Protein 1P9O (pdb70)

Sequence (549 aa):
RWAEVMARFAARLGAQGRRVVLVTSGGTKVPLEARPVRFLDNFSSGRRGATSAEAFLAAGYGVLFLYRARSAFPYAHRFPPQTWLSALRPSGPLSGLLSLEAEENALPGFAEALRSYQEAAAAGTFLVVEFTTLADYLHLLQAAAQALNPLGPSAMFYLAAAVSDFYVPPLQITMKMVPKLLSPLVKDWAPKAFIISFKLETDPAIVINRARKALEIYQHQVVVANIFVLIVTKDSETKLLLSEEEIEKGVEIEEKIVDNLQSRHTAFIVAEFPQPPGAARWAEVMARFAARLGAQGRRVVLVTSGGTKVPLEARPVRFLDNFSSGRRGATSAEAFLAAGYGVLFLYRARSAFPYAHRFPPQTWLSALRPSGLLSLEAEENALPGFAEALRSYQEAAAAGTFLVVEFTTLADYLHLLQAAAQALNPLGPSAMFYLAAAVSDFYVPVSEMLQITMKMVPKLLSPLVKDWAPKAFIISFKLETDPAIVINRARKALEIYQHQVVVANISFVLIVTKDSETKLLLSEEEIEKGVEIEEKIVDNLQSRHTAFI

Foldseek 3Di:
DVLVVLLCLQVVCLVVVAFEEEQEFFEAWAAQDDVGPDIRTDGGLRVLSQVLQLLCLVVGYQYEYEYAPPRDHHLCNVQDPVLCVVFWDFPDDDDVDTHTDGDCVSPPCNVVSVVSVVVSVVVSRYHYHYAHHLVSVVVSVLSNLLSNQVSFLSYEYHYHYHYDQWYDCVDDGDTDGDVCSVADVSCVRRVRYQYEEEDEDQDPVCQQVVVLVSCVVRVHAWYWYHVCIWIYGNPDIDRDDQDPVNVVVPDDVSSVVSVVVVVVSVVSD/DVLFDEDPCLVVLLVVLLVLQVVQLVVVAFEEEQEFFEAWAAQAPPGPDTHIQGDLRVLSLQLQLLLLVVRHQYEYEYAPPRDHRLCNLQDDVQCVPFWDWVVDTDTDGDCVSVPCNVVSVVSVVVSVVVSRYHYHYDYHLSHVLSSLLSNLLSNQVSFLSYEYEAEYHYDQWYAGPPNGVPGDTDGDDCVSLLSNCVNRVRYQYEYEDEDQDVVVQVVVFVCCCPPVVHQWYWYVNPWIWIDGPPDTDTGDQDPVNVVVPHDVSSVVSVVVVVVSVVSD

Nearest PDB structures (foldseek):
  1p9o-assembly1_A  TM=1.004E+00  e=1.017E-56  Homo sapiens
  7edz-assembly1_D  TM=9.650E-01  e=3.785E-48  Homo sapiens
  1p9o-assembly1_B  TM=9.471E-01  e=1.415E-46  Homo sapiens
  6aim-assembly1_A  TM=8.081E-01  e=5.542E-24  Saccharomyces cerevisiae S288C
  6ai8-assembly1_A  TM=8.018E-01  e=1.745E-23  Saccharomyces cerevisiae S288C

Secondary structure (DSSP, 8-state):
-HHHHHHHHHHHHHHTT--EEEEEESB-EEESSSS-SEEEEE----HHHHHHHHHHHHTT-EEEEEEETTS--TTGGGS-HHHHHHH-EE-----SEEEEEEETTTSTTHHHHHHHHHHHHHHT-EEEEEE-BHHHHHHHHHHHHHHHGGGGGGEEEEE-SB--SEE---EEEE-EE-GGGGS--GGGT-TTSEEEEEE----HHHHHHHHHHHHHHH--SEEEEE--EEEEETTEEEEE---HHHHHTT--HHHHHHHHHHHHHHHH-/-TTSPPPTTHHHHHHHHHHHHHHHHTTT--EEEEEESB-EEE-SSS-SEEEEE----HHHHHHHHHHHHTT-EEEEEEETTS--TTGGGS-HHHHHHH-B---EEEEEEETTTSTTHHHHHHHHHHHHHTT-EEEEEE-BHHHHHHHHHHHHHHHGGGGGGEEEEE--B--SEE--SS---EEEEEEP-GGGTTHHHHH-TTSEEEEEE----HHHHHHHHHHHHHTT--SEEEEE---EEEEETTEEEEE---TTTTTTT--HHHHHHHHHHHHHHHH-

CATH classification: 3.40.50.10300

Structure (mmCIF, N/CA/C/O backbone):
data_1P9O
#
_entry.id   1P9O
#
_cell.length_a   73.160
_cell.length_b   73.160
_cell.length_c   281.830
_cell.angle_alpha   90.00
_cell.angle_beta   90.00
_cell.angle_gamma   90.00
#
_symmetry.space_group_name_H-M   'P 43 21 2'
#
loop_
_entity.id
_entity.type
_entity.pdbx_description
1 polymer 'Phosphopantothenoylcysteine synthetase'
2 non-polymer 'SULFATE ION'
3 water water
#
loop_
_atom_site.group_PDB
_atom_site.id
_atom_site.type_symbol
_atom_site.label_atom_id
_atom_site.label_alt_id
_atom_site.label_comp_id
_atom_site.label_asym_id
_atom_site.label_entity_id
_atom_site.label_seq_id
_atom_site.pdbx_PDB_ins_code
_atom_site.Cartn_x
_atom_site.Cartn_y
_atom_site.Cartn_z
_atom_site.occupancy
_atom_site.B_iso_or_equiv
_atom_site.auth_seq_id
_atom_site.auth_comp_id
_atom_site.auth_asym_id
_atom_site.auth_atom_id
_atom_site.pdbx_PDB_model_num
ATOM 1 N N . ARG A 1 20 ? 21.789 26.262 -12.231 1.00 48.52 18 ARG A N 1
ATOM 2 C CA . ARG A 1 20 ? 22.595 27.467 -11.867 1.00 41.29 18 ARG A CA 1
ATOM 3 C C . ARG A 1 20 ? 21.930 28.255 -10.752 1.00 26.68 18 ARG A C 1
ATOM 4 O O . ARG A 1 20 ? 22.617 28.951 -10.011 1.00 39.69 18 ARG A O 1
ATOM 6 N N . TRP A 1 21 ? 20.610 28.141 -10.600 1.00 36.68 19 TRP A N 1
ATOM 7 C CA . TRP A 1 21 ? 19.952 28.868 -9.502 1.00 33.91 19 TRP A CA 1
ATOM 8 C C . TRP A 1 21 ? 20.509 28.348 -8.196 1.00 26.26 19 TRP A C 1
ATOM 9 O O . TRP A 1 21 ? 20.744 29.113 -7.264 1.00 32.65 19 TRP A O 1
ATOM 20 N N . ALA A 1 22 ? 20.741 27.037 -8.144 1.00 32.87 20 ALA A N 1
ATOM 21 C CA . ALA A 1 22 ? 21.299 26.414 -6.947 1.00 33.30 20 ALA A CA 1
ATOM 22 C C . ALA A 1 22 ? 22.601 27.121 -6.560 1.00 29.53 20 ALA A C 1
ATOM 23 O O . ALA A 1 22 ? 22.809 27.512 -5.411 1.00 39.55 20 ALA A O 1
ATOM 25 N N . GLU A 1 23 ? 23.483 27.289 -7.531 1.00 33.65 21 GLU A N 1
ATOM 26 C CA . GLU A 1 23 ? 24.760 27.954 -7.276 1.00 33.26 21 GLU A CA 1
ATOM 27 C C . GLU A 1 23 ? 24.557 29.439 -6.854 1.00 32.03 21 GLU A C 1
ATOM 28 O O . GLU A 1 23 ? 25.141 29.922 -5.876 1.00 32.44 21 GLU A O 1
ATOM 34 N N . VAL A 1 24 ? 23.704 30.152 -7.579 1.00 25.18 22 VAL A N 1
ATOM 35 C CA . VAL A 1 24 ? 23.433 31.557 -7.288 1.00 29.51 22 VAL A CA 1
ATOM 36 C C . VAL A 1 24 ? 22.797 31.751 -5.908 1.00 28.51 22 VAL A C 1
ATOM 37 O O . VAL A 1 24 ? 23.179 32.651 -5.167 1.00 32.80 22 VAL A O 1
ATOM 41 N N . MET A 1 25 ? 21.834 30.901 -5.551 1.00 28.33 23 MET A N 1
ATOM 42 C CA . MET A 1 25 ? 21.193 31.042 -4.246 1.00 27.46 23 MET A CA 1
ATOM 43 C C . MET A 1 25 ? 22.156 30.739 -3.101 1.00 31.93 23 MET A C 1
ATOM 44 O O . MET A 1 25 ? 22.126 31.413 -2.083 1.00 29.55 23 MET A O 1
ATOM 49 N N . ALA A 1 26 ? 22.993 29.715 -3.274 1.00 22.73 24 ALA A N 1
ATOM 50 C CA . ALA A 1 26 ? 23.965 29.328 -2.268 1.00 33.61 24 ALA A CA 1
ATOM 51 C C . ALA A 1 26 ? 24.983 30.455 -1.995 1.00 25.62 24 ALA A C 1
ATOM 52 O O . ALA A 1 26 ? 25.283 30.738 -0.835 1.00 28.94 24 ALA A O 1
ATOM 54 N N . ARG A 1 27 ? 25.510 31.074 -3.055 1.00 26.23 25 ARG A N 1
ATOM 55 C CA . ARG A 1 27 ? 26.461 32.177 -2.895 1.00 32.25 25 ARG A CA 1
ATOM 56 C C . ARG A 1 27 ? 25.725 33.355 -2.260 1.00 35.37 25 ARG A C 1
ATOM 57 O O . ARG A 1 27 ? 26.264 34.022 -1.377 1.00 26.19 25 ARG A O 1
ATOM 65 N N . PHE A 1 28 ? 24.493 33.601 -2.708 1.00 31.49 26 PHE A N 1
ATOM 66 C CA . PHE A 1 28 ? 23.704 34.674 -2.133 1.00 26.97 26 PHE A CA 1
ATOM 67 C C . PHE A 1 28 ? 23.604 34.470 -0.625 1.00 30.09 26 PHE A C 1
ATOM 68 O O . PHE A 1 28 ? 23.920 35.368 0.164 1.00 31.80 26 PHE A O 1
ATOM 76 N N . ALA A 1 29 ? 23.178 33.289 -0.203 1.00 28.43 27 ALA A N 1
ATOM 77 C CA . ALA A 1 29 ? 23.022 33.056 1.236 1.00 23.98 27 ALA A CA 1
ATOM 78 C C . ALA A 1 29 ? 24.336 32.978 2.019 1.00 30.99 27 ALA A C 1
ATOM 79 O O . ALA A 1 29 ? 24.439 33.540 3.096 1.00 24.85 27 ALA A O 1
ATOM 81 N N . ALA A 1 30 ? 25.339 32.286 1.484 1.00 25.50 28 ALA A N 1
ATOM 82 C CA . ALA A 1 30 ? 26.599 32.156 2.203 1.00 29.37 28 ALA A CA 1
ATOM 83 C C . ALA A 1 30 ? 27.200 33.538 2.479 1.00 34.99 28 ALA A C 1
ATOM 84 O O . ALA A 1 30 ? 27.708 33.808 3.573 1.00 33.45 28 ALA A O 1
ATOM 86 N N . ARG A 1 31 ? 27.101 34.427 1.498 1.00 33.98 29 ARG A N 1
ATOM 87 C CA . ARG A 1 31 ? 27.638 35.776 1.652 1.00 29.92 29 ARG A CA 1
ATOM 88 C C . ARG A 1 31 ? 27.000 36.531 2.822 1.00 39.61 29 ARG A C 1
ATOM 89 O O . ARG A 1 31 ? 27.709 37.113 3.655 1.00 42.73 29 ARG A O 1
ATOM 97 N N . LEU A 1 32 ? 25.669 36.512 2.896 1.00 33.33 30 LEU A N 1
ATOM 98 C CA . LEU A 1 32 ? 24.961 37.195 3.974 1.00 37.73 30 LEU A CA 1
ATOM 99 C C . LEU A 1 32 ? 25.161 36.438 5.277 1.00 36.64 30 LEU A C 1
ATOM 100 O O . LEU A 1 32 ? 25.131 37.010 6.372 1.00 41.11 30 LEU A O 1
ATOM 105 N N . GLY A 1 33 ? 25.338 35.134 5.162 1.00 28.22 31 GLY A N 1
ATOM 106 C CA . GLY A 1 33 ? 25.557 34.358 6.361 1.00 32.30 31 GLY A CA 1
ATOM 107 C C . GLY A 1 33 ? 26.871 34.802 6.979 1.00 39.97 31 GLY A C 1
ATOM 108 O O . GLY A 1 33 ? 26.946 34.932 8.189 1.00 35.69 31 GLY A O 1
ATOM 109 N N . ALA A 1 34 ? 27.890 35.059 6.148 1.00 32.39 32 ALA A N 1
ATOM 110 C CA . ALA A 1 34 ? 29.205 35.476 6.645 1.00 43.52 32 ALA A CA 1
ATOM 111 C C . ALA A 1 34 ? 29.214 36.872 7.259 1.00 40.88 32 ALA A C 1
ATOM 112 O O . ALA A 1 34 ? 30.116 37.212 8.012 1.00 47.37 32 ALA A O 1
ATOM 114 N N . GLN A 1 35 ? 28.236 37.696 6.916 1.00 41.79 33 GLN A N 1
ATOM 115 C CA . GLN A 1 35 ? 28.170 39.007 7.525 1.00 31.84 33 GLN A CA 1
ATOM 116 C C . GLN A 1 35 ? 27.361 38.848 8.819 1.00 37.42 33 GLN A C 1
ATOM 117 O O . GLN A 1 35 ? 27.204 39.795 9.579 1.00 41.36 33 GLN A O 1
ATOM 123 N N . GLY A 1 36 ? 26.824 37.658 9.064 1.00 38.38 34 GLY A N 1
ATOM 124 C CA . GLY A 1 36 ? 26.046 37.464 10.280 1.00 40.09 34 GLY A CA 1
ATOM 125 C C . GLY A 1 36 ? 24.646 38.048 10.148 1.00 39.52 34 GLY A C 1
ATOM 126 O O . GLY A 1 36 ? 23.980 38.370 11.127 1.00 41.39 34 GLY A O 1
ATOM 127 N N . ARG A 1 37 ? 24.190 38.182 8.916 1.00 34.74 35 ARG A N 1
ATOM 128 C CA . ARG A 1 37 ? 22.876 38.727 8.654 1.00 42.56 35 ARG A CA 1
ATOM 129 C C . ARG A 1 37 ? 21.894 37.572 8.531 1.00 39.10 35 ARG A C 1
ATOM 130 O O . ARG A 1 37 ? 22.254 36.493 8.068 1.00 38.88 35 ARG A O 1
ATOM 138 N N . ARG A 1 38 ? 20.669 37.789 8.979 1.00 30.60 36 ARG A N 1
ATOM 139 C CA . ARG A 1 38 ? 19.626 36.775 8.850 1.00 25.12 36 ARG A CA 1
ATOM 140 C C . ARG A 1 38 ? 19.166 36.746 7.399 1.00 29.05 36 ARG A C 1
ATOM 141 O O . ARG A 1 38 ? 19.308 37.723 6.663 1.00 27.79 36 ARG A O 1
ATOM 149 N N . VAL A 1 39 ? 18.627 35.620 6.979 1.00 24.99 37 VAL A N 1
ATOM 150 C CA . VAL A 1 39 ? 18.180 35.493 5.602 1.00 28.73 37 VAL A CA 1
ATOM 151 C C . VAL A 1 39 ? 16.864 34.778 5.619 1.00 30.58 37 VAL A C 1
ATOM 152 O O . VAL A 1 39 ? 16.712 33.771 6.317 1.00 29.26 37 VAL A O 1
ATOM 156 N N . VAL A 1 40 ? 15.907 35.308 4.865 1.00 20.94 38 VAL A N 1
ATOM 157 C CA . VAL A 1 40 ? 14.590 34.710 4.806 1.00 18.58 38 VAL A CA 1
ATOM 158 C C . VAL A 1 40 ? 14.163 34.359 3.395 1.00 24.72 38 VAL A C 1
ATOM 159 O O . VAL A 1 40 ? 14.440 35.109 2.446 1.00 17.89 38 VAL A O 1
ATOM 163 N N . LEU A 1 41 ? 13.519 33.203 3.243 1.00 17.47 39 LEU A N 1
ATOM 164 C CA . LEU A 1 41 ? 13.019 32.829 1.940 1.00 21.41 39 LEU A CA 1
ATOM 165 C C . LEU A 1 41 ? 11.551 33.217 1.992 1.00 23.14 39 LEU A C 1
ATOM 166 O O . LEU A 1 41 ? 10.800 32.725 2.831 1.00 25.26 39 LEU A O 1
ATOM 171 N N . VAL A 1 42 ? 11.140 34.128 1.124 1.00 28.26 40 VAL A N 1
ATOM 172 C CA . VAL A 1 42 ? 9.730 34.518 1.082 1.00 24.90 40 VAL A CA 1
ATOM 173 C C . VAL A 1 42 ? 9.168 33.889 -0.196 1.00 25.14 40 VAL A C 1
ATOM 174 O O . VAL A 1 42 ? 9.658 34.176 -1.282 1.00 24.52 40 VAL A O 1
ATOM 178 N N . THR A 1 43 ? 8.187 32.998 -0.072 1.00 16.39 41 THR A N 1
ATOM 179 C CA . THR A 1 43 ? 7.560 32.427 -1.267 1.00 19.67 41 THR A CA 1
ATOM 180 C C . THR A 1 43 ? 6.271 33.255 -1.426 1.00 30.30 41 THR A C 1
ATOM 181 O O . THR A 1 43 ? 5.670 33.654 -0.438 1.00 24.35 41 THR A O 1
ATOM 185 N N . SER A 1 44 ? 5.842 33.515 -2.656 1.00 24.62 42 SER A N 1
ATOM 186 C CA . SER A 1 44 ? 4.675 34.372 -2.857 1.00 21.95 42 SER A CA 1
ATOM 187 C C . SER A 1 44 ? 3.899 34.043 -4.148 1.00 23.07 42 SER A C 1
ATOM 188 O O . SER A 1 44 ? 4.493 33.717 -5.172 1.00 22.45 42 SER A O 1
ATOM 191 N N . GLY A 1 45 ? 2.576 34.150 -4.099 1.00 23.61 43 GLY A N 1
ATOM 192 C CA . GLY A 1 45 ? 1.791 33.852 -5.286 1.00 32.30 43 GLY A CA 1
ATOM 193 C C . GLY A 1 45 ? 1.392 32.386 -5.355 1.00 25.43 43 GLY A C 1
ATOM 194 O O . GLY A 1 45 ? 1.768 31.591 -4.512 1.00 37.26 43 GLY A O 1
ATOM 195 N N . GLY A 1 46 ? 0.639 32.009 -6.374 1.00 31.33 44 GLY A N 1
ATOM 196 C CA . GLY A 1 46 ? 0.206 30.629 -6.456 1.00 30.94 44 GLY A CA 1
ATOM 197 C C . GLY A 1 46 ? 0.896 29.859 -7.552 1.00 35.38 44 GLY A C 1
ATOM 198 O O . GLY A 1 46 ? 1.454 30.440 -8.473 1.00 27.41 44 GLY A O 1
ATOM 199 N N . THR A 1 47 ? 0.868 28.537 -7.433 1.00 25.06 45 THR A N 1
ATOM 200 C CA . THR A 1 47 ? 1.453 27.669 -8.445 1.00 33.78 45 THR A CA 1
ATOM 201 C C . THR A 1 47 ? 0.291 27.242 -9.338 1.00 24.82 45 THR A C 1
ATOM 202 O O . THR A 1 47 ? -0.856 27.326 -8.947 1.00 29.52 45 THR A O 1
ATOM 206 N N . LYS A 1 48 ? 0.586 26.793 -10.541 1.00 29.85 46 LYS A N 1
ATOM 207 C CA . LYS A 1 48 ? -0.480 26.318 -11.379 1.00 31.74 46 LYS A CA 1
ATOM 208 C C . LYS A 1 48 ? -0.025 24.952 -11.882 1.00 28.58 46 LYS A C 1
ATOM 209 O O . LYS A 1 48 ? 1.169 24.667 -11.897 1.00 23.91 46 LYS A O 1
ATOM 215 N N . VAL A 1 49 ? -0.969 24.091 -12.242 1.00 27.02 47 VAL A N 1
ATOM 216 C CA . VAL A 1 49 ? -0.598 22.780 -12.740 1.00 35.86 47 VAL A CA 1
ATOM 217 C C . VAL A 1 49 ? -1.184 22.541 -14.122 1.00 31.55 47 VAL A C 1
ATOM 218 O O . VAL A 1 49 ? -2.349 22.826 -14.381 1.00 28.72 47 VAL A O 1
ATOM 222 N N . PRO A 1 50 ? -0.369 22.029 -15.032 1.00 33.33 48 PRO A N 1
ATOM 223 C CA . PRO A 1 50 ? -0.836 21.754 -16.387 1.00 45.01 48 PRO A CA 1
ATOM 224 C C . PRO A 1 50 ? -1.861 20.610 -16.363 1.00 56.10 48 PRO A C 1
ATOM 225 O O . PRO A 1 50 ? -1.841 19.765 -15.463 1.00 50.07 48 PRO A O 1
ATOM 229 N N . LEU A 1 51 ? -2.763 20.589 -17.339 1.00 60.49 49 LEU A N 1
ATOM 230 C CA . LEU A 1 51 ? -3.753 19.522 -17.413 1.00 62.36 49 LEU A CA 1
ATOM 231 C C . LEU A 1 51 ? -3.455 18.638 -18.611 1.00 63.77 49 LEU A C 1
ATOM 232 O O . LEU A 1 51 ? -3.801 17.456 -18.626 1.00 71.98 49 LEU A O 1
ATOM 237 N N . GLU A 1 52 ? -2.799 19.218 -19.610 1.00 70.25 50 GLU A N 1
ATOM 238 C CA . GLU A 1 52 ? -2.472 18.510 -20.845 1.00 69.17 50 GLU A CA 1
ATOM 239 C C . GLU A 1 52 ? -0.979 18.544 -21.110 1.00 65.56 50 GLU A C 1
ATOM 240 O O . GLU A 1 52 ? -0.230 19.174 -20.374 1.00 57.57 50 GLU A O 1
ATOM 246 N N . ALA A 1 53 ? -0.561 17.877 -22.183 1.00 78.49 51 ALA A N 1
ATOM 247 C CA . ALA A 1 53 ? 0.846 17.842 -22.554 1.00 77.52 51 ALA A CA 1
ATOM 248 C C . ALA A 1 53 ? 1.300 19.154 -23.166 1.00 80.08 51 ALA A C 1
ATOM 249 O O . ALA A 1 53 ? 2.258 19.764 -22.687 1.00 83.97 51 ALA A O 1
ATOM 250 N N . ARG A 1 54 ? 0.625 19.590 -24.227 1.00 82.89 52 ARG A N 1
ATOM 251 C CA . ARG A 1 54 ? 0.983 20.851 -24.860 1.00 80.60 52 ARG A CA 1
ATOM 252 C C . ARG A 1 54 ? 0.874 21.927 -23.799 1.00 74.89 52 ARG A C 1
ATOM 253 O O . ARG A 1 54 ? 1.774 22.743 -23.616 1.00 80.53 52 ARG A O 1
ATOM 254 N N . PRO A 1 55 ? -0.253 21.915 -23.098 1.00 70.20 53 PRO A N 1
ATOM 255 C CA . PRO A 1 55 ? -0.517 22.836 -22.004 1.00 56.94 53 PRO A CA 1
ATOM 256 C C . PRO A 1 55 ? -0.808 24.282 -22.366 1.00 64.19 53 PRO A C 1
ATOM 257 O O . PRO A 1 55 ? 0.103 25.104 -22.485 1.00 58.64 53 PRO A O 1
ATOM 259 N N . VAL A 1 56 ? -2.093 24.581 -22.528 1.00 53.16 54 VAL A N 1
ATOM 260 C CA . VAL A 1 56 ? -2.552 25.931 -22.799 1.00 46.85 54 VAL A CA 1
ATOM 261 C C . VAL A 1 56 ? -3.530 26.200 -21.662 1.00 41.89 54 VAL A C 1
ATOM 262 O O . VAL A 1 56 ? -3.871 27.339 -21.370 1.00 48.65 54 VAL A O 1
ATOM 266 N N . ARG A 1 57 ? -3.967 25.122 -21.019 1.00 42.86 55 ARG A N 1
ATOM 267 C CA . ARG A 1 57 ? -4.888 25.193 -19.895 1.00 34.44 55 ARG A CA 1
ATOM 268 C C . ARG A 1 57 ? -4.108 24.833 -18.630 1.00 38.60 55 ARG A C 1
ATOM 269 O O . ARG A 1 57 ? -3.212 24.001 -18.670 1.00 34.60 55 ARG A O 1
ATOM 277 N N . PHE A 1 58 ? -4.479 25.431 -17.505 1.00 27.63 56 PHE A N 1
ATOM 278 C CA . PHE A 1 58 ? -3.808 25.186 -16.245 1.00 30.98 56 PHE A CA 1
ATOM 279 C C . PHE A 1 58 ? -4.796 25.331 -15.119 1.00 27.25 56 PHE A C 1
ATOM 280 O O . PHE A 1 58 ? -5.681 26.167 -15.186 1.00 32.90 56 PHE A O 1
ATOM 288 N N . LEU A 1 59 ? -4.644 24.530 -14.074 1.00 33.80 57 LEU A N 1
ATOM 289 C CA . LEU A 1 59 ? -5.510 24.666 -12.914 1.00 33.57 57 LEU A CA 1
ATOM 290 C C . LEU A 1 59 ? -4.664 25.650 -12.125 1.00 38.60 57 LEU A C 1
ATOM 291 O O . LEU A 1 59 ? -3.519 25.361 -11.774 1.00 32.66 57 LEU A O 1
ATOM 296 N N . ASP A 1 60 ? -5.228 26.822 -11.874 1.00 37.08 58 ASP A N 1
ATOM 297 C CA . ASP A 1 60 ? -4.487 27.892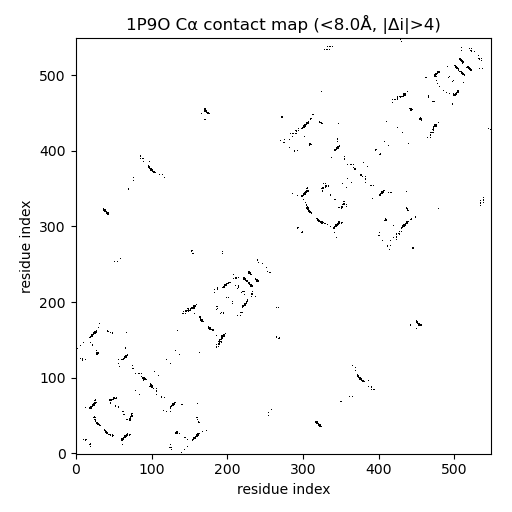 -11.248 1.00 39.00 58 ASP A CA 1
ATOM 298 C C . ASP A 1 60 ? -4.918 28.282 -9.862 1.00 40.77 58 ASP A C 1
ATOM 299 O O . ASP A 1 60 ? -6.053 28.697 -9.649 1.00 41.06 58 ASP A O 1
ATOM 304 N N . ASN A 1 61 ? -3.990 28.142 -8.921 1.00 43.48 59 ASN A N 1
ATOM 305 C CA . ASN A 1 61 ? -4.226 28.537 -7.544 1.00 46.73 59 ASN A CA 1
ATOM 306 C C . ASN A 1 61 ? -4.042 30.053 -7.513 1.00 52.12 59 ASN A C 1
ATOM 307 O O . ASN A 1 61 ? -2.917 30.557 -7.567 1.00 53.69 59 ASN A O 1
ATOM 312 N N . PHE A 1 62 ? -5.153 30.777 -7.455 1.00 47.04 60 PHE A N 1
ATOM 313 C CA . PHE A 1 62 ? -5.085 32.225 -7.423 1.00 51.49 60 PHE A CA 1
ATOM 314 C C . PHE A 1 62 ? -4.449 32.782 -6.159 1.00 48.88 60 PHE A C 1
ATOM 315 O O . PHE A 1 62 ? -4.627 32.254 -5.067 1.00 46.88 60 PHE A O 1
ATOM 323 N N . SER A 1 63 ? -3.713 33.870 -6.340 1.00 42.29 61 SER A N 1
ATOM 324 C CA . SER A 1 63 ? -3.066 34.588 -5.255 1.00 42.87 61 SER A CA 1
ATOM 325 C C . SER A 1 63 ? -2.425 35.807 -5.926 1.00 47.56 61 SER A C 1
ATOM 326 O O . SER A 1 63 ? -1.697 35.671 -6.922 1.00 39.82 61 SER A O 1
ATOM 329 N N . SER A 1 64 ? -2.708 36.992 -5.392 1.00 29.33 62 SER A N 1
ATOM 330 C CA . SER A 1 64 ? -2.179 38.228 -5.961 1.00 35.03 62 SER A CA 1
ATOM 331 C C . SER A 1 64 ? -0.704 38.369 -5.640 1.00 19.60 62 SER A C 1
ATOM 332 O O . SER A 1 64 ? 0.045 39.003 -6.377 1.00 31.43 62 SER A O 1
ATOM 335 N N . GLY A 1 65 ? -0.296 37.789 -4.520 1.00 26.60 63 GLY A N 1
ATOM 336 C CA . GLY A 1 65 ? 1.093 37.897 -4.117 1.00 18.14 63 GLY A CA 1
ATOM 337 C C . GLY A 1 65 ? 1.333 39.179 -3.319 1.00 21.86 63 GLY A C 1
ATOM 338 O O . GLY A 1 65 ? 2.446 39.415 -2.853 1.00 27.39 63 GLY A O 1
ATOM 339 N N . ARG A 1 66 ? 0.294 40.000 -3.156 1.00 23.65 64 ARG A N 1
ATOM 340 C CA . ARG A 1 66 ? 0.425 41.261 -2.417 1.00 39.45 64 ARG A CA 1
ATOM 341 C C . ARG A 1 66 ? 1.018 41.073 -1.011 1.00 26.19 64 ARG A C 1
ATOM 342 O O . ARG A 1 66 ? 1.929 41.801 -0.617 1.00 35.73 64 ARG A O 1
ATOM 350 N N . ARG A 1 67 ? 0.499 40.107 -0.264 1.00 28.26 65 ARG A N 1
ATOM 351 C CA . ARG A 1 67 ? 0.982 39.842 1.086 1.00 35.76 65 ARG A CA 1
ATOM 352 C C . ARG A 1 67 ? 2.470 39.500 1.077 1.00 26.44 65 ARG A C 1
ATOM 353 O O . ARG A 1 67 ? 3.258 40.060 1.835 1.00 31.38 65 ARG A O 1
ATOM 361 N N . GLY A 1 68 ? 2.846 38.581 0.201 1.00 27.86 66 GLY A N 1
ATOM 362 C CA . GLY A 1 68 ? 4.229 38.176 0.109 1.00 19.22 66 GLY A CA 1
ATOM 363 C C . GLY A 1 68 ? 5.122 39.328 -0.300 1.00 23.46 66 GLY A C 1
ATOM 364 O O . GLY A 1 68 ? 6.200 39.483 0.267 1.00 29.68 66 GLY A O 1
ATOM 365 N N . ALA A 1 69 ? 4.683 40.141 -1.267 1.00 21.12 67 ALA A N 1
ATOM 366 C CA . ALA A 1 69 ? 5.492 41.280 -1.723 1.00 24.04 67 ALA A CA 1
ATOM 367 C C . ALA A 1 69 ? 5.706 42.301 -0.606 1.00 19.14 67 ALA A C 1
ATOM 368 O O . ALA A 1 69 ? 6.832 42.694 -0.324 1.00 35.43 67 ALA A O 1
ATOM 370 N N . THR A 1 70 ? 4.620 42.698 0.049 1.00 28.66 68 THR A N 1
ATOM 371 C CA . THR A 1 70 ? 4.700 43.650 1.153 1.00 33.32 68 THR A CA 1
ATOM 372 C C . THR A 1 70 ? 5.550 43.057 2.278 1.00 29.69 68 THR A C 1
ATOM 373 O O . THR A 1 70 ? 6.307 43.774 2.929 1.00 32.46 68 THR A O 1
ATOM 375 N N . SER A 1 71 ? 5.438 41.749 2.510 1.00 30.73 69 SER A N 1
ATOM 376 C CA . SER A 1 71 ? 6.252 41.136 3.565 1.00 29.21 69 SER A CA 1
ATOM 377 C C . SER A 1 71 ? 7.719 41.188 3.155 1.00 24.76 69 SER A C 1
ATOM 378 O O . SER A 1 71 ? 8.587 41.452 3.983 1.00 27.27 69 SER A O 1
ATOM 381 N N . ALA A 1 72 ? 8.006 40.938 1.881 1.00 20.17 70 ALA A N 1
ATOM 382 C CA . ALA A 1 72 ? 9.395 40.985 1.450 1.00 26.75 70 ALA A CA 1
ATOM 383 C C . ALA A 1 72 ? 9.952 42.395 1.731 1.00 30.32 70 ALA A C 1
ATOM 384 O O . ALA A 1 72 ? 11.109 42.546 2.117 1.00 27.34 70 ALA A O 1
ATOM 386 N N . GLU A 1 73 ? 9.115 43.412 1.520 1.00 26.56 71 GLU A N 1
ATOM 387 C CA . GLU A 1 73 ? 9.480 44.813 1.762 1.00 32.15 71 GLU A CA 1
ATOM 388 C C . GLU A 1 73 ? 9.756 45.049 3.247 1.00 30.18 71 GLU A C 1
ATOM 389 O O . GLU A 1 73 ? 10.717 45.715 3.618 1.00 26.26 71 GLU A O 1
ATOM 395 N N . ALA A 1 74 ? 8.903 44.508 4.104 1.00 19.95 72 ALA A N 1
ATOM 396 C CA . ALA A 1 74 ? 9.097 44.729 5.526 1.00 18.98 72 ALA A CA 1
ATOM 397 C C . ALA A 1 74 ? 10.327 43.983 6.027 1.00 33.19 72 ALA A C 1
ATOM 398 O O . ALA A 1 74 ? 11.033 44.471 6.910 1.00 35.86 72 ALA A O 1
ATOM 400 N N . PHE A 1 75 ? 10.615 42.812 5.462 1.00 27.51 73 PHE A N 1
ATOM 401 C CA . PHE A 1 75 ? 11.812 42.078 5.890 1.00 27.37 73 PHE A CA 1
ATOM 402 C C . PHE A 1 75 ? 13.085 42.841 5.535 1.00 32.73 73 PHE A C 1
ATOM 403 O O . PHE A 1 75 ? 14.037 42.897 6.325 1.00 36.36 73 PHE A O 1
ATOM 411 N N . LEU A 1 76 ? 13.100 43.430 4.345 1.00 24.73 74 LEU A N 1
ATOM 412 C CA . LEU A 1 76 ? 14.260 44.176 3.892 1.00 31.86 74 LEU A CA 1
ATOM 413 C C . LEU A 1 76 ? 14.505 45.394 4.787 1.00 38.08 74 LEU A C 1
ATOM 414 O O . LEU A 1 76 ? 15.639 45.699 5.123 1.00 33.79 74 LEU A O 1
ATOM 419 N N . ALA A 1 77 ? 13.436 46.081 5.173 1.00 35.86 75 ALA A N 1
ATOM 420 C CA . ALA A 1 77 ? 13.580 47.258 6.018 1.00 44.86 75 ALA A CA 1
ATOM 421 C C . ALA A 1 77 ? 14.068 46.832 7.392 1.00 39.13 75 ALA A C 1
ATOM 422 O O . ALA A 1 77 ? 14.802 47.566 8.040 1.00 36.98 75 ALA A O 1
ATOM 424 N N . ALA A 1 78 ? 13.689 45.628 7.816 1.00 38.24 76 ALA A N 1
ATOM 425 C CA . ALA A 1 78 ? 14.108 45.104 9.119 1.00 33.37 76 ALA A CA 1
ATOM 426 C C . ALA A 1 78 ? 15.545 44.531 9.142 1.00 36.06 76 ALA A C 1
ATOM 427 O O . ALA A 1 78 ? 15.944 43.909 10.123 1.00 34.75 76 ALA A O 1
ATOM 429 N N . GLY A 1 79 ? 16.302 44.707 8.061 1.00 25.65 77 GLY A N 1
ATOM 430 C CA . GLY A 1 79 ? 17.659 44.190 8.044 1.00 34.65 77 GLY A CA 1
ATOM 431 C C . GLY A 1 79 ? 17.908 42.796 7.469 1.00 41.72 77 GLY A C 1
ATOM 432 O O . GLY A 1 79 ? 19.064 42.387 7.324 1.00 40.69 77 GLY A O 1
ATOM 433 N N . TYR A 1 80 ? 16.852 42.069 7.112 1.00 26.08 78 TYR A N 1
ATOM 434 C CA . TYR A 1 80 ? 17.019 40.729 6.574 1.00 30.17 78 TYR A CA 1
ATOM 435 C C . TYR A 1 80 ? 17.466 40.674 5.138 1.00 31.50 78 TYR A C 1
ATOM 436 O O . TYR A 1 80 ? 17.215 41.591 4.352 1.00 31.92 78 TYR A O 1
ATOM 445 N N . GLY A 1 81 ? 18.149 39.581 4.814 1.00 23.75 79 GLY A N 1
ATOM 446 C CA . GLY A 1 81 ? 18.515 39.324 3.440 1.00 25.65 79 GLY A CA 1
ATOM 447 C C . GLY A 1 81 ? 17.215 38.672 2.974 1.00 24.62 79 GLY A C 1
ATOM 448 O O . GLY A 1 81 ? 16.536 38.010 3.774 1.00 24.58 79 GLY A O 1
ATOM 449 N N . VAL A 1 82 ? 16.824 38.865 1.723 1.00 21.88 80 VAL A N 1
ATOM 450 C CA . VAL A 1 82 ? 15.579 38.270 1.251 1.00 23.29 80 VAL A CA 1
ATOM 451 C C . VAL A 1 82 ? 15.681 37.539 -0.067 1.00 22.33 80 VAL A C 1
ATOM 452 O O . VAL A 1 82 ? 16.113 38.116 -1.068 1.00 24.18 80 VAL A O 1
ATOM 456 N N . LEU A 1 83 ? 15.278 36.269 -0.064 1.00 19.19 81 LEU A N 1
ATOM 457 C CA . LEU A 1 83 ? 15.261 35.464 -1.287 1.00 25.81 81 LEU A CA 1
ATOM 458 C C . LEU A 1 83 ? 13.751 35.391 -1.584 1.00 18.84 81 LEU A C 1
ATOM 459 O O . LEU A 1 83 ? 13.000 34.762 -0.846 1.00 29.18 81 LEU A O 1
ATOM 464 N N . PHE A 1 84 ? 13.320 36.040 -2.660 1.00 25.61 82 PHE A N 1
ATOM 465 C CA . PHE A 1 84 ? 11.900 36.128 -3.022 1.00 26.69 82 PHE A CA 1
ATOM 466 C C . PHE A 1 84 ? 11.584 35.164 -4.171 1.00 29.04 82 PHE A C 1
ATOM 467 O O . PHE A 1 84 ? 11.950 35.418 -5.316 1.00 29.76 82 PHE A O 1
ATOM 475 N N . LEU A 1 85 ? 10.938 34.048 -3.839 1.00 25.78 83 LEU A N 1
ATOM 476 C CA . LEU A 1 85 ? 10.535 33.008 -4.807 1.00 23.02 83 LEU A CA 1
ATOM 477 C C . LEU A 1 85 ? 9.076 33.316 -5.120 1.00 23.47 83 LEU A C 1
ATOM 478 O O . LEU A 1 85 ? 8.193 33.126 -4.283 1.00 25.82 83 LEU A O 1
ATOM 483 N N . TYR A 1 86 ? 8.793 33.776 -6.325 1.00 21.16 84 TYR A N 1
ATOM 484 C CA . TYR A 1 86 ? 7.428 34.205 -6.551 1.00 17.86 84 TYR A CA 1
ATOM 485 C C . TYR A 1 86 ? 6.849 33.869 -7.899 1.00 22.33 84 TYR A C 1
ATOM 486 O O . TYR A 1 86 ? 7.569 33.710 -8.886 1.00 19.62 84 TYR A O 1
ATOM 495 N N . ARG A 1 87 ? 5.525 33.766 -7.922 1.00 22.09 85 ARG A N 1
ATOM 496 C CA . ARG A 1 87 ? 4.806 33.460 -9.148 1.00 31.71 85 ARG A CA 1
ATOM 497 C C . ARG A 1 87 ? 5.011 34.607 -10.145 1.00 27.28 85 ARG A C 1
ATOM 498 O O . ARG A 1 87 ? 4.771 35.783 -9.826 1.00 26.42 85 ARG A O 1
ATOM 506 N N . ALA A 1 88 ? 5.487 34.258 -11.335 1.00 35.91 86 ALA A N 1
ATOM 507 C CA . ALA A 1 88 ? 5.729 35.218 -12.414 1.00 40.79 86 ALA A CA 1
ATOM 508 C C . ALA A 1 88 ? 4.508 36.114 -12.609 1.00 29.56 86 ALA A C 1
ATOM 509 O O . ALA A 1 88 ? 3.392 35.627 -12.683 1.00 37.16 86 ALA A O 1
ATOM 511 N N . ARG A 1 89 ? 4.727 37.422 -12.674 1.00 39.25 87 ARG A N 1
ATOM 512 C CA . ARG A 1 89 ? 3.630 38.375 -12.851 1.00 45.06 87 ARG A CA 1
ATOM 513 C C . ARG A 1 89 ? 2.731 38.618 -11.632 1.00 38.88 87 ARG A C 1
ATOM 514 O O . ARG A 1 89 ? 1.820 39.437 -11.708 1.00 47.55 87 ARG A O 1
ATOM 522 N N . SER A 1 90 ? 2.935 37.900 -10.529 1.00 31.23 88 SER A N 1
ATOM 523 C CA . SER A 1 90 ? 2.137 38.176 -9.322 1.00 24.46 88 SER A CA 1
ATOM 524 C C . SER A 1 90 ? 2.823 39.406 -8.733 1.00 23.03 88 SER A C 1
ATOM 525 O O . SER A 1 90 ? 3.879 39.811 -9.231 1.00 24.92 88 SER A O 1
ATOM 528 N N . ALA A 1 91 ? 2.270 39.976 -7.669 1.00 23.29 89 ALA A N 1
ATOM 529 C CA . ALA A 1 91 ? 2.825 41.208 -7.080 1.00 28.65 89 ALA A CA 1
ATOM 530 C C . ALA A 1 91 ? 4.331 41.233 -6.832 1.00 28.49 89 ALA A C 1
ATOM 531 O O . ALA A 1 91 ? 4.874 40.357 -6.159 1.00 39.78 89 ALA A O 1
ATOM 533 N N . PHE A 1 92 ? 5.004 42.248 -7.365 1.00 35.91 90 PHE A N 1
ATOM 534 C CA . PHE A 1 92 ? 6.449 42.395 -7.188 1.00 25.28 90 PHE A CA 1
ATOM 535 C C . PHE A 1 92 ? 6.756 43.474 -6.130 1.00 27.82 90 PHE A C 1
ATOM 536 O O . PHE A 1 92 ? 6.185 44.556 -6.146 1.00 31.82 90 PHE A O 1
ATOM 544 N N . PRO A 1 93 ? 7.657 43.179 -5.182 1.00 28.67 91 PRO A N 1
ATOM 545 C CA . PRO A 1 93 ? 7.997 44.148 -4.135 1.00 25.05 91 PRO A CA 1
ATOM 546 C C . PRO A 1 93 ? 8.236 45.562 -4.663 1.00 29.93 91 PRO A C 1
ATOM 547 O O . PRO A 1 93 ? 8.954 45.755 -5.647 1.00 27.96 91 PRO A O 1
ATOM 551 N N . TYR A 1 94 ? 7.624 46.542 -4.002 1.00 26.87 92 TYR A N 1
ATOM 552 C CA . TYR A 1 94 ? 7.769 47.948 -4.363 1.00 34.30 92 TYR A CA 1
ATOM 553 C C . TYR A 1 94 ? 6.951 48.375 -5.573 1.00 34.27 92 TYR A C 1
ATOM 554 O O . TYR A 1 94 ? 6.129 49.278 -5.470 1.00 35.73 92 TYR A O 1
ATOM 563 N N . ALA A 1 95 ? 7.173 47.718 -6.708 1.00 29.27 93 ALA A N 1
ATOM 564 C CA . ALA A 1 95 ? 6.464 48.046 -7.936 1.00 26.94 93 ALA A CA 1
ATOM 565 C C . ALA A 1 95 ? 4.962 47.800 -7.897 1.00 31.19 93 ALA A C 1
ATOM 566 O O . ALA A 1 95 ? 4.212 48.503 -8.579 1.00 28.09 93 ALA A O 1
ATOM 568 N N . HIS A 1 96 ? 4.508 46.831 -7.099 1.00 30.53 94 HIS A N 1
ATOM 569 C CA . HIS A 1 96 ? 3.082 46.524 -7.064 1.00 29.24 94 HIS A CA 1
ATOM 570 C C . HIS A 1 96 ? 2.217 47.713 -6.652 1.00 35.88 94 HIS A C 1
ATOM 571 O O . HIS A 1 96 ? 0.992 47.700 -6.829 1.00 37.27 94 HIS A O 1
ATOM 578 N N . ARG A 1 97 ? 2.850 48.745 -6.110 1.00 33.76 95 ARG A N 1
ATOM 579 C CA . ARG A 1 97 ? 2.104 49.920 -5.691 1.00 33.11 95 ARG A CA 1
ATOM 580 C C . ARG A 1 97 ? 1.963 50.894 -6.860 1.00 32.27 95 ARG A C 1
ATOM 581 O O . ARG A 1 97 ? 1.205 51.845 -6.787 1.00 38.03 95 ARG A O 1
ATOM 589 N N . PHE A 1 98 ? 2.676 50.627 -7.951 1.00 28.88 96 PHE A N 1
ATOM 590 C CA . PHE A 1 98 ? 2.652 51.485 -9.137 1.00 26.76 96 PHE A CA 1
ATOM 591 C C . PHE A 1 98 ? 2.375 50.693 -10.409 1.00 27.19 96 PHE A C 1
ATOM 592 O O . PHE A 1 98 ? 3.283 50.389 -11.161 1.00 29.15 96 PHE A O 1
ATOM 600 N N . PRO A 1 99 ? 1.105 50.344 -10.658 1.00 30.74 97 PRO A N 1
ATOM 601 C CA . PRO A 1 99 ? 0.692 49.584 -11.848 1.00 35.29 97 PRO A CA 1
ATOM 602 C C . PRO A 1 99 ? 1.115 50.279 -13.155 1.00 39.44 97 PRO A C 1
ATOM 603 O O . PRO A 1 99 ? 1.289 51.494 -13.196 1.00 32.45 97 PRO A O 1
ATOM 607 N N . PRO A 1 100 ? 1.278 49.513 -14.241 1.00 32.98 98 PRO A N 1
ATOM 608 C CA . PRO A 1 100 ? 1.676 50.086 -15.532 1.00 29.86 98 PRO A CA 1
ATOM 609 C C . PRO A 1 100 ? 0.962 51.386 -15.930 1.00 31.84 98 PRO A C 1
ATOM 610 O O . PRO A 1 100 ? 1.614 52.352 -16.298 1.00 31.57 98 PRO A O 1
ATOM 614 N N . GLN A 1 101 ? -0.368 51.424 -15.852 1.00 28.11 99 GLN A N 1
ATOM 615 C CA . GLN A 1 101 ? -1.077 52.637 -16.239 1.00 28.52 99 GLN A CA 1
ATOM 616 C C . GLN A 1 101 ? -0.739 53.827 -15.348 1.00 36.71 99 GLN A C 1
ATOM 617 O O . GLN A 1 101 ? -0.725 54.963 -15.802 1.00 34.08 99 GLN A O 1
ATOM 623 N N . THR A 1 102 ? -0.464 53.566 -14.077 1.00 39.31 100 THR A N 1
ATOM 624 C CA . THR A 1 102 ? -0.115 54.639 -13.165 1.00 38.71 100 THR A CA 1
ATOM 625 C C . THR A 1 102 ? 1.191 55.331 -13.537 1.00 28.45 100 THR A C 1
ATOM 626 O O . THR A 1 102 ? 1.225 56.542 -13.627 1.00 34.04 100 THR A O 1
ATOM 630 N N . TRP A 1 103 ? 2.267 54.584 -13.776 1.00 39.86 101 TRP A N 1
ATOM 631 C CA . TRP A 1 103 ? 3.529 55.255 -14.107 1.00 31.61 101 TRP A CA 1
ATOM 632 C C . TRP A 1 103 ? 3.671 55.689 -15.547 1.00 29.07 101 TRP A C 1
ATOM 633 O O . TRP A 1 103 ? 4.435 56.610 -15.843 1.00 29.77 101 TRP A O 1
ATOM 644 N N . LEU A 1 104 ? 2.933 55.048 -16.449 1.00 26.22 102 LEU A N 1
ATOM 645 C CA . LEU A 1 104 ? 2.992 55.428 -17.856 1.00 25.61 102 LEU A CA 1
ATOM 646 C C . LEU A 1 104 ? 2.376 56.810 -17.999 1.00 32.16 102 LEU A C 1
ATOM 647 O O . LEU A 1 104 ? 2.830 57.609 -18.803 1.00 33.45 102 LEU A O 1
ATOM 652 N N . SER A 1 105 ? 1.321 57.089 -17.244 1.00 24.00 103 SER A N 1
ATOM 653 C CA . SER A 1 105 ? 0.701 58.400 -17.363 1.00 44.20 103 SER A CA 1
ATOM 654 C C . SER A 1 105 ? 1.346 59.483 -16.490 1.00 45.30 103 SER A C 1
ATOM 655 O O . SER A 1 105 ? 1.225 60.663 -16.794 1.00 52.72 103 SER A O 1
ATOM 658 N N . ALA A 1 106 ? 2.059 59.074 -15.440 1.00 39.53 104 ALA A N 1
ATOM 659 C CA . ALA A 1 106 ? 2.689 60.021 -14.509 1.00 38.66 104 ALA A CA 1
ATOM 660 C C . ALA A 1 106 ? 4.099 60.478 -14.863 1.00 42.81 104 ALA A C 1
ATOM 661 O O . ALA A 1 106 ? 4.447 61.632 -14.642 1.00 52.62 104 ALA A O 1
ATOM 663 N N . LEU A 1 107 ? 4.909 59.588 -15.421 1.00 41.13 105 LEU A N 1
ATOM 664 C CA . LEU A 1 107 ? 6.273 59.947 -15.770 1.00 37.84 105 LEU A CA 1
ATOM 665 C C . LEU A 1 107 ? 6.366 60.662 -17.118 1.00 40.27 105 LEU A C 1
ATOM 666 O O . LEU A 1 107 ? 6.190 60.062 -18.180 1.00 44.55 105 LEU A O 1
ATOM 671 N N . ARG A 1 108 ? 6.659 61.952 -17.081 1.00 52.83 106 ARG A N 1
ATOM 672 C CA . ARG A 1 108 ? 6.783 62.711 -18.315 1.00 59.90 106 ARG A CA 1
ATOM 673 C C . ARG A 1 108 ? 8.239 63.068 -18.592 1.00 48.54 106 ARG A C 1
ATOM 674 O O . ARG A 1 108 ? 8.932 63.580 -17.716 1.00 52.82 106 ARG A O 1
ATOM 682 N N . PRO A 1 109 ? 8.734 62.766 -19.806 1.00 54.35 107 PRO A N 1
ATOM 683 C CA . PRO A 1 109 ? 10.124 63.090 -20.145 1.00 68.19 107 PRO A CA 1
ATOM 684 C C . PRO A 1 109 ? 10.358 64.572 -19.870 1.00 74.01 107 PRO A C 1
ATOM 685 O O . PRO A 1 109 ? 9.725 65.425 -20.486 1.00 74.82 107 PRO A O 1
ATOM 689 N N . SER A 1 110 ? 11.250 64.867 -18.931 1.00 80.77 108 SER A N 1
ATOM 690 C CA . SER A 1 110 ? 11.541 66.245 -18.561 1.00 79.25 108 SER A CA 1
ATOM 691 C C . SER A 1 110 ? 11.982 67.071 -19.764 1.00 81.26 108 SER A C 1
ATOM 692 O O . SER A 1 110 ? 11.377 68.098 -20.067 1.00 85.59 108 SER A O 1
ATOM 694 N N . GLY A 1 111 ? 13.030 66.621 -20.449 1.00 80.84 109 GLY A N 1
ATOM 695 C CA . GLY A 1 111 ? 13.520 67.349 -21.605 1.00 83.42 109 GLY A CA 1
ATOM 696 C C . GLY A 1 111 ? 14.316 66.485 -22.561 1.00 85.81 109 GLY A C 1
ATOM 697 O O . GLY A 1 111 ? 14.209 65.261 -22.529 1.00 87.61 109 GLY A O 1
ATOM 698 N N . PRO A 1 112 ? 15.116 67.121 -23.413 1.00 88.85 110 PRO A N 1
ATOM 699 C CA . PRO A 1 112 ? 15.922 66.381 -24.369 1.00 88.51 110 PRO A CA 1
ATOM 700 C C . PRO A 1 112 ? 16.863 65.392 -23.708 1.00 84.16 110 PRO A C 1
ATOM 701 O O . PRO A 1 112 ? 17.229 64.379 -24.304 1.00 85.03 110 PRO A O 1
ATOM 702 N N . LEU A 1 114 ? 19.807 64.528 -23.679 1.00 76.75 112 LEU A N 1
ATOM 703 C CA . LEU A 1 114 ? 20.561 64.427 -22.442 1.00 71.12 112 LEU A CA 1
ATOM 704 C C . LEU A 1 114 ? 21.931 63.813 -22.656 1.00 71.34 112 LEU A C 1
ATOM 705 O O . LEU A 1 114 ? 22.275 63.426 -23.777 1.00 76.60 112 LEU A O 1
ATOM 706 N N . SER A 1 115 ? 22.713 63.717 -21.582 1.00 59.24 113 SER A N 1
ATOM 707 C CA . SER A 1 115 ? 24.059 63.154 -21.649 1.00 64.37 113 SER A CA 1
ATOM 708 C C . SER A 1 115 ? 24.055 61.666 -21.282 1.00 71.67 113 SER A C 1
ATOM 709 O O . SER A 1 115 ? 24.515 61.278 -20.202 1.00 69.91 113 SER A O 1
ATOM 711 N N . GLY A 1 116 ? 23.539 60.838 -22.189 1.00 71.99 114 GLY A N 1
ATOM 712 C CA . GLY A 1 116 ? 23.468 59.408 -21.935 1.00 68.84 114 GLY A CA 1
ATOM 713 C C . GLY A 1 116 ? 22.396 59.129 -20.896 1.00 69.23 114 GLY A C 1
ATOM 714 O O . GLY A 1 116 ? 21.970 57.986 -20.694 1.00 50.22 114 GLY A O 1
ATOM 715 N N . LEU A 1 117 ? 21.972 60.204 -20.238 1.00 62.17 115 LEU A N 1
ATOM 716 C CA . LEU A 1 117 ? 20.954 60.156 -19.207 1.00 62.26 115 LEU A CA 1
ATOM 717 C C . LEU A 1 117 ? 19.643 60.710 -19.717 1.00 61.64 115 LEU A C 1
ATOM 718 O O . LEU A 1 117 ? 19.604 61.723 -20.413 1.00 57.45 115 LEU A O 1
ATOM 723 N N . LEU A 1 118 ? 18.570 60.035 -19.339 1.00 52.10 116 LEU A N 1
ATOM 724 C CA . LEU A 1 118 ? 17.232 60.441 -19.698 1.00 37.68 116 LEU A CA 1
ATOM 725 C C . LEU A 1 118 ? 16.748 61.172 -18.454 1.00 37.90 116 LEU A C 1
ATOM 726 O O . LEU A 1 118 ? 17.137 60.805 -17.352 1.00 40.48 116 LEU A O 1
ATOM 731 N N . SER A 1 119 ? 15.918 62.201 -18.624 1.00 37.48 117 SER A N 1
ATOM 732 C CA . SER A 1 119 ? 15.388 62.972 -17.502 1.00 36.21 117 SER A CA 1
ATOM 733 C C . SER A 1 119 ? 13.868 62.951 -17.533 1.00 42.18 117 SER A C 1
ATOM 734 O O . SER A 1 119 ? 13.253 63.175 -18.580 1.00 38.85 117 SER A O 1
ATOM 737 N N . LEU A 1 120 ? 13.276 62.717 -16.368 1.00 33.26 118 LEU A N 1
ATOM 738 C CA . LEU A 1 120 ? 11.832 62.620 -16.229 1.00 43.83 118 LEU A CA 1
ATOM 739 C C . LEU A 1 120 ? 11.387 63.447 -15.052 1.00 36.62 118 LEU A C 1
ATOM 740 O O . LEU A 1 120 ? 12.182 63.766 -14.172 1.00 52.31 118 LEU A O 1
ATOM 745 N N . GLU A 1 121 ? 10.097 63.740 -15.025 1.00 38.05 119 GLU A N 1
ATOM 746 C CA . GLU A 1 121 ? 9.512 64.509 -13.948 1.00 44.69 119 GLU A CA 1
ATOM 747 C C . GLU A 1 121 ? 8.093 64.009 -13.740 1.00 38.44 119 GLU A C 1
ATOM 748 O O . GLU A 1 121 ? 7.443 63.586 -14.691 1.00 38.14 119 GLU A O 1
ATOM 754 N N . ALA A 1 122 ? 7.610 64.060 -12.502 1.00 39.27 120 ALA A N 1
ATOM 755 C CA . ALA A 1 122 ? 6.248 63.636 -12.205 1.00 47.29 120 ALA A CA 1
ATOM 756 C C . ALA A 1 122 ? 5.693 64.309 -10.949 1.00 51.16 120 ALA A C 1
ATOM 757 O O . ALA A 1 122 ? 6.442 64.731 -10.064 1.00 55.63 120 ALA A O 1
ATOM 759 N N . GLU A 1 123 ? 4.371 64.390 -10.880 1.00 50.40 121 GLU A N 1
ATOM 760 C CA . GLU A 1 123 ? 3.693 64.975 -9.741 1.00 50.36 121 GLU A CA 1
ATOM 761 C C . GLU A 1 123 ? 3.815 63.976 -8.609 1.00 58.39 121 GLU A C 1
ATOM 762 O O . GLU A 1 123 ? 3.411 62.823 -8.757 1.00 70.18 121 GLU A O 1
ATOM 768 N N . GLU A 1 124 ? 4.362 64.402 -7.476 1.00 53.46 122 GLU A N 1
ATOM 769 C CA . GLU A 1 124 ? 4.518 63.487 -6.353 1.00 52.92 122 GLU A CA 1
ATOM 770 C C . GLU A 1 124 ? 3.206 62.846 -5.938 1.00 53.46 122 GLU A C 1
ATOM 771 O O . GLU A 1 124 ? 3.190 61.707 -5.477 1.00 58.62 122 GLU A O 1
ATOM 777 N N . ASN A 1 125 ? 2.106 63.580 -6.075 1.00 51.89 123 ASN A N 1
ATOM 778 C CA . ASN A 1 125 ? 0.815 63.042 -5.672 1.00 51.12 123 ASN A CA 1
ATOM 779 C C . ASN A 1 125 ? 0.284 61.984 -6.636 1.00 54.67 123 ASN A C 1
ATOM 780 O O . ASN A 1 125 ? -0.635 61.236 -6.294 1.00 58.15 123 ASN A O 1
ATOM 785 N N . ALA A 1 126 ? 0.866 61.926 -7.833 1.00 39.33 124 ALA A N 1
ATOM 786 C CA . ALA A 1 126 ? 0.490 60.934 -8.836 1.00 50.37 124 ALA A CA 1
ATOM 787 C C . ALA A 1 126 ? 1.211 59.606 -8.527 1.00 54.61 124 ALA A C 1
ATOM 788 O O . ALA A 1 126 ? 0.660 58.527 -8.759 1.00 59.87 124 ALA A O 1
ATOM 790 N N . LEU A 1 127 ? 2.435 59.703 -7.998 1.00 48.70 125 LEU A N 1
ATOM 791 C CA . LEU A 1 127 ? 3.263 58.537 -7.634 1.00 46.29 125 LEU A CA 1
ATOM 792 C C . LEU A 1 127 ? 3.698 58.641 -6.171 1.00 48.23 125 LEU A C 1
ATOM 793 O O . LEU A 1 127 ? 4.852 58.967 -5.869 1.00 42.88 125 LEU A O 1
ATOM 798 N N . PRO A 1 128 ? 2.773 58.365 -5.241 1.00 48.38 126 PRO A N 1
ATOM 799 C CA . PRO A 1 128 ? 3.008 58.423 -3.796 1.00 49.05 126 PRO A CA 1
ATOM 800 C C . PRO A 1 128 ? 4.026 57.407 -3.276 1.00 56.09 126 PRO A C 1
ATOM 801 O O . PRO A 1 128 ? 3.812 56.196 -3.382 1.00 50.03 126 PRO A O 1
ATOM 805 N N . GLY A 1 129 ? 5.119 57.919 -2.705 1.00 51.03 127 GLY A N 1
ATOM 806 C CA . GLY A 1 129 ? 6.165 57.077 -2.149 1.00 44.66 127 GLY A CA 1
ATOM 807 C C . GLY A 1 129 ? 7.033 56.422 -3.202 1.00 44.30 127 GLY A C 1
ATOM 808 O O . GLY A 1 129 ? 7.720 55.438 -2.940 1.00 47.74 127 GLY A O 1
ATOM 809 N N . PHE A 1 130 ? 7.022 57.002 -4.391 1.00 34.35 128 PHE A N 1
ATOM 810 C CA . PHE A 1 130 ? 7.771 56.470 -5.514 1.00 38.54 128 PHE A CA 1
ATOM 811 C C . PHE A 1 130 ? 9.279 56.543 -5.329 1.00 45.17 128 PHE A C 1
ATOM 812 O O . PHE A 1 130 ? 10.027 55.603 -5.656 1.00 39.03 128 PHE A O 1
ATOM 820 N N . ALA A 1 131 ? 9.727 57.681 -4.822 1.00 37.37 129 ALA A N 1
ATOM 821 C CA . ALA A 1 131 ? 11.145 57.905 -4.622 1.00 39.23 129 ALA A CA 1
ATOM 822 C C . ALA A 1 131 ? 11.683 57.007 -3.526 1.00 28.66 129 ALA A C 1
ATOM 823 O O . ALA A 1 131 ? 12.824 56.567 -3.605 1.00 34.81 129 ALA A O 1
ATOM 825 N N . GLU A 1 132 ? 10.867 56.767 -2.504 1.00 32.97 130 GLU A N 1
ATOM 826 C CA . GLU A 1 132 ? 11.259 55.916 -1.392 1.00 36.45 130 GLU A CA 1
ATOM 827 C C . GLU A 1 132 ? 11.281 54.463 -1.846 1.00 40.68 130 GLU A C 1
ATOM 828 O O . GLU A 1 132 ? 12.128 53.684 -1.406 1.00 43.96 130 GLU A O 1
ATOM 830 N N . ALA A 1 133 ? 10.353 54.089 -2.726 1.00 43.84 131 ALA A N 1
ATOM 831 C CA . ALA A 1 133 ? 10.326 52.713 -3.204 1.00 34.19 131 ALA A CA 1
ATOM 832 C C . ALA A 1 133 ? 11.571 52.494 -4.060 1.00 30.57 131 ALA A C 1
ATOM 833 O O . ALA A 1 133 ? 12.230 51.460 -3.956 1.00 38.54 131 ALA A O 1
ATOM 835 N N . LEU A 1 134 ? 11.927 53.486 -4.873 1.00 32.06 132 LEU A N 1
ATOM 836 C CA . LEU A 1 134 ? 13.110 53.349 -5.700 1.00 33.28 132 LEU A CA 1
ATOM 837 C C . LEU A 1 134 ? 14.366 53.197 -4.866 1.00 38.51 132 LEU A C 1
ATOM 838 O O . LEU A 1 134 ? 15.190 52.322 -5.142 1.00 33.67 132 LEU A O 1
ATOM 843 N N . ARG A 1 135 ? 14.508 54.041 -3.842 1.00 32.82 133 ARG A N 1
ATOM 844 C CA . ARG A 1 135 ? 15.678 53.994 -2.958 1.00 35.45 133 ARG A CA 1
ATOM 845 C C . ARG A 1 135 ? 15.826 52.652 -2.230 1.00 29.27 133 ARG A C 1
ATOM 846 O O . ARG A 1 135 ? 16.900 52.036 -2.247 1.00 33.99 133 ARG A O 1
ATOM 848 N N . SER A 1 136 ? 14.752 52.223 -1.572 1.00 27.15 134 SER A N 1
ATOM 849 C CA . SER A 1 136 ? 14.757 50.976 -0.816 1.00 29.57 134 SER A CA 1
ATOM 850 C C . SER A 1 136 ? 15.193 49.806 -1.678 1.00 33.80 134 SER A C 1
ATOM 851 O O . SER A 1 136 ? 16.007 48.978 -1.262 1.00 35.55 134 SER A O 1
ATOM 854 N N . TYR A 1 137 ? 14.666 49.754 -2.895 1.00 32.52 135 TYR A N 1
ATOM 855 C CA . TYR A 1 137 ? 15.013 48.686 -3.792 1.00 31.89 135 TYR A CA 1
ATOM 856 C C . TYR A 1 137 ? 16.464 48.771 -4.225 1.00 41.94 135 TYR A C 1
ATOM 857 O O . TYR A 1 137 ? 17.200 47.782 -4.163 1.00 41.15 135 TYR A O 1
ATOM 866 N N . GLN A 1 138 ? 16.882 49.947 -4.672 1.00 35.48 136 GLN A N 1
ATOM 867 C CA . GLN A 1 138 ? 18.249 50.103 -5.141 1.00 35.76 136 GLN A CA 1
ATOM 868 C C . GLN A 1 138 ? 19.265 49.890 -4.012 1.00 24.03 136 GLN A C 1
ATOM 869 O O . GLN A 1 138 ? 20.378 49.431 -4.251 1.00 31.41 136 GLN A O 1
ATOM 875 N N . GLU A 1 139 ? 18.887 50.223 -2.786 1.00 23.02 137 GLU A N 1
ATOM 876 C CA . GLU A 1 139 ? 19.795 49.993 -1.659 1.00 38.04 137 GLU A CA 1
ATOM 877 C C . GLU A 1 139 ? 19.964 48.474 -1.486 1.00 43.84 137 GLU A C 1
ATOM 878 O O . GLU A 1 139 ? 21.084 47.964 -1.318 1.00 43.33 137 GLU A O 1
ATOM 880 N N . ALA A 1 140 ? 18.849 47.747 -1.562 1.00 33.42 138 ALA A N 1
ATOM 881 C CA . ALA A 1 140 ? 18.905 46.299 -1.417 1.00 25.78 138 ALA A CA 1
ATOM 882 C C . ALA A 1 140 ? 19.751 45.710 -2.536 1.00 28.06 138 ALA A C 1
ATOM 883 O O . ALA A 1 140 ? 20.580 44.834 -2.301 1.00 37.04 138 ALA A O 1
ATOM 885 N N . ALA A 1 141 ? 19.563 46.192 -3.760 1.00 29.89 139 ALA A N 1
ATOM 886 C CA . ALA A 1 141 ? 20.344 45.651 -4.854 1.00 33.51 139 ALA A CA 1
ATOM 887 C C . ALA A 1 141 ? 21.839 45.908 -4.636 1.00 45.69 139 ALA A C 1
ATOM 888 O O . ALA A 1 141 ? 22.659 45.001 -4.804 1.00 41.05 139 ALA A O 1
ATOM 890 N N . ALA A 1 142 ? 22.193 47.132 -4.247 1.00 33.60 140 ALA A N 1
ATOM 891 C CA . ALA A 1 142 ? 23.605 47.468 -4.029 1.00 34.23 140 ALA A CA 1
ATOM 892 C C . ALA A 1 142 ? 24.199 46.647 -2.873 1.00 33.12 140 ALA A C 1
ATOM 893 O O . ALA A 1 142 ? 25.375 46.306 -2.884 1.00 34.71 140 ALA A O 1
ATOM 895 N N . ALA A 1 143 ? 23.385 46.343 -1.871 1.00 37.91 141 ALA A N 1
ATOM 896 C CA . ALA A 1 143 ? 23.854 45.555 -0.741 1.00 29.60 141 ALA A CA 1
ATOM 897 C C . ALA A 1 143 ? 23.804 44.054 -1.048 1.00 41.28 141 ALA A C 1
ATOM 898 O O . ALA A 1 143 ? 24.303 43.239 -0.281 1.00 36.81 141 ALA A O 1
ATOM 900 N N . GLY A 1 144 ? 23.206 43.689 -2.175 1.00 38.20 142 GLY A N 1
ATOM 901 C CA . GLY A 1 144 ? 23.104 42.277 -2.504 1.00 36.37 142 GLY A CA 1
ATOM 902 C C . GLY A 1 144 ? 22.296 41.538 -1.453 1.00 33.00 142 GLY A C 1
ATOM 903 O O . GLY A 1 144 ? 22.636 40.421 -1.071 1.00 34.78 142 GLY A O 1
ATOM 904 N N . THR A 1 145 ? 21.212 42.153 -0.983 1.00 24.79 143 THR A N 1
ATOM 905 C CA . THR A 1 145 ? 20.388 41.527 0.038 1.00 26.22 143 THR A CA 1
ATOM 906 C C . THR A 1 145 ? 19.024 41.068 -0.485 1.00 25.98 143 THR A C 1
ATOM 907 O O . THR A 1 145 ? 18.161 40.672 0.295 1.00 25.64 143 THR A O 1
ATOM 911 N N . PHE A 1 146 ? 18.835 41.096 -1.797 1.00 27.83 144 PHE A N 1
ATOM 912 C CA . PHE A 1 146 ? 17.534 40.742 -2.374 1.00 29.65 144 PHE A CA 1
ATOM 913 C C . PHE A 1 146 ? 17.783 39.979 -3.659 1.00 30.12 144 PHE A C 1
ATOM 914 O O . PHE A 1 146 ? 18.389 40.510 -4.577 1.00 22.50 144 PHE A O 1
ATOM 922 N N . LEU A 1 147 ? 17.364 38.718 -3.702 1.00 24.06 145 LEU A N 1
ATOM 923 C CA . LEU A 1 147 ? 17.535 37.879 -4.892 1.00 23.64 145 LEU A CA 1
ATOM 924 C C . LEU A 1 147 ? 16.123 37.446 -5.224 1.00 28.67 145 LEU A C 1
ATOM 925 O O . LEU A 1 147 ? 15.395 36.934 -4.364 1.00 28.31 145 LEU A O 1
ATOM 930 N N . VAL A 1 148 ? 15.744 37.650 -6.471 1.00 28.94 146 VAL A N 1
ATOM 931 C CA . VAL A 1 148 ? 14.401 37.359 -6.935 1.00 30.95 146 VAL A CA 1
ATOM 932 C C . VAL A 1 148 ? 14.427 36.139 -7.839 1.00 30.88 146 VAL A C 1
ATOM 933 O O . VAL A 1 148 ? 15.278 36.054 -8.710 1.00 22.92 146 VAL A O 1
ATOM 937 N N . VAL A 1 149 ? 13.494 35.206 -7.625 1.00 25.53 147 VAL A N 1
ATOM 938 C CA . VAL A 1 149 ? 13.429 33.964 -8.404 1.00 29.16 147 VAL A CA 1
ATOM 939 C C . VAL A 1 149 ? 11.992 33.667 -8.746 1.00 31.41 147 VAL A C 1
ATOM 940 O O . VAL A 1 149 ? 11.127 33.535 -7.875 1.00 29.31 147 VAL A O 1
ATOM 944 N N . GLU A 1 150 ? 11.749 33.550 -10.037 1.00 24.54 148 GLU A N 1
ATOM 945 C CA . GLU A 1 150 ? 10.422 33.330 -10.570 1.00 32.07 148 GLU A CA 1
ATOM 946 C C . GLU A 1 150 ? 10.097 31.839 -10.739 1.00 24.70 148 GLU A C 1
ATOM 947 O O . GLU A 1 150 ? 10.970 31.035 -11.011 1.00 27.59 148 GLU A O 1
ATOM 953 N N . PHE A 1 151 ? 8.838 31.480 -10.559 1.00 19.96 149 PHE A N 1
ATOM 954 C CA . PHE A 1 151 ? 8.392 30.116 -10.807 1.00 27.43 149 PHE A CA 1
ATOM 955 C C . PHE A 1 151 ? 7.018 30.275 -11.420 1.00 26.08 149 PHE A C 1
ATOM 956 O O . PHE A 1 151 ? 6.380 31.316 -11.235 1.00 28.53 149 PHE A O 1
ATOM 964 N N . THR A 1 152 ? 6.540 29.268 -12.133 1.00 28.89 150 THR A N 1
ATOM 965 C CA . THR A 1 152 ? 5.190 29.362 -12.687 1.00 27.15 150 THR A CA 1
ATOM 966 C C . THR A 1 152 ? 4.366 28.139 -12.262 1.00 30.44 150 THR A C 1
ATOM 967 O O . THR A 1 152 ? 3.371 28.269 -11.565 1.00 25.53 150 THR A O 1
ATOM 971 N N . THR A 1 153 ? 4.809 26.945 -12.647 1.00 25.77 151 THR A N 1
ATOM 972 C CA . THR A 1 153 ? 4.094 25.712 -12.308 1.00 25.29 151 THR A CA 1
ATOM 973 C C . THR A 1 153 ? 4.496 25.134 -10.939 1.00 30.10 151 THR A C 1
ATOM 974 O O . THR A 1 153 ? 5.449 25.582 -10.317 1.00 26.55 151 THR A O 1
ATOM 978 N N . LEU A 1 154 ? 3.763 24.131 -10.473 1.00 30.76 152 LEU A N 1
ATOM 979 C CA . LEU A 1 154 ? 4.096 23.471 -9.206 1.00 26.49 152 LEU A CA 1
ATOM 980 C C . LEU A 1 154 ? 5.504 22.890 -9.312 1.00 25.22 152 LEU A C 1
ATOM 981 O O . LEU A 1 154 ? 6.309 22.993 -8.386 1.00 31.28 152 LEU A O 1
ATOM 986 N N . ALA A 1 155 ? 5.804 22.309 -10.465 1.00 19.68 153 ALA A N 1
ATOM 987 C CA . ALA A 1 155 ? 7.096 21.702 -10.718 1.00 24.88 153 ALA A CA 1
ATOM 988 C C . ALA A 1 155 ? 8.221 22.721 -10.593 1.00 32.32 153 ALA A C 1
ATOM 989 O O . ALA A 1 155 ? 9.274 22.402 -10.012 1.00 29.06 153 ALA A O 1
ATOM 991 N N . ASP A 1 156 ? 8.019 23.926 -11.153 1.00 27.70 154 ASP A N 1
ATOM 992 C CA . ASP A 1 156 ? 9.021 24.996 -11.059 1.00 25.27 154 ASP A CA 1
ATOM 993 C C . ASP A 1 156 ? 9.243 25.246 -9.581 1.00 23.35 154 ASP A C 1
ATOM 994 O O . ASP A 1 156 ? 10.374 25.257 -9.083 1.00 26.67 154 ASP A O 1
ATOM 999 N N . TYR A 1 157 ? 8.124 25.472 -8.897 1.00 18.24 155 TYR A N 1
ATOM 1000 C CA . TYR A 1 157 ? 8.117 25.786 -7.472 1.00 27.99 155 TYR A CA 1
ATOM 1001 C C . TYR A 1 157 ? 8.879 24.759 -6.634 1.00 29.20 155 TYR A C 1
ATOM 1002 O O . TYR A 1 157 ? 9.775 25.117 -5.869 1.00 22.90 155 TYR A O 1
ATOM 1011 N N . LEU A 1 158 ? 8.519 23.488 -6.793 1.00 31.86 156 LEU A N 1
ATOM 1012 C CA . LEU A 1 158 ? 9.148 22.411 -6.043 1.00 28.39 156 LEU A CA 1
ATOM 1013 C C . LEU A 1 158 ? 10.653 22.385 -6.276 1.00 25.67 156 LEU A C 1
ATOM 1014 O O . LEU A 1 158 ? 11.438 22.276 -5.343 1.00 27.59 156 LEU A O 1
ATOM 1019 N N . HIS A 1 159 ? 11.055 22.470 -7.530 1.00 25.07 157 HIS A N 1
ATOM 1020 C CA . HIS A 1 159 ? 12.476 22.471 -7.867 1.00 33.52 157 HIS A CA 1
ATOM 1021 C C . HIS A 1 159 ? 13.211 23.695 -7.250 1.00 31.11 157 HIS A C 1
ATOM 1022 O O . HIS A 1 159 ? 14.253 23.556 -6.598 1.00 28.20 157 HIS A O 1
ATOM 1029 N N . LEU A 1 160 ? 12.661 24.889 -7.450 1.00 28.64 158 LEU A N 1
ATOM 1030 C CA . LEU A 1 160 ? 13.288 26.098 -6.915 1.00 27.17 158 LEU A CA 1
ATOM 1031 C C . LEU A 1 160 ? 13.233 26.183 -5.374 1.00 28.85 158 LEU A C 1
ATOM 1032 O O . LEU A 1 160 ? 14.152 26.703 -4.730 1.00 24.96 158 LEU A O 1
ATOM 1037 N N . LEU A 1 161 ? 12.164 25.653 -4.789 1.00 21.36 159 LEU A N 1
ATOM 1038 C CA . LEU A 1 161 ? 12.033 25.644 -3.343 1.00 25.82 159 LEU A CA 1
ATOM 1039 C C . LEU A 1 161 ? 13.185 24.798 -2.736 1.00 26.09 159 LEU A C 1
ATOM 1040 O O . LEU A 1 161 ? 13.838 25.201 -1.777 1.00 26.72 159 LEU A O 1
ATOM 1045 N N . GLN A 1 162 ? 13.423 23.617 -3.286 1.00 26.16 160 GLN A N 1
ATOM 1046 C CA . GLN A 1 162 ? 14.493 22.762 -2.767 1.00 20.77 160 GLN A CA 1
ATOM 1047 C C . GLN A 1 162 ? 15.847 23.436 -2.897 1.00 19.37 160 GLN A C 1
ATOM 1048 O O . GLN A 1 162 ? 16.682 23.403 -1.982 1.00 29.73 160 GLN A O 1
ATOM 1054 N N . ALA A 1 163 ? 16.074 24.045 -4.048 1.00 20.04 161 ALA A N 1
ATOM 1055 C CA . ALA A 1 163 ? 17.340 24.725 -4.279 1.00 21.07 161 ALA A CA 1
ATOM 1056 C C . ALA A 1 163 ? 17.535 25.861 -3.281 1.00 26.74 161 ALA A C 1
ATOM 1057 O O . ALA A 1 163 ? 18.636 26.066 -2.778 1.00 29.56 161 ALA A O 1
ATOM 1059 N N . ALA A 1 164 ? 16.459 26.586 -2.980 1.00 25.09 162 ALA A N 1
ATOM 1060 C CA . ALA A 1 164 ? 16.529 27.707 -2.056 1.00 21.44 162 ALA A CA 1
ATOM 1061 C C . ALA A 1 164 ? 16.722 27.191 -0.638 1.00 23.65 162 ALA A C 1
ATOM 1062 O O . ALA A 1 164 ? 17.513 27.744 0.132 1.00 26.72 162 ALA A O 1
ATOM 1064 N N . ALA A 1 165 ? 16.003 26.129 -0.288 1.00 23.56 163 ALA A N 1
ATOM 1065 C CA . ALA A 1 165 ? 16.117 25.556 1.067 1.00 26.91 163 ALA A CA 1
ATOM 1066 C C . ALA A 1 165 ? 17.517 24.960 1.303 1.00 27.34 163 ALA A C 1
ATOM 1067 O O . ALA A 1 165 ? 18.072 25.067 2.401 1.00 21.98 163 ALA A O 1
ATOM 1069 N N . GLN A 1 166 ? 18.058 24.281 0.298 1.00 24.50 164 GLN A N 1
ATOM 1070 C CA . GLN A 1 166 ? 19.401 23.732 0.439 1.00 24.74 164 GLN A CA 1
ATOM 1071 C C . GLN A 1 166 ? 20.391 24.896 0.542 1.00 29.79 164 GLN A C 1
ATOM 1072 O O . GLN A 1 166 ? 21.380 24.815 1.262 1.00 28.05 164 GLN A O 1
ATOM 1078 N N . ALA A 1 167 ? 20.105 26.008 -0.137 1.00 28.77 165 ALA A N 1
ATOM 1079 C CA . ALA A 1 167 ? 21.004 27.164 -0.064 1.00 27.14 165 ALA A CA 1
ATOM 1080 C C . ALA A 1 167 ? 20.978 27.782 1.331 1.00 36.57 165 ALA A C 1
ATOM 1081 O O . ALA A 1 167 ? 21.990 28.324 1.796 1.00 23.29 165 ALA A O 1
ATOM 1083 N N . LEU A 1 168 ? 19.829 27.696 2.002 1.00 26.35 166 LEU A N 1
ATOM 1084 C CA . LEU A 1 168 ? 19.711 28.281 3.334 1.00 26.49 166 LEU A CA 1
ATOM 1085 C C . LEU A 1 168 ? 20.078 27.358 4.491 1.00 26.65 166 LEU A C 1
ATOM 1086 O O . LEU A 1 168 ? 20.217 27.816 5.611 1.00 21.51 166 LEU A O 1
ATOM 1091 N N . ASN A 1 169 ? 20.253 26.069 4.224 1.00 23.48 167 ASN A N 1
ATOM 1092 C CA . ASN A 1 169 ? 20.589 25.114 5.283 1.00 17.91 167 ASN A CA 1
ATOM 1093 C C . ASN A 1 169 ? 21.871 25.463 6.078 1.00 24.08 167 ASN A C 1
ATOM 1094 O O . ASN A 1 169 ? 21.906 25.295 7.297 1.00 27.45 167 ASN A O 1
ATOM 1099 N N . PRO A 1 170 ? 22.932 25.938 5.399 1.00 25.33 168 PRO A N 1
ATOM 1100 C CA . PRO A 1 170 ? 24.176 26.287 6.105 1.00 31.40 168 PRO A CA 1
ATOM 1101 C C . PRO A 1 170 ? 24.028 27.399 7.144 1.00 29.04 168 PRO A C 1
ATOM 1102 O O . PRO A 1 170 ? 24.897 27.553 7.994 1.00 36.50 168 PRO A O 1
ATOM 1106 N N . LEU A 1 171 ? 22.962 28.192 7.073 1.00 35.90 169 LEU A N 1
ATOM 1107 C CA . LEU A 1 171 ? 22.777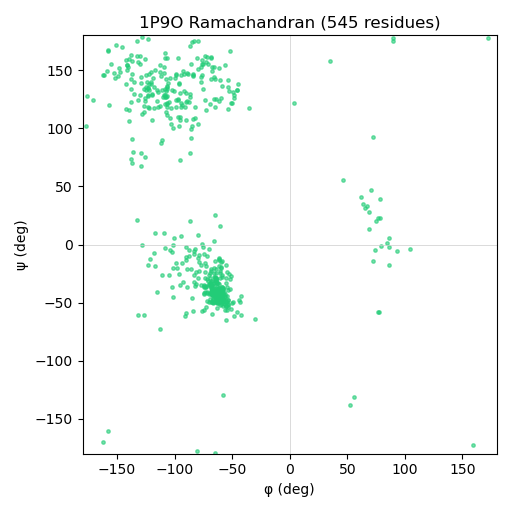 29.263 8.072 1.00 27.64 169 LEU A CA 1
ATOM 1108 C C . LEU A 1 171 ? 22.124 28.715 9.343 1.00 24.76 169 LEU A C 1
ATOM 1109 O O . LEU A 1 171 ? 21.971 29.430 10.327 1.00 24.52 169 LEU A O 1
ATOM 1114 N N . GLY A 1 172 ? 21.727 27.446 9.329 1.00 26.40 170 GLY A N 1
ATOM 1115 C CA . GLY A 1 172 ? 21.100 26.883 10.521 1.00 23.91 170 GLY A CA 1
ATOM 1116 C C . GLY A 1 172 ? 19.938 27.758 10.990 1.00 30.25 170 GLY A C 1
ATOM 1117 O O . GLY A 1 172 ? 19.181 28.261 10.159 1.00 26.17 170 GLY A O 1
ATOM 1118 N N . PRO A 1 173 ? 19.793 27.979 12.304 1.00 27.65 171 PRO A N 1
ATOM 1119 C CA . PRO A 1 173 ? 18.729 28.789 12.913 1.00 29.12 171 PRO A CA 1
ATOM 1120 C C . PRO A 1 173 ? 18.560 30.205 12.343 1.00 31.25 171 PRO A C 1
ATOM 1121 O O . PRO A 1 173 ? 17.483 30.760 12.421 1.00 26.49 171 PRO A O 1
ATOM 1125 N N . SER A 1 174 ? 19.610 30.783 11.767 1.00 31.39 172 SER A N 1
ATOM 1126 C CA . SER A 1 174 ? 19.510 32.146 11.243 1.00 29.96 172 SER A CA 1
ATOM 1127 C C . SER A 1 174 ? 18.696 32.297 9.985 1.00 31.70 172 SER A C 1
ATOM 1128 O O . SER A 1 174 ? 18.428 33.414 9.566 1.00 27.61 172 SER A O 1
ATOM 1131 N N . ALA A 1 175 ? 18.331 31.176 9.367 1.00 27.56 173 ALA A N 1
ATOM 1132 C CA . ALA A 1 175 ? 17.521 31.209 8.157 1.00 24.81 173 ALA A CA 1
ATOM 1133 C C . ALA A 1 175 ? 16.066 31.178 8.574 1.00 27.44 173 ALA A C 1
ATOM 1134 O O . ALA A 1 175 ? 15.704 30.579 9.603 1.00 26.93 173 ALA A O 1
ATOM 1136 N N . MET A 1 176 ? 15.226 31.829 7.782 1.00 32.67 174 MET A N 1
ATOM 1137 C CA . MET A 1 176 ? 13.792 31.847 8.054 1.00 29.02 174 MET A CA 1
ATOM 1138 C C . MET A 1 176 ? 13.084 31.453 6.772 1.00 23.55 174 MET A C 1
ATOM 1139 O O . MET A 1 176 ? 13.547 31.792 5.694 1.00 23.63 174 MET A O 1
ATOM 1144 N N . PHE A 1 177 ? 11.984 30.725 6.882 1.00 23.64 175 PHE A N 1
ATOM 1145 C CA . PHE A 1 177 ? 11.195 30.371 5.701 1.00 22.83 175 PHE A CA 1
ATOM 1146 C C . PHE A 1 177 ? 9.799 30.927 5.981 1.00 28.92 175 PHE A C 1
ATOM 1147 O O . PHE A 1 177 ? 9.143 30.520 6.946 1.00 25.59 175 PHE A O 1
ATOM 1155 N N . TYR A 1 178 ? 9.368 31.863 5.144 1.00 21.62 176 TYR A N 1
ATOM 1156 C CA . TYR A 1 178 ? 8.059 32.534 5.252 1.00 26.85 176 TYR A CA 1
ATOM 1157 C C . TYR A 1 178 ? 7.279 32.035 4.033 1.00 23.00 176 TYR A C 1
ATOM 1158 O O . TYR A 1 178 ? 7.303 32.663 2.971 1.00 28.49 176 TYR A O 1
ATOM 1167 N N . LEU A 1 179 ? 6.602 30.902 4.191 1.00 22.45 177 LEU A N 1
ATOM 1168 C CA . LEU A 1 179 ? 5.908 30.235 3.080 1.00 27.29 177 LEU A CA 1
ATOM 1169 C C . LEU A 1 179 ? 4.472 30.720 2.821 1.00 20.90 177 LEU A C 1
ATOM 1170 O O . LEU A 1 179 ? 3.502 30.063 3.178 1.00 22.79 177 LEU A O 1
ATOM 1175 N N . ALA A 1 180 ? 4.373 31.867 2.161 1.00 25.25 178 ALA A N 1
ATOM 1176 C CA . ALA A 1 180 ? 3.101 32.502 1.849 1.00 38.09 178 ALA A CA 1
ATOM 1177 C C . ALA A 1 180 ? 2.495 32.079 0.511 1.00 26.95 178 ALA A C 1
ATOM 1178 O O . ALA A 1 180 ? 1.334 32.348 0.257 1.00 29.47 178 ALA A O 1
ATOM 1180 N N . ALA A 1 181 ? 3.264 31.420 -0.342 1.00 25.59 179 ALA A N 1
ATOM 1181 C CA . ALA A 1 181 ? 2.715 31.002 -1.634 1.00 29.03 179 ALA A CA 1
ATOM 1182 C C . ALA A 1 181 ? 1.592 29.966 -1.473 1.00 30.67 179 ALA A C 1
ATOM 1183 O O . ALA A 1 181 ? 1.649 29.109 -0.589 1.00 28.64 179 ALA A O 1
ATOM 1185 N N . ALA A 1 182 ? 0.573 30.068 -2.322 1.00 30.38 180 ALA A N 1
ATOM 1186 C CA . ALA A 1 182 ? -0.557 29.125 -2.306 1.00 43.19 180 ALA A CA 1
ATOM 1187 C C . ALA A 1 182 ? -0.112 27.957 -3.173 1.00 35.08 180 ALA A C 1
ATOM 1188 O O . ALA A 1 182 ? -0.172 28.052 -4.388 1.00 32.08 180 ALA A O 1
ATOM 1190 N N . VAL A 1 183 ? 0.346 26.882 -2.537 1.00 25.35 181 VAL A N 1
ATOM 1191 C CA . VAL A 1 183 ? 0.843 25.694 -3.222 1.00 27.65 181 VAL A CA 1
ATOM 1192 C C . VAL A 1 183 ? -0.259 24.685 -3.562 1.00 36.53 181 VAL A C 1
ATOM 1193 O O . VAL A 1 183 ? -1.050 24.299 -2.704 1.00 37.73 181 VAL A O 1
ATOM 1197 N N . SER A 1 184 ? -0.295 24.263 -4.822 1.00 35.31 182 SER A N 1
ATOM 1198 C CA . SER A 1 184 ? -1.281 23.294 -5.309 1.00 43.28 182 SER A CA 1
ATOM 1199 C C . SER A 1 184 ? -1.190 21.979 -4.527 1.00 37.70 182 SER A C 1
ATOM 1200 O O . SER A 1 184 ? -0.102 21.473 -4.284 1.00 37.55 182 SER A O 1
ATOM 1203 N N . ASP A 1 185 ? -2.340 21.425 -4.166 1.00 44.03 183 ASP A N 1
ATOM 1204 C CA . ASP A 1 185 ? -2.416 20.170 -3.423 1.00 47.54 183 ASP A CA 1
ATOM 1205 C C . ASP A 1 185 ? -2.680 18.978 -4.366 1.00 53.44 183 ASP A C 1
ATOM 1206 O O . ASP A 1 185 ? -2.404 17.832 -4.016 1.00 51.83 183 ASP A O 1
ATOM 1208 N N . PHE A 1 186 ? -3.197 19.266 -5.563 1.00 54.18 184 PHE A N 1
ATOM 1209 C CA . PHE A 1 186 ? -3.525 18.243 -6.562 1.00 56.87 184 PHE A CA 1
ATOM 1210 C C . PHE A 1 186 ? -2.763 18.424 -7.862 1.00 57.49 184 PHE A C 1
ATOM 1211 O O . PHE A 1 186 ? -2.457 19.545 -8.248 1.00 64.17 184 PHE A O 1
ATOM 1213 N N . TYR A 1 187 ? -2.467 17.325 -8.551 1.00 61.86 185 TYR A N 1
ATOM 1214 C CA . TYR A 1 187 ? -1.770 17.426 -9.827 1.00 52.13 185 TYR A CA 1
ATOM 1215 C C . TYR A 1 187 ? -2.222 16.347 -10.800 1.00 50.78 185 TYR A C 1
ATOM 1216 O O . TYR A 1 187 ? -2.938 15.440 -10.417 1.00 44.21 185 TYR A O 1
ATOM 1225 N N . VAL A 1 188 ? -1.802 16.463 -12.058 1.00 43.37 186 VAL A N 1
ATOM 1226 C CA . VAL A 1 188 ? -2.170 15.513 -13.103 1.00 54.37 186 VAL A CA 1
ATOM 1227 C C . VAL A 1 188 ? -0.881 14.892 -13.646 1.00 64.26 186 VAL A C 1
ATOM 1228 O O . VAL A 1 188 ? -0.118 15.548 -14.355 1.00 65.66 186 VAL A O 1
ATOM 1232 N N . PRO A 1 189 ? -0.617 13.618 -13.306 1.00 70.88 187 PRO A N 1
ATOM 1233 C CA . PRO A 1 189 ? 0.586 12.895 -13.744 1.00 69.79 187 PRO A CA 1
ATOM 1234 C C . PRO A 1 189 ? 0.725 12.738 -15.256 1.00 66.98 187 PRO A C 1
ATOM 1235 O O . PRO A 1 189 ? 1.834 12.614 -15.776 1.00 67.57 187 PRO A O 1
ATOM 1239 N N . PRO A 1 204 ? -17.132 18.074 -23.647 1.00 76.34 202 PRO A N 1
ATOM 1240 C CA . PRO A 1 204 ? -17.058 17.917 -22.187 1.00 77.22 202 PRO A CA 1
ATOM 1241 C C . PRO A 1 204 ? -15.626 17.607 -21.737 1.00 73.03 202 PRO A C 1
ATOM 1242 O O . PRO A 1 204 ? -15.038 16.618 -22.175 1.00 66.33 202 PRO A O 1
ATOM 1246 N N . LEU A 1 205 ? -15.062 18.445 -20.872 1.00 68.19 203 LEU A N 1
ATOM 1247 C CA . LEU A 1 205 ? -13.691 18.224 -20.403 1.00 59.32 203 LEU A CA 1
ATOM 1248 C C . LEU A 1 205 ? -13.641 17.316 -19.173 1.00 52.02 203 LEU A C 1
ATOM 1249 O O . LEU A 1 205 ? -14.251 17.604 -18.139 1.00 40.38 203 LEU A O 1
ATOM 1254 N N . GLN A 1 206 ? -12.906 16.216 -19.282 1.00 49.15 204 GLN A N 1
ATOM 1255 C CA . GLN A 1 206 ? -12.821 15.288 -18.160 1.00 63.07 204 GLN A CA 1
ATOM 1256 C C . GLN A 1 206 ? -11.497 15.443 -17.442 1.00 64.18 204 GLN A C 1
ATOM 1257 O O . GLN A 1 206 ? -10.434 15.217 -18.026 1.00 54.45 204 GLN A O 1
ATOM 1259 N N . ILE A 1 207 ? -11.568 15.830 -16.173 1.00 61.99 205 ILE A N 1
ATOM 1260 C CA . ILE A 1 207 ? -10.366 16.019 -15.376 1.00 65.44 205 ILE A CA 1
ATOM 1261 C C . ILE A 1 207 ? -10.414 15.216 -14.080 1.00 66.22 205 ILE A C 1
ATOM 1262 O O . ILE A 1 207 ? -11.361 15.314 -13.301 1.00 56.40 205 ILE A O 1
ATOM 1267 N N . THR A 1 208 ? -9.384 14.413 -13.862 1.00 70.83 206 THR A N 1
ATOM 1268 C CA . THR A 1 208 ? -9.269 13.614 -12.649 1.00 77.36 206 THR A CA 1
ATOM 1269 C C . THR A 1 208 ? -7.824 13.806 -12.227 1.00 73.94 206 THR A C 1
ATOM 1270 O O . THR A 1 208 ? -6.907 13.649 -13.036 1.00 74.07 206 THR A O 1
ATOM 1274 N N . MET A 1 209 ? -7.616 14.162 -10.967 1.00 71.49 207 MET A N 1
ATOM 1275 C CA . MET A 1 209 ? -6.267 14.418 -10.489 1.00 71.85 207 MET A CA 1
ATOM 1276 C C . MET A 1 209 ? -5.880 13.610 -9.258 1.00 72.47 207 MET A C 1
ATOM 1277 O O . MET A 1 209 ? -6.738 13.124 -8.522 1.00 76.83 207 MET A O 1
ATOM 1282 N N . LYS A 1 210 ? -4.576 13.477 -9.041 1.00 62.73 208 LYS A N 1
ATOM 1283 C CA . LYS A 1 210 ? -4.067 12.754 -7.894 1.00 59.09 208 LYS A CA 1
ATOM 1284 C C . LYS A 1 210 ? -3.666 13.778 -6.837 1.00 62.34 208 LYS A C 1
ATOM 1285 O O . LYS A 1 210 ? -2.993 14.764 -7.145 1.00 61.12 208 LYS A O 1
ATOM 1287 N N . MET A 1 211 ? -4.098 13.546 -5.599 1.00 57.41 209 MET A N 1
ATOM 1288 C CA . MET A 1 211 ? -3.784 14.435 -4.490 1.00 64.44 209 MET A CA 1
ATOM 1289 C C . MET A 1 211 ? -2.430 14.034 -3.920 1.00 70.06 209 MET A C 1
ATOM 1290 O O . MET A 1 211 ? -2.008 12.889 -4.073 1.00 75.77 209 MET A O 1
ATOM 1292 N N . VAL A 1 212 ? -1.744 14.979 -3.282 1.00 69.35 210 VAL A N 1
ATOM 1293 C CA . VAL A 1 212 ? -0.442 14.705 -2.675 1.00 61.67 210 VAL A CA 1
ATOM 1294 C C . VAL A 1 212 ? -0.386 15.366 -1.311 1.00 60.21 210 VAL A C 1
ATOM 1295 O O . VAL A 1 212 ? 0.010 16.518 -1.196 1.00 67.33 210 VAL A O 1
ATOM 1299 N N . PRO A 1 213 ? -0.781 14.633 -0.259 1.00 61.71 211 PRO A N 1
ATOM 1300 C CA . PRO A 1 213 ? -0.814 15.073 1.141 1.00 59.42 211 PRO A CA 1
ATOM 1301 C C . PRO A 1 213 ? 0.401 15.878 1.608 1.00 50.43 211 PRO A C 1
ATOM 1302 O O . PRO A 1 213 ? 0.264 16.902 2.282 1.00 50.66 211 PRO A O 1
ATOM 1306 N N . LYS A 1 214 ? 1.589 15.412 1.248 1.00 51.19 212 LYS A N 1
ATOM 1307 C CA . LYS A 1 214 ? 2.803 16.107 1.632 1.00 43.53 212 LYS A CA 1
ATOM 1308 C C . LYS A 1 214 ? 2.828 17.522 1.063 1.00 53.18 212 LYS A C 1
ATOM 1309 O O . LYS A 1 214 ? 3.509 18.395 1.600 1.00 49.16 212 LYS A O 1
ATOM 1315 N N . LEU A 1 215 ? 2.077 17.764 -0.011 1.00 46.48 213 LEU A N 1
ATOM 1316 C CA . LEU A 1 215 ? 2.071 19.092 -0.609 1.00 53.76 213 LEU A CA 1
ATOM 1317 C C . LEU A 1 215 ? 1.366 20.110 0.279 1.00 58.68 213 LEU A C 1
ATOM 1318 O O . LEU A 1 215 ? 1.338 21.307 -0.029 1.00 56.84 213 LEU A O 1
ATOM 1323 N N . LEU A 1 216 ? 0.815 19.624 1.390 1.00 61.72 214 LEU A N 1
ATOM 1324 C CA . LEU A 1 216 ? 0.140 20.478 2.359 1.00 64.13 214 LEU A CA 1
ATOM 1325 C C . LEU A 1 216 ? 1.123 20.838 3.470 1.00 60.77 214 LEU A C 1
ATOM 1326 O O . LEU A 1 216 ? 0.981 21.873 4.119 1.00 61.30 214 LEU A O 1
ATOM 1331 N N . SER A 1 217 ? 2.123 19.980 3.671 1.00 61.21 215 SER A N 1
ATOM 1332 C CA . SER A 1 217 ? 3.157 20.188 4.689 1.00 48.73 215 SER A CA 1
ATOM 1333 C C . SER A 1 217 ? 4.215 21.161 4.169 1.00 44.83 215 SER A C 1
ATOM 1334 O O . SER A 1 217 ? 4.315 21.378 2.962 1.00 43.66 215 SER A O 1
ATOM 1337 N N . PRO A 1 218 ? 5.001 21.783 5.076 1.00 40.23 216 PRO A N 1
ATOM 1338 C CA . PRO A 1 218 ? 6.015 22.692 4.548 1.00 47.31 216 PRO A CA 1
ATOM 1339 C C . PRO A 1 218 ? 6.936 21.609 4.032 1.00 50.38 216 PRO A C 1
ATOM 1340 O O . PRO A 1 218 ? 6.814 20.459 4.447 1.00 70.47 216 PRO A O 1
ATOM 1344 N N . LEU A 1 219 ? 7.849 21.903 3.145 1.00 42.58 217 LEU A N 1
ATOM 1345 C CA . LEU A 1 219 ? 8.677 20.778 2.703 1.00 42.31 217 LEU A CA 1
ATOM 1346 C C . LEU A 1 219 ? 10.105 21.030 3.088 1.00 34.01 217 LEU A C 1
ATOM 1347 O O . LEU A 1 219 ? 10.912 20.109 3.169 1.00 27.36 217 LEU A O 1
ATOM 1352 N N . VAL A 1 220 ? 10.372 22.306 3.358 1.00 22.83 218 VAL A N 1
ATOM 1353 C CA . VAL A 1 220 ? 11.704 22.798 3.613 1.00 28.77 218 VAL A CA 1
ATOM 1354 C C . VAL A 1 220 ? 12.479 22.231 4.765 1.00 23.40 218 VAL A C 1
ATOM 1355 O O . VAL A 1 220 ? 13.697 22.333 4.778 1.00 30.01 218 VAL A O 1
ATOM 1359 N N . LYS A 1 221 ? 11.807 21.605 5.718 1.00 30.64 219 LYS A N 1
ATOM 1360 C CA . LYS A 1 221 ? 12.529 21.068 6.861 1.00 33.06 219 LYS A CA 1
ATOM 1361 C C . LYS A 1 221 ? 13.387 19.875 6.464 1.00 32.01 219 LYS A C 1
ATOM 1362 O O . LYS A 1 221 ? 14.401 19.594 7.091 1.00 41.36 219 LYS A O 1
ATOM 1368 N N . ASP A 1 222 ? 13.004 19.171 5.415 1.00 30.44 220 ASP A N 1
ATOM 1369 C CA . ASP A 1 222 ? 13.833 18.047 5.025 1.00 37.11 220 ASP A CA 1
ATOM 1370 C C . ASP A 1 222 ? 15.184 18.529 4.486 1.00 48.31 220 ASP A C 1
ATOM 1371 O O . ASP A 1 222 ? 16.169 17.778 4.498 1.00 39.63 220 ASP A O 1
ATOM 1376 N N . TRP A 1 223 ? 15.242 19.778 4.025 1.00 24.41 221 TRP A N 1
ATOM 1377 C CA . TRP A 1 223 ? 16.492 20.282 3.482 1.00 27.03 221 TRP A CA 1
ATOM 1378 C C . TRP A 1 223 ? 17.208 21.243 4.409 1.00 27.76 221 TRP A C 1
ATOM 1379 O O . TRP A 1 223 ? 18.411 21.375 4.341 1.00 32.78 221 TRP A O 1
ATOM 1390 N N . ALA A 1 224 ? 16.464 21.924 5.270 1.00 21.56 222 ALA A N 1
ATOM 1391 C CA . ALA A 1 224 ? 17.074 22.877 6.181 1.00 23.02 222 ALA A CA 1
ATOM 1392 C C . ALA A 1 224 ? 16.375 22.662 7.518 1.00 29.50 222 ALA A C 1
ATOM 1393 O O . ALA A 1 224 ? 15.551 23.458 7.949 1.00 28.23 222 ALA A O 1
ATOM 1395 N N . PRO A 1 225 ? 16.703 21.553 8.184 1.00 25.69 223 PRO A N 1
ATOM 1396 C CA . PRO A 1 225 ? 16.115 21.181 9.472 1.00 25.85 223 PRO A CA 1
ATOM 1397 C C . PRO A 1 225 ? 16.317 22.109 10.660 1.00 23.38 223 PRO A C 1
ATOM 1398 O O . PRO A 1 225 ? 15.627 21.993 11.673 1.00 30.16 223 PRO A O 1
ATOM 1402 N N . LYS A 1 226 ? 17.235 23.057 10.549 1.00 22.16 224 LYS A N 1
ATOM 1403 C CA . LYS A 1 226 ? 17.493 23.925 11.688 1.00 21.72 224 LYS A CA 1
ATOM 1404 C C . LYS A 1 226 ? 16.916 25.318 11.571 1.00 29.83 224 LYS A C 1
ATOM 1405 O O . LYS A 1 226 ? 16.968 26.095 12.520 1.00 30.20 224 LYS A O 1
ATOM 1411 N N . ALA A 1 227 ? 16.328 25.605 10.417 1.00 28.23 225 ALA A N 1
ATOM 1412 C CA . ALA A 1 227 ? 15.752 26.903 10.116 1.00 23.74 225 ALA A CA 1
ATOM 1413 C C . ALA A 1 227 ? 14.459 27.219 10.872 1.00 25.55 225 ALA A C 1
ATOM 1414 O O . ALA A 1 227 ? 13.787 26.323 11.377 1.00 23.39 225 ALA A O 1
ATOM 1416 N N . PHE A 1 228 ? 14.116 28.506 10.936 1.00 23.12 226 PHE A N 1
ATOM 1417 C CA . PHE A 1 228 ? 12.896 28.966 11.600 1.00 18.58 226 PHE A CA 1
ATOM 1418 C C . PHE A 1 228 ? 11.819 28.956 10.497 1.00 27.70 226 PHE A C 1
ATOM 1419 O O . PHE A 1 228 ? 11.806 29.797 9.599 1.00 23.61 226 PHE A O 1
ATOM 1427 N N . ILE A 1 229 ? 10.911 27.997 10.584 1.00 23.32 227 ILE A N 1
ATOM 1428 C CA . ILE A 1 229 ? 9.912 27.795 9.550 1.00 29.59 227 ILE A CA 1
ATOM 1429 C C . ILE A 1 229 ? 8.495 28.223 9.870 1.00 31.92 227 ILE A C 1
ATOM 1430 O O . ILE A 1 229 ? 7.926 27.819 10.886 1.00 29.07 227 ILE A O 1
ATOM 1435 N N . ILE A 1 230 ? 7.937 29.034 8.971 1.00 27.98 228 ILE A N 1
ATOM 1436 C CA . ILE A 1 230 ? 6.574 29.559 9.100 1.00 28.66 228 ILE A CA 1
ATOM 1437 C C . ILE A 1 230 ? 5.681 29.210 7.907 1.00 27.20 228 ILE A C 1
ATOM 1438 O O . ILE A 1 230 ? 6.071 29.460 6.777 1.00 27.90 228 ILE A O 1
ATOM 1443 N N . SER A 1 231 ? 4.503 28.630 8.154 1.00 30.40 229 SER A N 1
ATOM 1444 C CA . SER A 1 231 ? 3.576 28.297 7.062 1.00 36.00 229 SER A CA 1
ATOM 1445 C C . SER A 1 231 ? 2.260 29.063 7.178 1.00 39.70 229 SER A C 1
ATOM 1446 O O . SER A 1 231 ? 1.817 29.415 8.279 1.00 42.75 229 SER A O 1
ATOM 1449 N N . PHE A 1 232 ? 1.650 29.337 6.032 1.00 43.23 230 PHE A N 1
ATOM 1450 C CA . PHE A 1 232 ? 0.386 30.054 5.996 1.00 40.14 230 PHE A CA 1
ATOM 1451 C C . PHE A 1 232 ? -0.739 29.141 5.647 1.00 42.28 230 PHE A C 1
ATOM 1452 O O . PHE A 1 232 ? -0.643 28.372 4.703 1.00 42.07 230 PHE A O 1
ATOM 1460 N N . LYS A 1 233 ? -1.809 29.227 6.424 1.00 44.35 231 LYS A N 1
ATOM 1461 C CA . LYS A 1 233 ? -2.977 28.412 6.199 1.00 36.85 231 LYS A CA 1
ATOM 1462 C C . LYS A 1 233 ? -4.080 29.365 5.775 1.00 52.92 231 LYS A C 1
ATOM 1463 O O . LYS A 1 233 ? -4.027 30.550 6.103 1.00 40.57 231 LYS A O 1
ATOM 1469 N N . LEU A 1 234 ? -5.057 28.842 5.031 1.00 57.16 232 LEU A N 1
ATOM 1470 C CA . LEU A 1 234 ? -6.180 29.605 4.484 1.00 56.48 232 LEU A CA 1
ATOM 1471 C C . LEU A 1 234 ? -7.432 29.627 5.348 1.00 63.19 232 LEU A C 1
ATOM 1472 O O . LEU A 1 234 ? -8.180 30.608 5.355 1.00 73.40 232 LEU A O 1
ATOM 1477 N N . GLU A 1 235 ? -7.648 28.528 6.063 1.00 57.44 233 GLU A N 1
ATOM 1478 C CA . GLU A 1 235 ? -8.786 28.354 6.951 1.00 55.98 233 GLU A CA 1
ATOM 1479 C C . GLU A 1 235 ? -8.962 29.624 7.782 1.00 51.53 233 GLU A C 1
ATOM 1480 O O . GLU A 1 235 ? -7.973 30.211 8.229 1.00 54.43 233 GLU A O 1
ATOM 1486 N N . THR A 1 236 ? -10.209 30.058 7.967 1.00 50.66 234 THR A N 1
ATOM 1487 C CA . THR A 1 236 ? -10.493 31.285 8.718 1.00 50.58 234 THR A CA 1
ATOM 1488 C C . THR A 1 236 ? -11.128 31.093 10.089 1.00 51.81 234 THR A C 1
ATOM 1489 O O . THR A 1 236 ? -11.368 32.074 10.800 1.00 54.79 234 THR A O 1
ATOM 1493 N N . ASP A 1 237 ? -11.429 29.855 10.469 1.00 54.04 235 ASP A N 1
ATOM 1494 C CA . ASP A 1 237 ? -11.996 29.629 11.795 1.00 61.20 235 ASP A CA 1
ATOM 1495 C C . ASP A 1 237 ? -10.861 29.409 12.801 1.00 55.59 235 ASP A C 1
ATOM 1496 O O . ASP A 1 237 ? -10.025 28.516 12.633 1.00 53.37 235 ASP A O 1
ATOM 1501 N N . PRO A 1 238 ? -10.827 30.229 13.863 1.00 58.59 236 PRO A N 1
ATOM 1502 C CA . PRO A 1 238 ? -9.825 30.180 14.931 1.00 57.94 236 PRO A CA 1
ATOM 1503 C C . PRO A 1 238 ? -9.583 28.753 15.420 1.00 61.57 236 PRO A C 1
ATOM 1504 O O . PRO A 1 238 ? -8.454 28.240 15.384 1.00 56.67 236 PRO A O 1
ATOM 1508 N N . ALA A 1 239 ? -10.667 28.126 15.871 1.00 61.11 237 ALA A N 1
ATOM 1509 C CA . ALA A 1 239 ? -10.634 26.763 16.391 1.00 55.42 237 ALA A CA 1
ATOM 1510 C C . ALA A 1 239 ? -9.989 25.777 15.416 1.00 52.72 237 ALA A C 1
ATOM 1511 O O . ALA A 1 239 ? -9.083 25.033 15.797 1.00 56.36 237 ALA A O 1
ATOM 1513 N N . ILE A 1 240 ? -10.444 25.774 14.165 1.00 51.34 238 ILE A N 1
ATOM 1514 C CA . ILE A 1 240 ? -9.884 24.874 13.150 1.00 50.87 238 ILE A CA 1
ATOM 1515 C C . ILE A 1 240 ? -8.393 25.128 12.952 1.00 48.56 238 ILE A C 1
ATOM 1516 O O . ILE A 1 240 ? -7.569 24.197 12.984 1.00 46.57 238 ILE A O 1
ATOM 1521 N N . VAL A 1 241 ? -8.049 26.393 12.733 1.00 43.71 239 VAL A N 1
ATOM 1522 C CA . VAL A 1 241 ? -6.659 26.765 12.515 1.00 42.88 239 VAL A CA 1
ATOM 1523 C C . VAL A 1 241 ? -5.765 26.343 13.690 1.00 40.70 239 VAL A C 1
ATOM 1524 O O . VAL A 1 241 ? -4.743 25.686 13.490 1.00 51.11 239 VAL A O 1
ATOM 1528 N N . ILE A 1 242 ? -6.145 26.698 14.913 1.00 35.36 240 ILE A N 1
ATOM 1529 C CA . ILE A 1 242 ? -5.313 26.334 16.062 1.00 42.25 240 ILE A CA 1
ATOM 1530 C C . ILE A 1 242 ? -5.170 24.826 16.170 1.00 39.71 240 ILE A C 1
ATOM 1531 O O . ILE A 1 242 ? -4.062 24.310 16.378 1.00 31.81 240 ILE A O 1
ATOM 1536 N N . ASN A 1 243 ? -6.288 24.116 16.020 1.00 41.86 241 ASN A N 1
ATOM 1537 C CA . ASN A 1 243 ? -6.269 22.668 16.114 1.00 48.08 241 ASN A CA 1
ATOM 1538 C C . ASN A 1 243 ? -5.506 22.022 14.966 1.00 41.64 241 ASN A C 1
ATOM 1539 O O . ASN A 1 243 ? -4.795 21.041 15.171 1.00 43.16 241 ASN A O 1
ATOM 1544 N N . ARG A 1 244 ? -5.640 22.573 13.764 1.00 48.12 242 ARG A N 1
ATOM 1545 C CA . ARG A 1 244 ? -4.931 22.042 12.595 1.00 56.85 242 ARG A CA 1
ATOM 1546 C C . ARG A 1 244 ? -3.428 22.331 12.717 1.00 53.37 242 ARG A C 1
ATOM 1547 O O . ARG A 1 244 ? -2.582 21.434 12.553 1.00 44.80 242 ARG A O 1
ATOM 1555 N N . ALA A 1 245 ? -3.105 23.585 13.020 1.00 40.24 243 ALA A N 1
ATOM 1556 C CA . ALA A 1 245 ? -1.713 23.999 13.173 1.00 44.33 243 ALA A CA 1
ATOM 1557 C C . ALA A 1 245 ? -0.994 23.195 14.246 1.00 49.83 243 ALA A C 1
ATOM 1558 O O . ALA A 1 245 ? 0.126 22.714 14.039 1.00 43.12 243 ALA A O 1
ATOM 1560 N N . ARG A 1 246 ? -1.638 23.044 15.398 1.00 44.66 244 ARG A N 1
ATOM 1561 C CA . ARG A 1 246 ? -1.010 22.317 16.492 1.00 49.72 244 ARG A CA 1
ATOM 1562 C C . ARG A 1 246 ? -0.653 20.895 16.076 1.00 43.02 244 ARG A C 1
ATOM 1563 O O . ARG A 1 246 ? 0.386 20.364 16.482 1.00 41.41 244 ARG A O 1
ATOM 1571 N N . LYS A 1 247 ? -1.508 20.273 15.270 1.00 50.07 245 LYS A N 1
ATOM 1572 C CA . LYS A 1 247 ? -1.216 18.919 14.831 1.00 41.45 245 LYS A CA 1
ATOM 1573 C C . LYS A 1 247 ? -0.074 18.952 13.828 1.00 47.11 245 LYS A C 1
ATOM 1574 O O . LYS A 1 247 ? 0.918 18.208 13.940 1.00 47.21 245 LYS A O 1
ATOM 1575 N N . ALA A 1 248 ? -0.203 19.847 12.855 1.00 32.26 246 ALA A N 1
ATOM 1576 C CA . ALA A 1 248 ? 0.804 19.989 11.800 1.00 44.22 246 ALA A CA 1
ATOM 1577 C C . ALA A 1 248 ? 2.154 20.298 12.395 1.00 49.27 246 ALA A C 1
ATOM 1578 O O . ALA A 1 248 ? 3.182 19.795 11.926 1.00 53.83 246 ALA A O 1
ATOM 1580 N N . LEU A 1 249 ? 2.156 21.116 13.443 1.00 42.78 247 LEU A N 1
ATOM 1581 C CA . LEU A 1 249 ? 3.407 21.496 14.059 1.00 41.84 247 LEU A CA 1
ATOM 1582 C C . LEU A 1 249 ? 4.080 20.310 14.750 1.00 51.39 247 LEU A C 1
ATOM 1583 O O . LEU A 1 249 ? 5.312 20.188 14.710 1.00 48.95 247 LEU A O 1
ATOM 1588 N N . GLU A 1 250 ? 3.294 19.419 15.358 1.00 49.81 248 GLU A N 1
ATOM 1589 C CA . GLU A 1 250 ? 3.888 18.271 16.048 1.00 58.94 248 GLU A CA 1
ATOM 1590 C C . GLU A 1 250 ? 4.397 17.235 15.048 1.00 53.41 248 GLU A C 1
ATOM 1591 O O . GLU A 1 250 ? 5.414 16.582 15.285 1.00 52.44 248 GLU A O 1
ATOM 1597 N N . ILE A 1 251 ? 3.707 17.083 13.924 1.00 52.55 249 ILE A N 1
ATOM 1598 C CA . ILE A 1 251 ? 4.158 16.113 12.925 1.00 62.72 249 ILE A CA 1
ATOM 1599 C C . ILE A 1 251 ? 5.362 16.596 12.098 1.00 58.09 249 ILE A C 1
ATOM 1600 O O . ILE A 1 251 ? 6.419 15.946 12.070 1.00 47.71 249 ILE A O 1
ATOM 1605 N N . TYR A 1 252 ? 5.201 17.737 11.432 1.00 50.62 250 TYR A N 1
ATOM 1606 C CA . TYR A 1 252 ? 6.262 18.276 10.579 1.00 40.87 250 TYR A CA 1
ATOM 1607 C C . TYR A 1 252 ? 7.388 19.003 11.295 1.00 42.43 250 TYR A C 1
ATOM 1608 O O . TYR A 1 252 ? 8.509 19.118 10.785 1.00 40.01 250 TYR A O 1
ATOM 1617 N N . GLN A 1 253 ? 7.088 19.477 12.493 1.00 45.09 251 GLN A N 1
ATOM 1618 C CA . GLN A 1 253 ? 8.069 20.170 13.298 1.00 41.61 251 GLN A CA 1
ATOM 1619 C C . GLN A 1 253 ? 8.531 21.546 12.804 1.00 40.47 251 GLN A C 1
ATOM 1620 O O . GLN A 1 253 ? 9.672 21.938 13.063 1.00 40.79 251 GLN A O 1
ATOM 1626 N N . HIS A 1 254 ? 7.692 22.270 12.061 1.00 33.61 252 HIS A N 1
ATOM 1627 C CA . HIS A 1 254 ? 8.095 23.631 11.709 1.00 30.49 252 HIS A CA 1
ATOM 1628 C C . HIS A 1 254 ? 7.749 24.430 12.968 1.00 33.36 252 HIS A C 1
ATOM 1629 O O . HIS A 1 254 ? 7.281 23.844 13.925 1.00 33.19 252 HIS A O 1
ATOM 1636 N N . GLN A 1 255 ? 7.946 25.743 12.983 1.00 33.26 253 GLN A N 1
ATOM 1637 C CA . GLN A 1 255 ? 7.703 26.492 14.206 1.00 25.92 253 GLN A CA 1
ATOM 1638 C C . GLN A 1 255 ? 6.422 27.311 14.335 1.00 32.05 253 GLN A C 1
ATOM 1639 O O . GLN A 1 255 ? 5.836 27.372 15.412 1.00 23.04 253 GLN A O 1
ATOM 1645 N N . VAL A 1 256 ? 5.979 27.913 13.237 1.00 24.94 254 VAL A N 1
ATOM 1646 C CA . VAL A 1 256 ? 4.832 28.795 13.271 1.00 27.28 254 VAL A CA 1
ATOM 1647 C C . VAL A 1 256 ? 3.853 28.607 12.131 1.00 29.60 254 VAL A C 1
ATOM 1648 O O . VAL A 1 256 ? 4.254 28.300 11.013 1.00 34.67 254 VAL A O 1
ATOM 1652 N N . VAL A 1 257 ? 2.572 28.822 12.422 1.00 22.81 255 VAL A N 1
ATOM 1653 C CA . VAL A 1 257 ? 1.522 28.748 11.428 1.00 28.88 255 VAL A CA 1
ATOM 1654 C C . VAL A 1 257 ? 0.805 30.100 11.518 1.00 34.36 255 VAL A C 1
ATOM 1655 O O . VAL A 1 257 ? 0.493 30.595 12.607 1.00 39.92 255 VAL A O 1
ATOM 1659 N N . VAL A 1 258 ? 0.579 30.706 10.365 1.00 37.70 256 VAL A N 1
ATOM 1660 C CA . VAL A 1 258 ? -0.080 32.002 10.296 1.00 31.14 256 VAL A CA 1
ATOM 1661 C C . VAL A 1 258 ? -1.340 31.866 9.461 1.00 33.77 256 VAL A C 1
ATOM 1662 O O . VAL A 1 258 ? -1.365 31.149 8.441 1.00 31.60 256 VAL A O 1
ATOM 1666 N N . ALA A 1 259 ? -2.394 32.531 9.916 1.00 32.14 257 ALA A N 1
ATOM 1667 C CA . ALA A 1 259 ? -3.673 32.510 9.221 1.00 40.05 257 ALA A CA 1
ATOM 1668 C C . ALA A 1 259 ? -4.402 33.827 9.430 1.00 47.41 257 ALA A C 1
ATOM 1669 O O . ALA A 1 259 ? -4.184 34.523 10.445 1.00 39.52 257 ALA A O 1
ATOM 1671 N N . ASN A 1 260 ? -5.230 34.192 8.453 1.00 41.18 258 ASN A N 1
ATOM 1672 C CA . ASN A 1 260 ? -6.041 35.396 8.583 1.00 53.09 258 ASN A CA 1
ATOM 1673 C C . ASN A 1 260 ? -7.405 34.905 9.030 1.00 53.16 258 ASN A C 1
ATOM 1674 O O . ASN A 1 260 ? -7.996 34.037 8.399 1.00 53.35 258 ASN A O 1
ATOM 1679 N N . ILE A 1 261 ? -7.876 35.443 10.147 1.00 53.72 259 ILE A N 1
ATOM 1680 C CA . ILE A 1 261 ? -9.162 35.071 10.700 1.00 61.05 259 ILE A CA 1
ATOM 1681 C C . ILE A 1 261 ? -10.098 36.273 10.657 1.00 55.06 259 ILE A C 1
ATOM 1682 O O . ILE A 1 261 ? -11.313 36.115 10.748 1.00 67.43 259 ILE A O 1
ATOM 1687 N N . PHE A 1 268 ? -8.553 39.582 11.555 1.00 57.11 266 PHE A N 1
ATOM 1688 C CA . PHE A 1 268 ? -7.289 39.684 12.290 1.00 49.11 266 PHE A CA 1
ATOM 1689 C C . PHE A 1 268 ? -6.313 38.563 11.914 1.00 46.77 266 PHE A C 1
ATOM 1690 O O . PHE A 1 268 ? -6.708 37.500 11.431 1.00 36.90 266 PHE A O 1
ATOM 1692 N N . VAL A 1 269 ? -5.028 38.797 12.145 1.00 44.68 267 VAL A N 1
ATOM 1693 C CA . VAL A 1 269 ? -4.042 37.777 11.845 1.00 34.61 267 VAL A CA 1
ATOM 1694 C C . VAL A 1 269 ? -3.729 36.957 13.092 1.00 31.59 267 VAL A C 1
ATOM 1695 O O . VAL A 1 269 ? -3.465 37.488 14.173 1.00 39.48 267 VAL A O 1
ATOM 1699 N N . LEU A 1 270 ? -3.779 35.650 12.922 1.00 29.86 268 LEU A N 1
ATOM 1700 C CA . LEU A 1 270 ? -3.521 34.733 14.001 1.00 31.29 268 LEU A CA 1
ATOM 1701 C C . LEU A 1 270 ? -2.181 34.040 13.800 1.00 32.67 268 LEU A C 1
ATOM 1702 O O . LEU A 1 270 ? -1.951 33.372 12.780 1.00 32.20 268 LEU A O 1
ATOM 1707 N N . ILE A 1 271 ? -1.287 34.215 14.766 1.00 28.09 269 ILE A N 1
ATOM 1708 C CA . ILE A 1 271 ? 0.031 33.572 14.710 1.00 25.76 269 ILE A CA 1
ATOM 1709 C C . ILE A 1 271 ? 0.007 32.444 15.739 1.00 30.81 269 ILE A C 1
ATOM 1710 O O . ILE A 1 271 ? -0.242 32.679 16.934 1.00 34.60 269 ILE A O 1
ATOM 1715 N N . VAL A 1 272 ? 0.251 31.223 15.276 1.00 26.82 270 VAL A N 1
ATOM 1716 C CA . VAL A 1 272 ? 0.199 30.053 16.146 1.00 22.02 270 VAL A CA 1
ATOM 1717 C C . VAL A 1 272 ? 1.466 29.199 16.237 1.00 30.62 270 VAL A C 1
ATOM 1718 O O . VAL A 1 272 ? 2.076 28.877 15.216 1.00 32.12 270 VAL A O 1
ATOM 1722 N N . THR A 1 273 ? 1.856 28.848 17.468 1.00 25.97 271 THR A N 1
ATOM 1723 C CA . THR A 1 273 ? 3.015 27.988 17.714 1.00 26.00 271 THR A CA 1
ATOM 1724 C C . THR A 1 273 ? 2.538 26.857 18.638 1.00 31.10 271 THR A C 1
ATOM 1725 O O . THR A 1 273 ? 1.376 26.818 19.032 1.00 33.15 271 THR A O 1
ATOM 1729 N N . LYS A 1 274 ? 3.415 25.920 18.975 1.00 39.61 272 LYS A N 1
ATOM 1730 C CA . LYS A 1 274 ? 2.999 24.817 19.839 1.00 39.61 272 LYS A CA 1
ATOM 1731 C C . LYS A 1 274 ? 2.502 25.251 21.222 1.00 31.78 272 LYS A C 1
ATOM 1732 O O . LYS A 1 274 ? 1.726 24.537 21.837 1.00 38.88 272 LYS A O 1
ATOM 1738 N N . ASP A 1 275 ? 2.922 26.419 21.702 1.00 33.80 273 ASP A N 1
ATOM 1739 C CA . ASP A 1 275 ? 2.530 26.857 23.039 1.00 41.50 273 ASP A CA 1
ATOM 1740 C C . ASP A 1 275 ? 2.036 28.292 23.127 1.00 45.13 273 ASP A C 1
ATOM 1741 O O . ASP A 1 275 ? 2.062 28.893 24.199 1.00 40.54 273 ASP A O 1
ATOM 1746 N N . SER A 1 276 ? 1.608 28.848 22.002 1.00 38.07 274 SER A N 1
ATOM 1747 C CA . SER A 1 276 ? 1.083 30.200 22.006 1.00 33.81 274 SER A CA 1
ATOM 1748 C C . SER A 1 276 ? 0.188 30.465 20.815 1.00 39.02 274 SER A C 1
ATOM 1749 O O . SER A 1 276 ? 0.122 29.679 19.860 1.00 40.08 274 SER A O 1
ATOM 1752 N N . GLU A 1 277 ? -0.539 31.565 20.909 1.00 35.89 275 GLU A N 1
ATOM 1753 C CA . GLU A 1 277 ? -1.409 32.003 19.842 1.00 41.90 275 GLU A CA 1
ATOM 1754 C C . GLU A 1 277 ? -1.612 33.485 20.033 1.00 39.63 275 GLU A C 1
ATOM 1755 O O . GLU A 1 277 ? -2.091 33.944 21.067 1.00 47.43 275 GLU A O 1
ATOM 1761 N N . THR A 1 278 ? -1.208 34.225 19.018 1.00 41.47 276 THR A N 1
ATOM 1762 C CA . THR A 1 278 ? -1.283 35.666 19.026 1.00 36.63 276 THR A CA 1
ATOM 1763 C C . THR A 1 278 ? -2.249 36.210 17.968 1.00 40.38 276 THR A C 1
ATOM 1764 O O . THR A 1 278 ? -2.233 35.790 16.802 1.00 39.52 276 THR A O 1
ATOM 1768 N N . LYS A 1 279 ? -3.104 37.130 18.377 1.00 29.57 277 LYS A N 1
ATOM 1769 C CA . LYS A 1 279 ? -4.013 37.745 17.428 1.00 39.96 277 LYS A CA 1
ATOM 1770 C C . LYS A 1 279 ? -3.521 39.165 17.197 1.00 35.15 277 LYS A C 1
ATOM 1771 O O . LYS A 1 279 ? -3.498 39.998 18.118 1.00 32.97 277 LYS A O 1
ATOM 1777 N N . LEU A 1 280 ? -3.083 39.448 15.979 1.00 28.81 278 LEU A N 1
ATOM 1778 C CA . LEU A 1 280 ? -2.616 40.797 15.690 1.00 38.41 278 LEU A CA 1
ATOM 1779 C C . LEU A 1 280 ? -3.783 41.654 15.235 1.00 38.33 278 LEU A C 1
ATOM 1780 O O . LEU A 1 280 ? -4.703 41.161 14.587 1.00 48.97 278 LEU A O 1
ATOM 1785 N N . LEU A 1 281 ? -3.739 42.936 15.567 1.00 37.18 279 LEU A N 1
ATOM 1786 C CA . LEU A 1 281 ? -4.786 43.853 15.178 1.00 48.85 279 LEU A CA 1
ATOM 1787 C C . LEU A 1 281 ? -4.189 45.144 14.645 1.00 44.25 279 LEU A C 1
ATOM 1788 O O . LEU A 1 281 ? -3.191 45.656 15.147 1.00 42.93 279 LEU A O 1
ATOM 1790 N N . LEU A 1 282 ? -4.807 45.655 13.595 1.00 56.07 280 LEU A N 1
ATOM 1791 C CA . LEU A 1 282 ? -4.345 46.881 12.984 1.00 63.04 280 LEU A CA 1
ATOM 1792 C C . LEU A 1 282 ? -5.142 48.022 13.623 1.00 63.34 280 LEU A C 1
ATOM 1793 O O . LEU A 1 282 ? -6.374 48.040 13.559 1.00 51.73 280 LEU A O 1
ATOM 1798 N N . SER A 1 283 ? -4.431 48.947 14.264 1.00 60.88 281 SER A N 1
ATOM 1799 C CA . SER A 1 283 ? -5.087 50.063 14.915 1.00 84.55 281 SER A CA 1
ATOM 1800 C C . SER A 1 283 ? -5.564 51.087 13.910 1.00 94.46 281 SER A C 1
ATOM 1801 O O . SER A 1 283 ? -4.820 51.453 13.001 1.00 96.66 281 SER A O 1
ATOM 1802 N N . GLU A 1 284 ? -6.807 51.540 14.066 1.00 100.70 282 GLU A N 1
ATOM 1803 C CA . GLU A 1 284 ? -7.364 52.530 13.157 1.00 102.27 282 GLU A CA 1
ATOM 1804 C C . GLU A 1 284 ? -6.446 53.730 13.024 1.00 101.40 282 GLU A C 1
ATOM 1805 O O . GLU A 1 284 ? -6.416 54.393 11.985 1.00 99.32 282 GLU A O 1
ATOM 1806 N N . GLU A 1 285 ? -5.697 54.005 14.090 1.00 99.54 283 GLU A N 1
ATOM 1807 C CA . GLU A 1 285 ? -4.749 55.113 14.115 1.00 100.13 283 GLU A CA 1
ATOM 1808 C C . GLU A 1 285 ? -3.612 54.807 13.143 1.00 101.22 283 GLU A C 1
ATOM 1809 O O . GLU A 1 285 ? -3.153 55.678 12.398 1.00 103.44 283 GLU A O 1
ATOM 1811 N N . GLU A 1 286 ? -3.166 53.554 13.162 1.00 99.44 284 GLU A N 1
ATOM 1812 C CA . GLU A 1 286 ? -2.093 53.098 12.292 1.00 88.07 284 GLU A CA 1
ATOM 1813 C C . GLU A 1 286 ? -2.608 52.968 10.858 1.00 84.68 284 GLU A C 1
ATOM 1814 O O . GLU A 1 286 ? -1.888 53.269 9.904 1.00 79.42 284 GLU A O 1
ATOM 1816 N N . ILE A 1 287 ? -3.856 52.527 10.712 1.00 74.74 285 ILE A N 1
ATOM 1817 C CA . ILE A 1 287 ? -4.470 52.362 9.398 1.00 75.21 285 ILE A CA 1
ATOM 1818 C C . ILE A 1 287 ? -4.426 53.680 8.628 1.00 82.00 285 ILE A C 1
ATOM 1819 O O . ILE A 1 287 ? -3.979 53.730 7.480 1.00 85.82 285 ILE A O 1
ATOM 1821 N N . GLU A 1 288 ? -4.887 54.748 9.271 1.00 86.89 286 GLU A N 1
ATOM 1822 C CA . GLU A 1 288 ? -4.885 56.052 8.635 1.00 86.74 286 GLU A CA 1
ATOM 1823 C C . GLU A 1 288 ? -3.483 56.526 8.300 1.00 88.77 286 GLU A C 1
ATOM 1824 O O . GLU A 1 288 ? -3.283 57.223 7.305 1.00 91.05 286 GLU A O 1
ATOM 1825 N N . LYS A 1 289 ? -2.510 56.153 9.129 1.00 84.28 287 LYS A N 1
ATOM 1826 C CA . LYS A 1 289 ? -1.120 56.543 8.909 1.00 82.27 287 LYS A CA 1
ATOM 1827 C C . LYS A 1 289 ? -0.489 55.709 7.790 1.00 79.88 287 LYS A C 1
ATOM 1828 O O . LYS A 1 289 ? 0.687 55.884 7.456 1.00 78.64 287 LYS A O 1
ATOM 1830 N N . GLY A 1 290 ? -1.279 54.807 7.213 1.00 77.81 288 GLY A N 1
ATOM 1831 C CA . GLY A 1 290 ? -0.786 53.956 6.144 1.00 75.51 288 GLY A CA 1
ATOM 1832 C C . GLY A 1 290 ? 0.071 52.778 6.599 1.00 78.57 288 GLY A C 1
ATOM 1833 O O . GLY A 1 290 ? 1.067 52.450 5.956 1.00 79.75 288 GLY A O 1
ATOM 1834 N N . VAL A 1 291 ? -0.303 52.139 7.705 1.00 67.94 289 VAL A N 1
ATOM 1835 C CA . VAL A 1 291 ? 0.448 50.991 8.205 1.00 64.38 289 VAL A CA 1
ATOM 1836 C C . VAL A 1 291 ? -0.231 49.697 7.736 1.00 60.02 289 VAL A C 1
ATOM 1837 O O . VAL A 1 291 ? -1.430 49.492 7.952 1.00 54.65 289 VAL A O 1
ATOM 1839 N N . GLU A 1 292 ? 0.535 48.837 7.074 1.00 53.29 290 GLU A N 1
ATOM 1840 C CA . GLU A 1 292 ? 0.007 47.565 6.578 1.00 45.51 290 GLU A CA 1
ATOM 1841 C C . GLU A 1 292 ? 0.249 46.483 7.625 1.00 36.52 290 GLU A C 1
ATOM 1842 O O . GLU A 1 292 ? 1.249 46.513 8.341 1.00 36.91 290 GLU A O 1
ATOM 1844 N N . ILE A 1 293 ? -0.644 45.504 7.679 1.00 35.68 291 ILE A N 1
ATOM 1845 C CA . ILE A 1 293 ? -0.538 44.437 8.651 1.00 30.06 291 ILE A CA 1
ATOM 1846 C C . ILE A 1 293 ? 0.696 43.559 8.480 1.00 39.63 291 ILE A C 1
ATOM 1847 O O . ILE A 1 293 ? 1.143 42.938 9.444 1.00 34.81 291 ILE A O 1
ATOM 1852 N N . GLU A 1 294 ? 1.252 43.501 7.269 1.00 36.72 292 GLU A N 1
ATOM 1853 C CA . GLU A 1 294 ? 2.431 42.659 7.041 1.00 33.65 292 GLU A CA 1
ATOM 1854 C C . GLU A 1 294 ? 3.617 43.178 7.839 1.00 40.16 292 GLU A C 1
ATOM 1855 O O . GLU A 1 294 ? 4.483 42.412 8.242 1.00 42.84 292 GLU A O 1
ATOM 1861 N N . GLU A 1 295 ? 3.657 44.488 8.054 1.00 40.38 293 GLU A N 1
ATOM 1862 C CA . GLU A 1 295 ? 4.737 45.094 8.815 1.00 42.10 293 GLU A CA 1
ATOM 1863 C C . GLU A 1 295 ? 4.728 44.567 10.242 1.00 36.01 293 GLU A C 1
ATOM 1864 O O . GLU A 1 295 ? 5.784 44.349 10.825 1.00 32.96 293 GLU A O 1
ATOM 1870 N N . LYS A 1 296 ? 3.531 44.344 10.782 1.00 27.66 294 LYS A N 1
ATOM 1871 C CA . LYS A 1 296 ? 3.390 43.885 12.150 1.00 42.93 294 LYS A CA 1
ATOM 1872 C C . LYS A 1 296 ? 3.634 42.392 12.218 1.00 37.90 294 LYS A C 1
ATOM 1873 O O . LYS A 1 296 ? 4.119 41.884 13.237 1.00 34.73 294 LYS A O 1
ATOM 1879 N N . ILE A 1 297 ? 3.336 41.696 11.123 1.00 28.58 295 ILE A N 1
ATOM 1880 C CA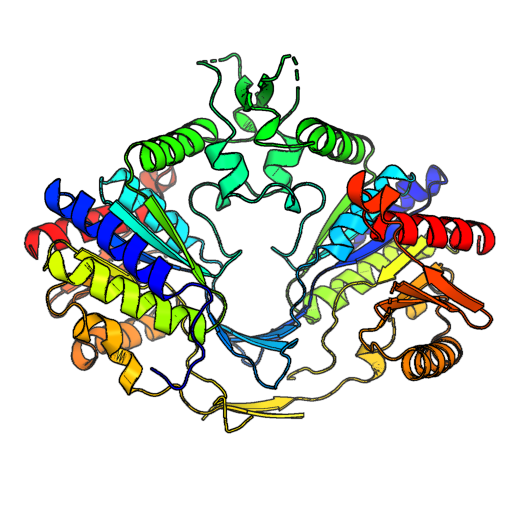 . ILE A 1 297 ? 3.570 40.253 11.086 1.00 34.78 295 ILE A CA 1
ATOM 1881 C C . ILE A 1 297 ? 5.080 40.056 11.137 1.00 25.31 295 ILE A C 1
ATOM 1882 O O . ILE A 1 297 ? 5.591 39.339 11.988 1.00 27.23 295 ILE A O 1
ATOM 1887 N N . VAL A 1 298 ? 5.781 40.769 10.267 1.00 29.00 296 VAL A N 1
ATOM 1888 C CA . VAL A 1 298 ? 7.219 40.658 10.182 1.00 30.38 296 VAL A CA 1
ATOM 1889 C C . VAL A 1 298 ? 7.873 41.071 11.486 1.00 39.62 296 VAL A C 1
ATOM 1890 O O . VAL A 1 298 ? 8.851 40.462 11.907 1.00 31.07 296 VAL A O 1
ATOM 1894 N N . ASP A 1 299 ? 7.316 42.095 12.131 1.00 37.98 297 ASP A N 1
ATOM 1895 C CA . ASP A 1 299 ? 7.846 42.569 13.402 1.00 42.21 297 ASP A CA 1
ATOM 1896 C C . ASP A 1 299 ? 7.724 41.492 14.487 1.00 38.53 297 ASP A C 1
ATOM 1897 O O . ASP A 1 299 ? 8.675 41.216 15.205 1.00 32.88 297 ASP A O 1
ATOM 1902 N N . ASN A 1 300 ? 6.553 40.881 14.596 1.00 32.47 298 ASN A N 1
ATOM 1903 C CA . ASN A 1 300 ? 6.330 39.836 15.589 1.00 24.15 298 ASN A CA 1
ATOM 1904 C C . ASN A 1 300 ? 7.151 38.567 15.275 1.00 34.28 298 ASN A C 1
ATOM 1905 O O . ASN A 1 300 ? 7.627 37.900 16.181 1.00 35.24 298 ASN A O 1
ATOM 1910 N N . LEU A 1 301 ? 7.338 38.239 13.999 1.00 34.90 299 LEU A N 1
ATOM 1911 C CA . LEU A 1 301 ? 8.113 37.046 13.621 1.00 28.72 299 LEU A CA 1
ATOM 1912 C C . LEU A 1 301 ? 9.600 37.248 13.822 1.00 32.84 299 LEU A C 1
ATOM 1913 O O . LEU A 1 301 ? 10.338 36.335 14.213 1.00 25.11 299 LEU A O 1
ATOM 1918 N N . GLN A 1 302 ? 10.050 38.457 13.544 1.00 25.94 300 GLN A N 1
ATOM 1919 C CA . GLN A 1 302 ? 11.442 38.753 13.694 1.00 27.49 300 GLN A CA 1
ATOM 1920 C C . GLN A 1 302 ? 11.841 38.585 15.170 1.00 36.31 300 GLN A C 1
ATOM 1921 O O . GLN A 1 302 ? 12.881 38.002 15.467 1.00 34.65 300 GLN A O 1
ATOM 1927 N N . SER A 1 303 ? 11.011 39.058 16.099 1.00 35.47 301 SER A N 1
ATOM 1928 C CA . SER A 1 303 ? 11.349 38.915 17.514 1.00 35.16 301 SER A CA 1
ATOM 1929 C C . SER A 1 303 ? 11.258 37.441 17.914 1.00 31.03 301 SER A C 1
ATOM 1930 O O . SER A 1 303 ? 12.022 36.981 18.751 1.00 34.12 301 SER A O 1
ATOM 1933 N N . ARG A 1 304 ? 10.336 36.690 17.317 1.00 29.12 302 ARG A N 1
ATOM 1934 C CA . ARG A 1 304 ? 10.256 35.267 17.627 1.00 32.80 302 ARG A CA 1
ATOM 1935 C C . ARG A 1 304 ? 11.528 34.551 17.109 1.00 32.57 302 ARG A C 1
ATOM 1936 O O . ARG A 1 304 ? 12.051 33.626 17.738 1.00 34.39 302 ARG A O 1
ATOM 1944 N N . HIS A 1 305 ? 12.022 35.012 15.968 1.00 21.09 303 HIS A N 1
ATOM 1945 C CA . HIS A 1 305 ? 13.192 34.447 15.318 1.00 32.00 303 HIS A CA 1
ATOM 1946 C C . HIS A 1 305 ? 14.423 34.638 16.198 1.00 32.07 303 HIS A C 1
ATOM 1947 O O . HIS A 1 305 ? 15.257 33.725 16.350 1.00 29.73 303 HIS A O 1
ATOM 1954 N N . THR A 1 306 ? 14.537 35.838 16.751 1.00 31.42 304 THR A N 1
ATOM 1955 C CA . THR A 1 306 ? 15.633 36.181 17.656 1.00 36.75 304 THR A CA 1
ATOM 1956 C C . THR A 1 306 ? 15.659 35.185 18.816 1.00 25.21 304 THR A C 1
ATOM 1957 O O . THR A 1 306 ? 16.714 34.665 19.184 1.00 36.57 304 THR A O 1
ATOM 1961 N N . ALA A 1 307 ? 14.495 34.884 19.373 1.00 30.53 305 ALA A N 1
ATOM 1962 C CA . ALA A 1 307 ? 14.472 33.941 20.485 1.00 38.69 305 ALA A CA 1
ATOM 1963 C C . ALA A 1 307 ? 14.864 32.543 20.014 1.00 33.27 305 ALA A C 1
ATOM 1964 O O . ALA A 1 307 ? 15.579 31.827 20.714 1.00 35.87 305 ALA A O 1
ATOM 1966 N N . PHE A 1 308 ? 14.398 32.166 18.826 1.00 36.41 306 PHE A N 1
ATOM 1967 C CA . PHE A 1 308 ? 14.691 30.847 18.255 1.00 25.94 306 PHE A CA 1
ATOM 1968 C C . PHE A 1 308 ? 16.202 30.695 18.045 1.00 30.60 306 PHE A C 1
ATOM 1969 O O . PHE A 1 308 ? 16.780 29.632 18.242 1.00 35.10 306 PHE A O 1
ATOM 1977 N N . ILE A 1 309 ? 16.841 31.768 17.612 1.00 28.16 307 ILE A N 1
ATOM 1978 C CA . ILE A 1 309 ? 18.276 31.738 17.377 1.00 31.45 307 ILE A CA 1
ATOM 1979 C C . ILE A 1 309 ? 19.076 31.606 18.695 1.00 43.84 307 ILE A C 1
ATOM 1980 O O . ILE A 1 309 ? 18.637 32.091 19.755 1.00 46.85 307 ILE A O 1
ATOM 1985 N N . VAL B 1 9 ? -23.877 36.002 -22.708 1.00 58.21 7 VAL B N 1
ATOM 1986 C CA . VAL B 1 9 ? -25.169 35.441 -22.328 1.00 53.86 7 VAL B CA 1
ATOM 1987 C C . VAL B 1 9 ? -25.477 35.734 -20.854 1.00 63.02 7 VAL B C 1
ATOM 1988 O O . VAL B 1 9 ? -24.573 35.978 -20.049 1.00 58.94 7 VAL B O 1
ATOM 1990 N N . ALA B 1 10 ? -26.763 35.707 -20.511 1.00 69.22 8 ALA B N 1
ATOM 1991 C CA . ALA B 1 10 ? -27.223 35.997 -19.154 1.00 70.80 8 ALA B CA 1
ATOM 1992 C C . ALA B 1 10 ? -26.780 34.986 -18.102 1.00 68.07 8 ALA B C 1
ATOM 1993 O O . ALA B 1 10 ? -26.700 35.315 -16.920 1.00 77.60 8 ALA B O 1
ATOM 1995 N N . GLU B 1 11 ? -26.496 33.762 -18.528 1.00 63.71 9 GLU B N 1
ATOM 1996 C CA . GLU B 1 11 ? -26.076 32.710 -17.608 1.00 61.24 9 GLU B CA 1
ATOM 1997 C C . GLU B 1 11 ? -24.796 33.071 -16.854 1.00 60.37 9 GLU B C 1
ATOM 1998 O O . GLU B 1 11 ? -24.443 32.432 -15.860 1.00 62.18 9 GLU B O 1
ATOM 2000 N N . PHE B 1 12 ? -24.098 34.094 -17.331 1.00 52.52 10 PHE B N 1
ATOM 2001 C CA . PHE B 1 12 ? -22.850 34.512 -16.700 1.00 49.19 10 PHE B CA 1
ATOM 2002 C C . PHE B 1 12 ? -23.049 35.810 -15.951 1.00 48.29 10 PHE B C 1
ATOM 2003 O O . PHE B 1 12 ? -23.687 36.735 -16.465 1.00 38.40 10 PHE B O 1
ATOM 2011 N N . PRO B 1 13 ? -22.498 35.894 -14.726 1.00 40.90 11 PRO B N 1
ATOM 2012 C CA . PRO B 1 13 ? -22.603 37.086 -13.886 1.00 40.18 11 PRO B CA 1
ATOM 2013 C C . PRO B 1 13 ? -21.962 38.257 -14.619 1.00 43.34 11 PRO B C 1
ATOM 2014 O O . PRO B 1 13 ? -20.939 38.091 -15.281 1.00 44.01 11 PRO B O 1
ATOM 2018 N N . GLN B 1 14 ? -22.578 39.424 -14.492 1.00 42.52 12 GLN B N 1
ATOM 2019 C CA . GLN B 1 14 ? -22.104 40.645 -15.108 1.00 44.28 12 GLN B CA 1
ATOM 2020 C C . GLN B 1 14 ? -20.922 41.243 -14.366 1.00 45.23 12 GLN B C 1
ATOM 2021 O O . GLN B 1 14 ? -20.878 41.249 -13.149 1.00 46.07 12 GLN B O 1
ATOM 2027 N N . PRO B 1 15 ? -19.944 41.760 -15.107 1.00 56.20 13 PRO B N 1
ATOM 2028 C CA . PRO B 1 15 ? -18.745 42.380 -14.543 1.00 49.19 13 PRO B CA 1
ATOM 2029 C C . PRO B 1 15 ? -19.181 43.644 -13.814 1.00 53.47 13 PRO B C 1
ATOM 2030 O O . PRO B 1 15 ? -20.184 44.254 -14.179 1.00 46.86 13 PRO B O 1
ATOM 2034 N N . PRO B 1 16 ? -18.428 44.067 -12.792 1.00 55.39 14 PRO B N 1
ATOM 2035 C CA . PRO B 1 16 ? -18.779 45.282 -12.046 1.00 58.76 14 PRO B CA 1
ATOM 2036 C C . PRO B 1 16 ? -18.827 46.529 -12.944 1.00 56.79 14 PRO B C 1
ATOM 2037 O O . PRO B 1 16 ? -17.865 46.835 -13.649 1.00 53.74 14 PRO B O 1
ATOM 2041 N N . GLY B 1 17 ? -19.948 47.246 -12.918 1.00 56.38 15 GLY B N 1
ATOM 2042 C CA . GLY B 1 17 ? -20.066 48.450 -13.731 1.00 48.23 15 GLY B CA 1
ATOM 2043 C C . GLY B 1 17 ? -20.079 48.207 -15.235 1.00 43.00 15 GLY B C 1
ATOM 2044 O O . GLY B 1 17 ? -19.599 49.031 -16.018 1.00 40.18 15 GLY B O 1
ATOM 2045 N N . ALA B 1 18 ? -20.647 47.074 -15.630 1.00 39.56 16 ALA B N 1
ATOM 2046 C CA . ALA B 1 18 ? -20.735 46.678 -17.029 1.00 46.48 16 ALA B CA 1
ATOM 2047 C C . ALA B 1 18 ? -21.411 47.744 -17.885 1.00 50.65 16 ALA B C 1
ATOM 2048 O O . ALA B 1 18 ? -20.895 48.137 -18.938 1.00 49.41 16 ALA B O 1
ATOM 2050 N N . ALA B 1 19 ? -22.562 48.220 -17.421 1.00 53.09 17 ALA B N 1
ATOM 2051 C CA . ALA B 1 19 ? -23.317 49.233 -18.149 1.00 47.53 17 ALA B CA 1
ATOM 2052 C C . ALA B 1 19 ? -22.492 50.490 -18.379 1.00 43.39 17 ALA B C 1
ATOM 2053 O O . ALA B 1 19 ? -22.519 51.072 -19.468 1.00 53.27 17 ALA B O 1
ATOM 2055 N N . ARG B 1 20 ? -21.758 50.907 -17.353 1.00 43.29 18 ARG B N 1
ATOM 2056 C CA . ARG B 1 20 ? -20.911 52.090 -17.455 1.00 37.26 18 ARG B CA 1
ATOM 2057 C C . ARG B 1 20 ? -19.836 51.815 -18.505 1.00 48.21 18 ARG B C 1
ATOM 2058 O O . ARG B 1 20 ? -19.506 52.694 -19.309 1.00 42.92 18 ARG B O 1
ATOM 2060 N N . TRP B 1 21 ? -19.295 50.590 -18.485 1.00 41.17 19 TRP B N 1
ATOM 2061 C CA . TRP B 1 21 ? -18.274 50.161 -19.448 1.00 44.32 19 TRP B CA 1
ATOM 2062 C C . TRP B 1 21 ? -18.866 50.250 -20.862 1.00 35.36 19 TRP B C 1
ATOM 2063 O O . TRP B 1 21 ? -18.222 50.719 -21.800 1.00 36.84 19 TRP B O 1
ATOM 2074 N N . ALA B 1 22 ? -20.104 49.794 -21.006 1.00 32.99 20 ALA B N 1
ATOM 2075 C CA . ALA B 1 22 ? -20.773 49.857 -22.303 1.00 40.73 20 ALA B CA 1
ATOM 2076 C C . ALA B 1 22 ? -20.838 51.305 -22.778 1.00 43.60 20 ALA B C 1
ATOM 2077 O O . ALA B 1 22 ? -20.516 51.604 -23.930 1.00 47.58 20 ALA B O 1
ATOM 2079 N N . GLU B 1 23 ? -21.234 52.209 -21.877 1.00 42.95 21 GLU B N 1
ATOM 2080 C CA . GLU B 1 23 ? -21.374 53.613 -22.234 1.00 38.43 21 GLU B CA 1
ATOM 2081 C C . GLU B 1 23 ? -20.051 54.271 -22.541 1.00 36.44 21 GLU B C 1
ATOM 2082 O O . GLU B 1 23 ? -19.949 55.016 -23.512 1.00 41.87 21 GLU B O 1
ATOM 2084 N N . VAL B 1 24 ? -19.032 54.007 -21.729 1.00 43.55 22 VAL B N 1
ATOM 2085 C CA . VAL B 1 24 ? -17.732 54.596 -21.990 1.00 35.76 22 VAL B CA 1
ATOM 2086 C C . VAL B 1 24 ? -17.257 54.121 -23.375 1.00 41.93 22 VAL B C 1
ATOM 2087 O O . VAL B 1 24 ? -16.725 54.902 -24.165 1.00 37.41 22 VAL B O 1
ATOM 2091 N N . MET B 1 25 ? -17.470 52.841 -23.669 1.00 38.82 23 MET B N 1
ATOM 2092 C CA . MET B 1 25 ? -17.063 52.290 -24.955 1.00 44.77 23 MET B CA 1
ATOM 2093 C C . MET B 1 25 ? -17.815 52.949 -26.118 1.00 36.99 23 MET B C 1
ATOM 2094 O O . MET B 1 25 ? -17.191 53.388 -27.085 1.00 40.36 23 MET B O 1
ATOM 2099 N N . ALA B 1 26 ? -19.144 53.024 -26.020 1.00 31.96 24 ALA B N 1
ATOM 2100 C CA . ALA B 1 26 ? -19.968 53.652 -27.068 1.00 31.17 24 ALA B CA 1
ATOM 2101 C C . ALA B 1 26 ? -19.525 55.077 -27.415 1.00 33.77 24 ALA B C 1
ATOM 2102 O O . ALA B 1 26 ? -19.496 55.454 -28.598 1.00 41.57 24 ALA B O 1
ATOM 2104 N N . ARG B 1 27 ? -19.135 55.845 -26.396 1.00 37.00 25 ARG B N 1
ATOM 2105 C CA . ARG B 1 27 ? -18.698 57.236 -26.565 1.00 37.20 25 ARG B CA 1
ATOM 2106 C C . ARG B 1 27 ? -17.281 57.404 -27.119 1.00 43.66 25 ARG B C 1
ATOM 2107 O O . ARG B 1 27 ? -16.980 58.358 -27.859 1.00 35.52 25 ARG B O 1
ATOM 2109 N N . PHE B 1 28 ? -16.398 56.492 -26.738 1.00 38.97 26 PHE B N 1
ATOM 2110 C CA . PHE B 1 28 ? -15.022 56.538 -27.204 1.00 39.16 26 PHE B CA 1
ATOM 2111 C C . PHE B 1 28 ? -15.055 56.225 -28.703 1.00 33.99 26 PHE B C 1
ATOM 2112 O O . PHE B 1 28 ? -14.377 56.872 -29.505 1.00 42.19 26 PHE B O 1
ATOM 2120 N N . ALA B 1 29 ? -15.874 55.249 -29.076 1.00 23.78 27 ALA B N 1
ATOM 2121 C CA . ALA B 1 29 ? -16.012 54.844 -30.479 1.00 37.30 27 ALA B CA 1
ATOM 2122 C C . ALA B 1 29 ? -16.689 55.922 -31.343 1.00 39.41 27 ALA B C 1
ATOM 2123 O O . ALA B 1 29 ? -16.196 56.273 -32.426 1.00 41.08 27 ALA B O 1
ATOM 2125 N N . ALA B 1 30 ? -17.821 56.438 -30.867 1.00 42.21 28 ALA B N 1
ATOM 2126 C CA . ALA B 1 30 ? -18.558 57.468 -31.609 1.00 39.81 28 ALA B CA 1
ATOM 2127 C C . ALA B 1 30 ? -17.688 58.719 -31.802 1.00 39.44 28 ALA B C 1
ATOM 2128 O O . ALA B 1 30 ? -17.640 59.298 -32.886 1.00 43.90 28 ALA B O 1
ATOM 2130 N N . ARG B 1 31 ? -16.982 59.126 -30.757 1.00 35.58 29 ARG B N 1
ATOM 2131 C CA . ARG B 1 31 ? -16.116 60.290 -30.860 1.00 41.48 29 ARG B CA 1
ATOM 2132 C C . ARG B 1 31 ? -15.057 60.097 -31.942 1.00 49.54 29 ARG B C 1
ATOM 2133 O O . ARG B 1 31 ? -14.692 61.046 -32.637 1.00 54.06 29 ARG B O 1
ATOM 2141 N N . LEU B 1 32 ? -14.546 58.874 -32.081 1.00 45.85 30 LEU B N 1
ATOM 2142 C CA . LEU B 1 32 ? -13.508 58.641 -33.075 1.00 45.81 30 LEU B CA 1
ATOM 2143 C C . LEU B 1 32 ? -14.114 58.420 -34.463 1.00 33.59 30 LEU B C 1
ATOM 2144 O O . LEU B 1 32 ? -13.512 58.766 -35.476 1.00 34.19 30 LEU B O 1
ATOM 2149 N N . GLY B 1 33 ? -15.296 57.831 -34.513 1.00 37.64 31 GLY B N 1
ATOM 2150 C CA . GLY B 1 33 ? -15.928 57.625 -35.806 1.00 43.59 31 GLY B CA 1
ATOM 2151 C C . GLY B 1 33 ? -16.174 58.985 -36.455 1.00 48.80 31 GLY B C 1
ATOM 2152 O O . GLY B 1 33 ? -15.913 59.182 -37.646 1.00 50.34 31 GLY B O 1
ATOM 2153 N N . ALA B 1 34 ? -16.641 59.936 -35.653 1.00 42.37 32 ALA B N 1
ATOM 2154 C CA . ALA B 1 34 ? -16.923 61.284 -36.137 1.00 49.67 32 ALA B CA 1
ATOM 2155 C C . ALA B 1 34 ? -15.661 61.989 -36.621 1.00 51.43 32 ALA B C 1
ATOM 2156 O O . ALA B 1 34 ? -15.732 62.952 -37.388 1.00 44.21 32 ALA B O 1
ATOM 2158 N N . GLN B 1 35 ? -14.499 61.529 -36.173 1.00 38.75 33 GLN B N 1
ATOM 2159 C CA . GLN B 1 35 ? -13.261 62.156 -36.613 1.00 30.77 33 GLN B CA 1
ATOM 2160 C C . GLN B 1 35 ? -12.771 61.456 -37.871 1.00 36.07 33 GLN B C 1
ATOM 2161 O O . GLN B 1 35 ? -11.754 61.835 -38.442 1.00 37.77 33 GLN B O 1
ATOM 2167 N N . GLY B 1 36 ? -13.496 60.424 -38.292 1.00 38.64 34 GLY B N 1
ATOM 2168 C CA . GLY B 1 36 ? -13.090 59.679 -39.472 1.00 53.60 34 GLY B CA 1
ATOM 2169 C C . GLY B 1 36 ? -11.935 58.741 -39.151 1.00 52.91 34 GLY B C 1
ATOM 2170 O O . GLY B 1 36 ? -11.170 58.333 -40.025 1.00 49.70 34 GLY B O 1
ATOM 2171 N N . ARG B 1 37 ? -11.811 58.395 -37.878 1.00 46.95 35 ARG B N 1
ATOM 2172 C CA . ARG B 1 37 ? -10.743 57.511 -37.446 1.00 52.75 35 ARG B CA 1
ATOM 2173 C C . ARG B 1 37 ? -11.199 56.057 -37.360 1.00 45.72 35 ARG B C 1
ATOM 2174 O O . ARG B 1 37 ? -12.309 55.762 -36.916 1.00 36.17 35 ARG B O 1
ATOM 2182 N N . ARG B 1 38 ? -10.353 55.144 -37.827 1.00 38.87 36 ARG B N 1
ATOM 2183 C CA . ARG B 1 38 ? -10.680 53.728 -37.738 1.00 37.44 36 ARG B CA 1
ATOM 2184 C C . ARG B 1 38 ? -10.457 53.320 -36.278 1.00 36.86 36 ARG B C 1
ATOM 2185 O O . ARG B 1 38 ? -9.573 53.850 -35.607 1.00 35.09 36 ARG B O 1
ATOM 2193 N N . VAL B 1 39 ? -11.280 52.405 -35.785 1.00 38.31 37 VAL B N 1
ATOM 2194 C CA . VAL B 1 39 ? -11.155 51.919 -34.421 1.00 34.11 37 VAL B CA 1
ATOM 2195 C C . VAL B 1 39 ? -11.067 50.402 -34.434 1.00 39.45 37 VAL B C 1
ATOM 2196 O O . VAL B 1 39 ? -11.848 49.721 -35.118 1.00 28.47 37 VAL B O 1
ATOM 2200 N N . VAL B 1 40 ? -10.116 49.867 -33.678 1.00 28.34 38 VAL B N 1
ATOM 2201 C CA . VAL B 1 40 ? -9.995 48.430 -33.586 1.00 25.91 38 VAL B CA 1
ATOM 2202 C C . VAL B 1 40 ? -10.110 47.975 -32.128 1.00 23.12 38 VAL B C 1
ATOM 2203 O O . VAL B 1 40 ? -9.597 48.619 -31.208 1.00 21.42 38 VAL B O 1
ATOM 2207 N N . LEU B 1 41 ? -10.837 46.895 -31.926 1.00 22.37 39 LEU B N 1
ATOM 2208 C CA . LEU B 1 41 ? -10.944 46.309 -30.604 1.00 23.90 39 LEU B CA 1
ATOM 2209 C C . LEU B 1 41 ? -9.853 45.231 -30.612 1.00 26.34 39 LEU B C 1
ATOM 2210 O O . LEU B 1 41 ? -9.849 44.339 -31.468 1.00 23.20 39 LEU B O 1
ATOM 2215 N N . VAL B 1 42 ? -8.880 45.352 -29.727 1.00 25.16 40 VAL B N 1
ATOM 2216 C CA . VAL B 1 42 ? -7.848 44.324 -29.640 1.00 25.02 40 VAL B CA 1
ATOM 2217 C C . VAL B 1 42 ? -8.175 43.545 -28.382 1.00 21.55 40 VAL B C 1
ATOM 2218 O O . VAL B 1 42 ? -8.338 44.148 -27.332 1.00 20.74 40 VAL B O 1
ATOM 2222 N N . THR B 1 43 ? -8.381 42.232 -28.487 1.00 18.24 41 THR B N 1
ATOM 2223 C CA . THR B 1 43 ? -8.609 41.443 -27.272 1.00 19.74 41 THR B CA 1
ATOM 2224 C C . THR B 1 43 ? -7.236 40.798 -26.974 1.00 29.74 41 THR B C 1
ATOM 2225 O O . THR B 1 43 ? -6.523 40.393 -27.887 1.00 26.07 41 THR B O 1
ATOM 2229 N N . SER B 1 44 ? -6.870 40.672 -25.705 1.00 24.32 42 SER B N 1
ATOM 2230 C CA . SER B 1 44 ? -5.541 40.165 -25.372 1.00 23.03 42 SER B CA 1
ATOM 2231 C C . SER B 1 44 ? -5.519 39.467 -23.999 1.00 25.53 42 SER B C 1
ATOM 2232 O O . SER B 1 44 ? -6.273 39.823 -23.085 1.00 24.07 42 SER B O 1
ATOM 2235 N N . GLY B 1 45 ? -4.671 38.457 -23.863 1.00 25.54 43 GLY B N 1
ATOM 2236 C CA . GLY B 1 45 ? -4.590 37.739 -22.600 1.00 23.98 43 GLY B CA 1
ATOM 2237 C C . GLY B 1 45 ? -5.571 36.579 -22.588 1.00 22.48 43 GLY B C 1
ATOM 2238 O O . GLY B 1 45 ? -6.320 36.406 -23.532 1.00 25.75 43 GLY B O 1
ATOM 2239 N N . GLY B 1 46 ? -5.545 35.770 -21.535 1.00 29.12 44 GLY B N 1
ATOM 2240 C CA . GLY B 1 46 ? -6.451 34.642 -21.436 1.00 25.92 44 GLY B CA 1
ATOM 2241 C C . GLY B 1 46 ? -7.545 34.848 -20.393 1.00 29.07 44 GLY B C 1
ATOM 2242 O O . GLY B 1 46 ? -7.471 35.754 -19.560 1.00 31.22 44 GLY B O 1
ATOM 2243 N N . THR B 1 47 ? -8.583 34.021 -20.457 1.00 21.40 45 THR B N 1
ATOM 2244 C CA . THR B 1 47 ? -9.683 34.087 -19.506 1.00 18.64 45 THR B CA 1
ATOM 2245 C C . THR B 1 47 ? -9.535 32.891 -18.582 1.00 21.10 45 THR B C 1
ATOM 2246 O O . THR B 1 47 ? -8.874 31.917 -18.908 1.00 27.94 45 THR B O 1
ATOM 2250 N N . LYS B 1 48 ? -10.166 32.958 -17.428 1.00 25.64 46 LYS B N 1
ATOM 2251 C CA . LYS B 1 48 ? -10.135 31.825 -16.531 1.00 34.03 46 LYS B CA 1
ATOM 2252 C C . LYS B 1 48 ? -11.570 31.537 -16.073 1.00 26.87 46 LYS B C 1
ATOM 2253 O O . LYS B 1 48 ? -12.437 32.415 -16.103 1.00 33.13 46 LYS B O 1
ATOM 2259 N N . VAL B 1 49 ? -11.823 30.310 -15.641 1.00 36.91 47 VAL B N 1
ATOM 2260 C CA . VAL B 1 49 ? -13.155 29.961 -15.186 1.00 36.54 47 VAL B CA 1
ATOM 2261 C C . VAL B 1 49 ? -13.127 29.303 -13.823 1.00 38.96 47 VAL B C 1
ATOM 2262 O O . VAL B 1 49 ? -12.262 28.475 -13.533 1.00 35.30 47 VAL B O 1
ATOM 2266 N N . PRO B 1 50 ? -14.088 29.664 -12.967 1.00 36.07 48 PRO B N 1
ATOM 2267 C CA . PRO B 1 50 ? -14.219 29.122 -11.612 1.00 42.18 48 PRO B CA 1
ATOM 2268 C C . PRO B 1 50 ? -14.736 27.688 -11.686 1.00 48.28 48 PRO B C 1
ATOM 2269 O O . PRO B 1 50 ? -15.339 27.301 -12.682 1.00 55.27 48 PRO B O 1
ATOM 2273 N N . LEU B 1 51 ? -14.487 26.894 -10.651 1.00 55.64 49 LEU B N 1
ATOM 2274 C CA . LEU B 1 51 ? -14.957 25.513 -10.635 1.00 58.92 49 LEU B CA 1
ATOM 2275 C C . LEU B 1 51 ? -15.867 25.229 -9.446 1.00 60.67 49 LEU B C 1
ATOM 2276 O O . LEU B 1 51 ? -16.545 24.202 -9.406 1.00 60.51 49 LEU B O 1
ATOM 2281 N N . GLU B 1 52 ? -15.887 26.150 -8.488 1.00 61.31 50 GLU B N 1
ATOM 2282 C CA . GLU B 1 52 ? -16.718 26.016 -7.295 1.00 65.52 50 GLU B CA 1
ATOM 2283 C C . GLU B 1 52 ? -17.106 27.401 -6.775 1.00 69.10 50 GLU B C 1
ATOM 2284 O O . GLU B 1 52 ? -16.607 28.412 -7.266 1.00 68.92 50 GLU B O 1
ATOM 2286 N N . ALA B 1 53 ? -17.999 27.446 -5.792 1.00 65.47 51 ALA B N 1
ATOM 2287 C CA . ALA B 1 53 ? -18.399 28.722 -5.228 1.00 69.84 51 ALA B CA 1
ATOM 2288 C C . ALA B 1 53 ? -17.219 29.302 -4.468 1.00 71.28 51 ALA B C 1
ATOM 2289 O O . ALA B 1 53 ? -16.306 28.565 -4.104 1.00 69.90 51 ALA B O 1
ATOM 2290 N N . ARG B 1 54 ? -17.229 30.608 -4.216 1.00 76.55 52 ARG B N 1
ATOM 2291 C CA . ARG B 1 54 ? -16.118 31.225 -3.506 1.00 75.99 52 ARG B CA 1
ATOM 2292 C C . ARG B 1 54 ? -14.775 30.771 -4.062 1.00 78.88 52 ARG B C 1
ATOM 2293 O O . ARG B 1 54 ? -13.927 30.269 -3.313 1.00 79.29 52 ARG B O 1
ATOM 2294 N N . PRO B 1 55 ? -14.550 30.942 -5.379 1.00 72.34 53 PRO B N 1
ATOM 2295 C CA . PRO B 1 55 ? -13.339 30.574 -6.125 1.00 68.97 53 PRO B CA 1
ATOM 2296 C C . PRO B 1 55 ? -11.957 31.009 -5.649 1.00 65.12 53 PRO B C 1
ATOM 2297 O O . PRO B 1 55 ? -11.680 32.205 -5.529 1.00 65.27 53 PRO B O 1
ATOM 2301 N N . VAL B 1 56 ? -11.086 30.025 -5.402 1.00 70.55 54 VAL B N 1
ATOM 2302 C CA . VAL B 1 56 ? -9.690 30.259 -5.017 1.00 67.10 54 VAL B CA 1
ATOM 2303 C C . VAL B 1 56 ? -8.850 29.414 -5.982 1.00 62.97 54 VAL B C 1
ATOM 2304 O O . VAL B 1 56 ? -7.618 29.399 -5.910 1.00 61.28 54 VAL B O 1
ATOM 2308 N N . ARG B 1 57 ? -9.530 28.704 -6.885 1.00 51.45 55 ARG B N 1
ATOM 2309 C CA . ARG B 1 57 ? -8.869 27.872 -7.891 1.00 57.91 55 ARG B CA 1
ATOM 2310 C C . ARG B 1 57 ? -9.695 28.005 -9.178 1.00 50.41 55 ARG B C 1
ATOM 2311 O O . ARG B 1 57 ? -10.923 28.030 -9.132 1.00 55.29 55 ARG B O 1
ATOM 2319 N N . PHE B 1 58 ? -9.014 28.136 -10.315 1.00 37.47 56 PHE B N 1
ATOM 2320 C CA . PHE B 1 58 ? -9.680 28.322 -11.609 1.00 37.05 56 PHE B CA 1
ATOM 2321 C C . PHE B 1 58 ? -9.004 27.531 -12.710 1.00 40.29 56 PHE B C 1
ATOM 2322 O O . PHE B 1 58 ? -7.821 27.165 -12.589 1.00 36.59 56 PHE B O 1
ATOM 2330 N N . LEU B 1 59 ? -9.739 27.290 -13.799 1.00 23.33 57 LEU B N 1
ATOM 2331 C CA . LEU B 1 59 ? -9.113 26.660 -14.965 1.00 27.25 57 LEU B CA 1
ATOM 2332 C C . LEU B 1 59 ? -8.752 27.908 -15.769 1.00 33.83 57 LEU B C 1
ATOM 2333 O O . LEU B 1 59 ? -9.621 28.729 -16.096 1.00 30.58 57 LEU B O 1
ATOM 2338 N N . ASP B 1 60 ? -7.471 28.064 -16.065 1.00 36.94 58 ASP B N 1
ATOM 2339 C CA . ASP B 1 60 ? -7.001 29.261 -16.745 1.00 28.44 58 ASP B CA 1
ATOM 2340 C C . ASP B 1 60 ? -6.451 29.030 -18.127 1.00 31.27 58 ASP B C 1
ATOM 2341 O O . ASP B 1 60 ? -5.470 28.309 -18.288 1.00 36.63 58 ASP B O 1
ATOM 2346 N N . ASN B 1 61 ? -7.081 29.625 -19.137 1.00 24.15 59 ASN B N 1
ATOM 2347 C CA . ASN B 1 61 ? -6.554 29.482 -20.491 1.00 36.63 59 ASN B CA 1
ATOM 2348 C C . ASN B 1 61 ? -5.482 30.538 -20.607 1.00 43.74 59 ASN B C 1
ATOM 2349 O O . ASN B 1 61 ? -5.766 31.733 -20.689 1.00 46.69 59 ASN B O 1
ATOM 2354 N N . PHE B 1 62 ? -4.245 30.079 -20.615 1.00 33.97 60 PHE B N 1
ATOM 2355 C CA . PHE B 1 62 ? -3.107 30.966 -20.668 1.00 42.34 60 PHE B CA 1
ATOM 2356 C C . PHE B 1 62 ? -2.682 31.640 -21.966 1.00 38.18 60 PHE B C 1
ATOM 2357 O O . PHE B 1 62 ? -2.717 31.057 -23.050 1.00 38.59 60 PHE B O 1
ATOM 2365 N N . SER B 1 63 ? -2.223 32.873 -21.782 1.00 33.27 61 SER B N 1
ATOM 2366 C CA . SER B 1 63 ? -1.672 33.746 -22.805 1.00 28.62 61 SER B CA 1
ATOM 2367 C C . SER B 1 63 ? -1.085 34.955 -22.067 1.00 33.02 61 SER B C 1
ATOM 2368 O O . SER B 1 63 ? -1.773 35.628 -21.293 1.00 30.85 61 SER B O 1
ATOM 2371 N N . SER B 1 64 ? 0.191 35.217 -22.305 1.00 27.83 62 SER B N 1
ATOM 2372 C CA . SER B 1 64 ? 0.879 36.323 -21.666 1.00 32.96 62 SER B CA 1
ATOM 2373 C C . SER B 1 64 ? 0.281 37.655 -22.123 1.00 25.68 62 SER B C 1
ATOM 2374 O O . SER B 1 64 ? 0.326 38.640 -21.394 1.00 29.96 62 SER B O 1
ATOM 2377 N N . GLY B 1 65 ? -0.269 37.672 -23.333 1.00 23.59 63 GLY B N 1
ATOM 2378 C CA . GLY B 1 65 ? -0.834 38.897 -23.871 1.00 20.87 63 GLY B CA 1
ATOM 2379 C C . GLY B 1 65 ? 0.235 39.765 -24.530 1.00 29.24 63 GLY B C 1
ATOM 2380 O O . GLY B 1 65 ? -0.064 40.852 -25.017 1.00 27.47 63 GLY B O 1
ATOM 2381 N N . ARG B 1 66 ? 1.484 39.300 -24.549 1.00 23.05 64 ARG B N 1
ATOM 2382 C CA . ARG B 1 66 ? 2.569 40.062 -25.164 1.00 27.70 64 ARG B CA 1
ATOM 2383 C C . ARG B 1 66 ? 2.262 40.476 -26.609 1.00 26.56 64 ARG B C 1
ATOM 2384 O O . ARG B 1 66 ? 2.401 41.635 -26.960 1.00 31.56 64 ARG B O 1
ATOM 2386 N N . ARG B 1 67 ? 1.877 39.533 -27.458 1.00 25.61 65 ARG B N 1
ATOM 2387 C CA . ARG B 1 67 ? 1.569 39.888 -28.837 1.00 24.51 65 ARG B CA 1
ATOM 2388 C C . ARG B 1 67 ? 0.373 40.829 -28.978 1.00 22.59 65 ARG B C 1
ATOM 2389 O O . ARG B 1 67 ? 0.396 41.732 -29.818 1.00 27.21 65 ARG B O 1
ATOM 2397 N N . GLY B 1 68 ? -0.655 40.641 -28.150 1.00 24.74 66 GLY B N 1
ATOM 2398 C CA . GLY B 1 68 ? -1.811 41.525 -28.215 1.00 23.83 66 GLY B CA 1
ATOM 2399 C C . GLY B 1 68 ? -1.396 42.953 -27.818 1.00 30.42 66 GLY B C 1
ATOM 2400 O O . GLY B 1 68 ? -1.760 43.940 -28.477 1.00 24.27 66 GLY B O 1
ATOM 2401 N N . ALA B 1 69 ? -0.621 43.071 -26.740 1.00 20.40 67 ALA B N 1
ATOM 2402 C CA . ALA B 1 69 ? -0.166 44.387 -26.291 1.00 27.40 67 ALA B CA 1
ATOM 2403 C C . ALA B 1 69 ? 0.688 45.026 -27.370 1.00 25.58 67 ALA B C 1
ATOM 2404 O O . ALA B 1 69 ? 0.479 46.165 -27.705 1.00 28.41 67 ALA B O 1
ATOM 2406 N N . THR B 1 70 ? 1.614 44.273 -27.951 1.00 29.06 68 THR B N 1
ATOM 2407 C CA . THR B 1 70 ? 2.473 44.816 -29.002 1.00 23.66 68 THR B CA 1
ATOM 2408 C C . THR B 1 70 ? 1.641 45.258 -30.224 1.00 32.28 68 THR B C 1
ATOM 2409 O O . THR B 1 70 ? 1.928 46.282 -30.848 1.00 29.68 68 THR B O 1
ATOM 2411 N N . SER B 1 71 ? 0.628 44.469 -30.576 1.00 19.66 69 SER B N 1
ATOM 2412 C CA . SER B 1 71 ? -0.239 44.797 -31.696 1.00 25.51 69 SER B CA 1
ATOM 2413 C C . SER B 1 71 ? -0.986 46.116 -31.411 1.00 28.68 69 SER B C 1
ATOM 2414 O O . SER B 1 71 ? -1.135 46.942 -32.300 1.00 28.17 69 SER B O 1
ATOM 2417 N N . ALA B 1 72 ? -1.443 46.313 -30.176 1.00 23.94 70 ALA B N 1
ATOM 2418 C CA . ALA B 1 72 ? -2.128 47.555 -29.823 1.00 24.92 70 ALA B CA 1
ATOM 2419 C C . ALA B 1 72 ? -1.198 48.744 -30.066 1.00 32.26 70 ALA B C 1
ATOM 2420 O O . ALA B 1 72 ? -1.620 49.769 -30.599 1.00 30.72 70 ALA B O 1
ATOM 2422 N N . GLU B 1 73 ? 0.064 48.613 -29.670 1.00 30.61 71 GLU B N 1
ATOM 2423 C CA . GLU B 1 73 ? 1.031 49.698 -29.864 1.00 26.94 71 GLU B CA 1
ATOM 2424 C C . GLU B 1 73 ? 1.190 49.993 -31.350 1.00 31.26 71 GLU B C 1
ATOM 2425 O O . GLU B 1 73 ? 1.253 51.148 -31.744 1.00 31.96 71 GLU B O 1
ATOM 2431 N N . ALA B 1 74 ? 1.264 48.954 -32.184 1.00 27.01 72 ALA B N 1
ATOM 2432 C CA . ALA B 1 74 ? 1.449 49.187 -33.610 1.00 29.65 72 ALA B CA 1
ATOM 2433 C C . ALA B 1 74 ? 0.202 49.794 -34.256 1.00 38.71 72 ALA B C 1
ATOM 2434 O O . ALA B 1 74 ? 0.299 50.597 -35.192 1.00 31.57 72 ALA B O 1
ATOM 2436 N N . PHE B 1 75 ? -0.968 49.396 -33.772 1.00 30.79 73 PHE B N 1
ATOM 2437 C CA . PHE B 1 75 ? -2.202 49.924 -34.330 1.00 33.35 73 PHE B CA 1
ATOM 2438 C C . PHE B 1 75 ? -2.249 51.415 -34.033 1.00 33.38 73 PHE B C 1
ATOM 2439 O O . PHE B 1 75 ? -2.661 52.200 -34.871 1.00 32.24 73 PHE B O 1
ATOM 2447 N N . LEU B 1 76 ? -1.801 51.793 -32.840 1.00 27.37 74 LEU B N 1
ATOM 2448 C CA . LEU B 1 76 ? -1.784 53.192 -32.440 1.00 37.04 74 LEU B CA 1
ATOM 2449 C C . LEU B 1 76 ? -0.800 53.963 -33.316 1.00 31.69 74 LEU B C 1
ATOM 2450 O O . LEU B 1 76 ? -1.071 55.080 -33.730 1.00 41.53 74 LEU B O 1
ATOM 2455 N N . ALA B 1 77 ? 0.338 53.347 -33.606 1.00 34.12 75 ALA B N 1
ATOM 2456 C CA . ALA B 1 77 ? 1.351 53.983 -34.424 1.00 39.03 75 ALA B CA 1
ATOM 2457 C C . ALA B 1 77 ? 0.808 54.161 -35.840 1.00 29.58 75 ALA B C 1
ATOM 2458 O O . ALA B 1 77 ? 1.301 54.988 -36.598 1.00 39.39 75 ALA B O 1
ATOM 2460 N N . ALA B 1 78 ? -0.212 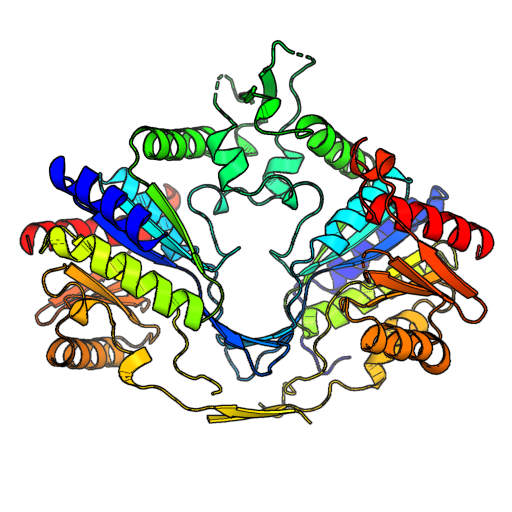53.391 -36.197 1.00 32.47 76 ALA B N 1
ATOM 2461 C CA . ALA B 1 78 ? -0.785 53.511 -37.539 1.00 37.43 76 ALA B CA 1
ATOM 2462 C C . ALA B 1 78 ? -1.984 54.454 -37.543 1.00 33.16 76 ALA B C 1
ATOM 2463 O O . ALA B 1 78 ? -2.677 54.569 -38.543 1.00 37.37 76 ALA B O 1
ATOM 2465 N N . GLY B 1 79 ? -2.229 55.113 -36.415 1.00 34.14 77 GLY B N 1
ATOM 2466 C CA . GLY B 1 79 ? -3.323 56.072 -36.338 1.00 35.56 77 GLY B CA 1
ATOM 2467 C C . GLY B 1 79 ? -4.697 55.542 -35.990 1.00 38.65 77 GLY B C 1
ATOM 2468 O O . GLY B 1 79 ? -5.676 56.282 -36.023 1.00 39.35 77 GLY B O 1
ATOM 2469 N N . TYR B 1 80 ? -4.784 54.259 -35.673 1.00 35.49 78 TYR B N 1
ATOM 2470 C CA . TYR B 1 80 ? -6.059 53.668 -35.302 1.00 30.00 78 TYR B CA 1
ATOM 2471 C C . TYR B 1 80 ? -6.433 54.077 -33.873 1.00 36.09 78 TYR B C 1
ATOM 2472 O O . TYR B 1 80 ? -5.577 54.441 -33.069 1.00 37.75 78 TYR B O 1
ATOM 2481 N N . GLY B 1 81 ? -7.724 54.053 -33.576 1.00 31.12 79 GLY B N 1
ATOM 2482 C CA . GLY B 1 81 ? -8.157 54.321 -32.228 1.00 21.52 79 GLY B CA 1
ATOM 2483 C C . GLY B 1 81 ? -8.180 52.897 -31.686 1.00 32.26 79 GLY B C 1
ATOM 2484 O O . GLY B 1 81 ? -8.709 52.006 -32.360 1.00 32.98 79 GLY B O 1
ATOM 2485 N N . VAL B 1 82 ? -7.604 52.657 -30.511 1.00 28.87 80 VAL B N 1
ATOM 2486 C CA . VAL B 1 82 ? -7.577 51.307 -29.943 1.00 24.72 80 VAL B CA 1
ATOM 2487 C C . VAL B 1 82 ? -8.351 51.062 -28.637 1.00 28.45 80 VAL B C 1
ATOM 2488 O O . VAL B 1 82 ? -8.136 51.729 -27.616 1.00 26.71 80 VAL B O 1
ATOM 2492 N N . LEU B 1 83 ? -9.257 50.092 -28.697 1.00 25.67 81 LEU B N 1
ATOM 2493 C CA . LEU B 1 83 ? -10.048 49.671 -27.564 1.00 19.95 81 LEU B CA 1
ATOM 2494 C C . LEU B 1 83 ? -9.361 48.336 -27.165 1.00 32.46 81 LEU B C 1
ATOM 2495 O O . LEU B 1 83 ? -9.480 47.337 -27.861 1.00 26.68 81 LEU B O 1
ATOM 2500 N N . PHE B 1 84 ? -8.655 48.337 -26.041 1.00 35.21 82 PHE B N 1
ATOM 2501 C CA . PHE B 1 84 ? -7.900 47.169 -25.573 1.00 25.26 82 PHE B CA 1
ATOM 2502 C C . PHE B 1 84 ? -8.612 46.408 -24.457 1.00 26.23 82 PHE B C 1
ATOM 2503 O O . PHE B 1 84 ? -8.603 46.830 -23.299 1.00 27.72 82 PHE B O 1
ATOM 2511 N N . LEU B 1 85 ? -9.265 45.307 -24.812 1.00 28.07 83 LEU B N 1
ATOM 2512 C CA . LEU B 1 85 ? -9.977 44.479 -23.838 1.00 26.52 83 LEU B CA 1
ATOM 2513 C C . LEU B 1 85 ? -8.978 43.384 -23.466 1.00 32.94 83 LEU B C 1
ATOM 2514 O O . LEU B 1 85 ? -8.704 42.500 -24.280 1.00 26.74 83 LEU B O 1
ATOM 2519 N N . TYR B 1 86 ? -8.419 43.448 -22.257 1.00 27.36 84 TYR B N 1
ATOM 2520 C CA . TYR B 1 86 ? -7.379 42.492 -21.869 1.00 29.97 84 TYR B CA 1
ATOM 2521 C C . TYR B 1 86 ? -7.485 41.921 -20.468 1.00 25.79 84 TYR B C 1
ATOM 2522 O O . TYR B 1 86 ? -8.105 42.509 -19.567 1.00 25.41 84 TYR B O 1
ATOM 2531 N N . ARG B 1 87 ? -6.860 40.762 -20.300 1.00 25.53 85 ARG B N 1
ATOM 2532 C CA . ARG B 1 87 ? -6.841 40.079 -19.022 1.00 25.70 85 ARG B CA 1
ATOM 2533 C C . ARG B 1 87 ? -6.044 40.922 -18.008 1.00 26.17 85 ARG B C 1
ATOM 2534 O O . ARG B 1 87 ? -4.884 41.297 -18.251 1.00 20.76 85 ARG B O 1
ATOM 2542 N N . ALA B 1 88 ? -6.658 41.231 -16.879 1.00 25.75 86 ALA B N 1
ATOM 2543 C CA . ALA B 1 88 ? -5.963 42.042 -15.867 1.00 35.49 86 ALA B CA 1
ATOM 2544 C C . ALA B 1 88 ? -4.616 41.402 -15.560 1.00 25.62 86 ALA B C 1
ATOM 2545 O O . ALA B 1 88 ? -4.531 40.193 -15.365 1.00 33.87 86 ALA B O 1
ATOM 2547 N N . ARG B 1 89 ? -3.561 42.205 -15.548 1.00 27.71 87 ARG B N 1
ATOM 2548 C CA . ARG B 1 89 ? -2.213 41.698 -15.244 1.00 33.77 87 ARG B CA 1
ATOM 2549 C C . ARG B 1 89 ? -1.470 40.976 -16.379 1.00 36.95 87 ARG B C 1
ATOM 2550 O O . ARG B 1 89 ? -0.339 40.525 -16.179 1.00 37.12 87 ARG B O 1
ATOM 2558 N N . SER B 1 90 ? -2.092 40.827 -17.547 1.00 29.11 88 SER B N 1
ATOM 2559 C CA . SER B 1 90 ? -1.395 40.227 -18.687 1.00 29.93 88 SER B CA 1
ATOM 2560 C C . SER B 1 90 ? -0.640 41.430 -19.245 1.00 21.29 88 SER B C 1
ATOM 2561 O O . SER B 1 90 ? -0.811 42.525 -18.749 1.00 24.79 88 SER B O 1
ATOM 2564 N N . ALA B 1 91 ? 0.196 41.233 -20.251 1.00 21.16 89 ALA B N 1
ATOM 2565 C CA . ALA B 1 91 ? 0.967 42.316 -20.821 1.00 27.42 89 ALA B CA 1
ATOM 2566 C C . ALA B 1 91 ? 0.182 43.598 -21.172 1.00 37.46 89 ALA B C 1
ATOM 2567 O O . ALA B 1 91 ? -0.859 43.570 -21.852 1.00 29.76 89 ALA B O 1
ATOM 2569 N N . PHE B 1 92 ? 0.695 44.722 -20.692 1.00 31.07 90 PHE B N 1
ATOM 2570 C CA . PHE B 1 92 ? 0.082 46.007 -20.971 1.00 25.59 90 PHE B CA 1
ATOM 2571 C C . PHE B 1 92 ? 0.944 46.736 -21.975 1.00 23.09 90 PHE B C 1
ATOM 2572 O O . PHE B 1 92 ? 2.179 46.760 -21.847 1.00 33.85 90 PHE B O 1
ATOM 2580 N N . PRO B 1 93 ? 0.317 47.316 -23.008 1.00 20.30 91 PRO B N 1
ATOM 2581 C CA . PRO B 1 93 ? 1.020 48.055 -24.067 1.00 20.56 91 PRO B CA 1
ATOM 2582 C C . PRO B 1 93 ? 2.076 49.019 -23.513 1.00 24.67 91 PRO B C 1
ATOM 2583 O O . PRO B 1 93 ? 1.806 49.754 -22.575 1.00 34.90 91 PRO B O 1
ATOM 2587 N N . TYR B 1 94 ? 3.270 48.993 -24.101 1.00 26.71 92 TYR B N 1
ATOM 2588 C CA . TYR B 1 94 ? 4.388 49.837 -23.688 1.00 26.35 92 TYR B CA 1
ATOM 2589 C C . TYR B 1 94 ? 5.075 49.360 -22.417 1.00 30.60 92 TYR B C 1
ATOM 2590 O O . TYR B 1 94 ? 6.269 49.087 -22.425 1.00 37.20 92 TYR B O 1
ATOM 2599 N N . ALA B 1 95 ? 4.313 49.249 -21.328 1.00 30.14 93 ALA B N 1
ATOM 2600 C CA . ALA B 1 95 ? 4.880 48.833 -20.049 1.00 30.23 93 ALA B CA 1
ATOM 2601 C C . ALA B 1 95 ? 5.488 47.448 -20.077 1.00 31.65 93 ALA B C 1
ATOM 2602 O O . ALA B 1 95 ? 6.501 47.222 -19.412 1.00 27.65 93 ALA B O 1
ATOM 2604 N N . HIS B 1 96 ? 4.912 46.528 -20.863 1.00 29.30 94 HIS B N 1
ATOM 2605 C CA . HIS B 1 96 ? 5.420 45.149 -20.889 1.00 26.82 94 HIS B CA 1
ATOM 2606 C C . HIS B 1 96 ? 6.871 45.062 -21.314 1.00 30.07 94 HIS B C 1
ATOM 2607 O O . HIS B 1 96 ? 7.544 44.077 -21.032 1.00 34.15 94 HIS B O 1
ATOM 2614 N N . ARG B 1 97 ? 7.356 46.098 -21.988 1.00 28.25 95 ARG B N 1
ATOM 2615 C CA . ARG B 1 97 ? 8.751 46.139 -22.412 1.00 32.67 95 ARG B CA 1
ATOM 2616 C C . ARG B 1 97 ? 9.694 46.562 -21.252 1.00 31.22 95 ARG B C 1
ATOM 2617 O O . ARG B 1 97 ? 10.901 46.452 -21.374 1.00 33.72 95 ARG B O 1
ATOM 2625 N N . PHE B 1 98 ? 9.137 47.049 -20.143 1.00 27.02 96 PHE B N 1
ATOM 2626 C CA . PHE B 1 98 ? 9.952 47.516 -19.005 1.00 26.52 96 PHE B CA 1
ATOM 2627 C C . PHE B 1 98 ? 9.311 46.985 -17.747 1.00 31.72 96 PHE B C 1
ATOM 2628 O O . PHE B 1 98 ? 8.590 47.708 -17.049 1.00 22.75 96 PHE B O 1
ATOM 2636 N N . PRO B 1 99 ? 9.558 45.712 -17.444 1.00 24.57 97 PRO B N 1
ATOM 2637 C CA . PRO B 1 99 ? 8.983 45.094 -16.247 1.00 36.15 97 PRO B CA 1
ATOM 2638 C C . PRO B 1 99 ? 9.562 45.668 -14.962 1.00 35.40 97 PRO B C 1
ATOM 2639 O O . PRO B 1 99 ? 10.623 46.284 -14.965 1.00 33.19 97 PRO B O 1
ATOM 2643 N N . PRO B 1 100 ? 8.856 45.465 -13.846 1.00 34.83 98 PRO B N 1
ATOM 2644 C CA . PRO B 1 100 ? 9.239 45.934 -12.513 1.00 22.95 98 PRO B CA 1
ATOM 2645 C C . PRO B 1 100 ? 10.744 46.052 -12.226 1.00 34.59 98 PRO B C 1
ATOM 2646 O O . PRO B 1 100 ? 11.269 47.143 -11.992 1.00 32.96 98 PRO B O 1
ATOM 2650 N N . GLN B 1 101 ? 11.428 44.920 -12.242 1.00 44.18 99 GLN B N 1
ATOM 2651 C CA . GLN B 1 101 ? 12.846 44.879 -11.975 1.00 34.48 99 GLN B CA 1
ATOM 2652 C C . GLN B 1 101 ? 13.625 45.854 -12.839 1.00 36.12 99 GLN B C 1
ATOM 2653 O O . GLN B 1 101 ? 14.588 46.454 -12.391 1.00 35.98 99 GLN B O 1
ATOM 2659 N N . THR B 1 102 ? 13.227 45.999 -14.088 1.00 32.38 100 THR B N 1
ATOM 2660 C CA . THR B 1 102 ? 13.945 46.901 -14.965 1.00 39.97 100 THR B CA 1
ATOM 2661 C C . THR B 1 102 ? 13.837 48.385 -14.586 1.00 39.79 100 THR B C 1
ATOM 2662 O O . THR B 1 102 ? 14.846 49.074 -14.532 1.00 30.63 100 THR B O 1
ATOM 2666 N N . TRP B 1 103 ? 12.637 48.888 -14.323 1.00 32.18 101 TRP B N 1
ATOM 2667 C CA . TRP B 1 103 ? 12.556 50.303 -13.997 1.00 31.80 101 TRP B CA 1
ATOM 2668 C C . TRP B 1 103 ? 12.865 50.595 -12.524 1.00 37.86 101 TRP B C 1
ATOM 2669 O O . TRP B 1 103 ? 13.325 51.681 -12.196 1.00 37.51 101 TRP B O 1
ATOM 2680 N N . LEU B 1 104 ? 12.644 49.623 -11.641 1.00 29.41 102 LEU B N 1
ATOM 2681 C CA . LEU B 1 104 ? 12.968 49.827 -10.232 1.00 34.50 102 LEU B CA 1
ATOM 2682 C C . LEU B 1 104 ? 14.473 50.012 -10.077 1.00 30.72 102 LEU B C 1
ATOM 2683 O O . LEU B 1 104 ? 14.925 50.674 -9.155 1.00 33.69 102 LEU B O 1
ATOM 2688 N N . SER B 1 105 ? 15.260 49.418 -10.965 1.00 22.41 103 SER B N 1
ATOM 2689 C CA . SER B 1 105 ? 16.701 49.566 -10.814 1.00 36.97 103 SER B CA 1
ATOM 2690 C C . SER B 1 105 ? 17.369 50.630 -11.697 1.00 40.54 103 SER B C 1
ATOM 2691 O O . SER B 1 105 ? 18.494 51.034 -11.428 1.00 50.79 103 SER B O 1
ATOM 2694 N N . ALA B 1 106 ? 16.671 51.092 -12.731 1.00 39.25 104 ALA B N 1
ATOM 2695 C CA . ALA B 1 106 ? 17.203 52.096 -13.638 1.00 36.91 104 ALA B CA 1
ATOM 2696 C C . ALA B 1 106 ? 16.786 53.525 -13.285 1.00 44.55 104 ALA B C 1
ATOM 2697 O O . ALA B 1 106 ? 17.558 54.458 -13.494 1.00 42.41 104 ALA B O 1
ATOM 2699 N N . LEU B 1 107 ? 15.572 53.704 -12.768 1.00 36.02 105 LEU B N 1
ATOM 2700 C CA . LEU B 1 107 ? 15.087 55.039 -12.409 1.00 34.80 105 LEU B CA 1
ATOM 2701 C C . LEU B 1 107 ? 15.586 55.490 -11.049 1.00 40.87 105 LEU B C 1
ATOM 2702 O O . LEU B 1 107 ? 15.268 54.888 -10.026 1.00 44.94 105 LEU B O 1
ATOM 2707 N N . ARG B 1 108 ? 16.346 56.570 -11.024 1.00 47.60 106 ARG B N 1
ATOM 2708 C CA . ARG B 1 108 ? 16.872 57.061 -9.763 1.00 49.63 106 ARG B CA 1
ATOM 2709 C C . ARG B 1 108 ? 16.505 58.518 -9.499 1.00 42.96 106 ARG B C 1
ATOM 2710 O O . ARG B 1 108 ? 16.574 59.362 -10.397 1.00 47.92 106 ARG B O 1
ATOM 2718 N N . PRO B 1 109 ? 16.074 58.815 -8.257 1.00 49.29 107 PRO B N 1
ATOM 2719 C CA . PRO B 1 109 ? 15.705 60.179 -7.857 1.00 57.92 107 PRO B CA 1
ATOM 2720 C C . PRO B 1 109 ? 16.927 61.114 -7.897 1.00 50.69 107 PRO B C 1
ATOM 2721 O O . PRO B 1 109 ? 17.066 61.974 -8.777 1.00 56.51 107 PRO B O 1
ATOM 2725 N N . SER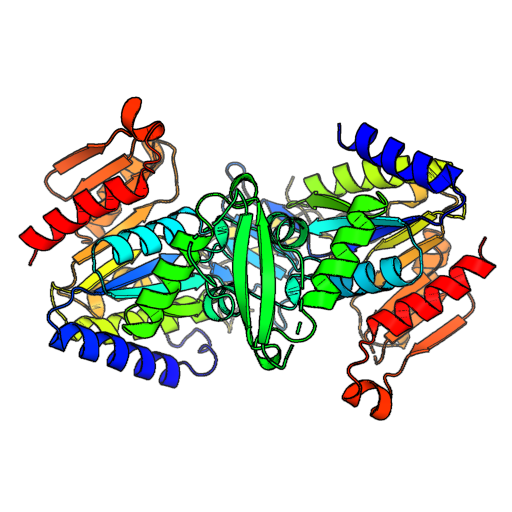 B 1 115 ? 9.516 69.672 -4.078 1.00 86.99 113 SER B N 1
ATOM 2726 C CA . SER B 1 115 ? 9.079 70.692 -5.028 1.00 84.56 113 SER B CA 1
ATOM 2727 C C . SER B 1 115 ? 7.634 70.470 -5.492 1.00 86.25 113 SER B C 1
ATOM 2728 O O . SER B 1 115 ? 7.074 71.289 -6.230 1.00 83.08 113 SER B O 1
ATOM 2731 N N . GLY B 1 116 ? 7.034 69.368 -5.042 1.00 83.46 114 GLY B N 1
ATOM 2732 C CA . GLY B 1 116 ? 5.674 69.038 -5.438 1.00 74.39 114 GLY B CA 1
ATOM 2733 C C . GLY B 1 116 ? 5.739 68.264 -6.744 1.00 67.48 114 GLY B C 1
ATOM 2734 O O . GLY B 1 116 ? 4.803 67.574 -7.149 1.00 64.13 114 GLY B O 1
ATOM 2735 N N . LEU B 1 117 ? 6.886 68.391 -7.395 1.00 57.46 115 LEU B N 1
ATOM 2736 C CA . LEU B 1 117 ? 7.161 67.742 -8.660 1.00 60.51 115 LEU B CA 1
ATOM 2737 C C . LEU B 1 117 ? 8.470 66.982 -8.484 1.00 59.13 115 LEU B C 1
ATOM 2738 O O . LEU B 1 117 ? 9.507 67.577 -8.184 1.00 64.43 115 LEU B O 1
ATOM 2743 N N . LEU B 1 118 ? 8.407 65.664 -8.657 1.00 53.31 116 LEU B N 1
ATOM 2744 C CA . LEU B 1 118 ? 9.568 64.789 -8.507 1.00 46.40 116 LEU B CA 1
ATOM 2745 C C . LEU B 1 118 ? 10.409 64.732 -9.770 1.00 42.58 116 LEU B C 1
ATOM 2746 O O . LEU B 1 118 ? 9.874 64.798 -10.876 1.00 51.86 116 LEU B O 1
ATOM 2751 N N . SER B 1 119 ? 11.726 64.615 -9.617 1.00 39.38 117 SER B N 1
ATOM 2752 C CA . SER B 1 119 ? 12.594 64.534 -10.792 1.00 45.72 117 SER B CA 1
ATOM 2753 C C . SER B 1 119 ? 13.355 63.205 -10.819 1.00 43.77 117 SER B C 1
ATOM 2754 O O . SER B 1 119 ? 13.768 62.694 -9.770 1.00 48.47 117 SER B O 1
ATOM 2757 N N . LEU B 1 120 ? 13.547 62.647 -12.015 1.00 39.34 118 LEU B N 1
ATOM 2758 C CA . LEU B 1 120 ? 14.228 61.360 -12.144 1.00 35.83 118 LEU B CA 1
ATOM 2759 C C . LEU B 1 120 ? 15.149 61.307 -13.351 1.00 32.18 118 LEU B C 1
ATOM 2760 O O . LEU B 1 120 ? 14.929 62.003 -14.340 1.00 45.88 118 LEU B O 1
ATOM 2765 N N . GLU B 1 121 ? 16.162 60.443 -13.269 1.00 38.62 119 GLU B N 1
ATOM 2766 C CA . GLU B 1 121 ? 17.144 60.269 -14.338 1.00 48.25 119 GLU B CA 1
ATOM 2767 C C . GLU B 1 121 ? 17.476 58.785 -14.481 1.00 52.75 119 GLU B C 1
ATOM 2768 O O . GLU B 1 121 ? 17.403 58.027 -13.514 1.00 50.69 119 GLU B O 1
ATOM 2774 N N . ALA B 1 122 ? 17.873 58.376 -15.676 1.00 50.74 120 ALA B N 1
ATOM 2775 C CA . ALA B 1 122 ? 18.225 56.980 -15.898 1.00 48.04 120 ALA B CA 1
ATOM 2776 C C . ALA B 1 122 ? 19.036 56.825 -17.168 1.00 53.48 120 ALA B C 1
ATOM 2777 O O . ALA B 1 122 ? 18.812 57.546 -18.139 1.00 58.28 120 ALA B O 1
ATOM 2779 N N . GLU B 1 123 ? 19.976 55.885 -17.162 1.00 51.30 121 GLU B N 1
ATOM 2780 C CA . GLU B 1 123 ? 20.773 55.629 -18.349 1.00 48.92 121 GLU B CA 1
ATOM 2781 C C . GLU B 1 123 ? 19.792 55.187 -19.427 1.00 56.29 121 GLU B C 1
ATOM 2782 O O . GLU B 1 123 ? 19.023 54.242 -19.230 1.00 57.34 121 GLU B O 1
ATOM 2784 N N . GLU B 1 124 ? 19.786 55.896 -20.550 1.00 61.42 122 GLU B N 1
ATOM 2785 C CA . GLU B 1 124 ? 18.889 55.544 -21.643 1.00 64.32 122 GLU B CA 1
ATOM 2786 C C . GLU B 1 124 ? 19.210 54.111 -22.057 1.00 63.00 122 GLU B C 1
ATOM 2787 O O . GLU B 1 124 ? 18.349 53.365 -22.528 1.00 66.05 122 GLU B O 1
ATOM 2789 N N . ASN B 1 125 ? 20.463 53.737 -21.842 1.00 59.64 123 ASN B N 1
ATOM 2790 C CA . ASN B 1 125 ? 20.929 52.403 -22.172 1.00 58.55 123 ASN B CA 1
ATOM 2791 C C . ASN B 1 125 ? 20.131 51.378 -21.376 1.00 54.99 123 ASN B C 1
ATOM 2792 O O . ASN B 1 125 ? 19.736 50.330 -21.900 1.00 52.80 123 ASN B O 1
ATOM 2794 N N . ALA B 1 126 ? 19.887 51.690 -20.108 1.00 43.19 124 ALA B N 1
ATOM 2795 C CA . ALA B 1 126 ? 19.135 50.790 -19.241 1.00 52.59 124 ALA B CA 1
ATOM 2796 C C . ALA B 1 126 ? 17.644 50.671 -19.607 1.00 51.34 124 ALA B C 1
ATOM 2797 O O . ALA B 1 126 ? 17.026 49.637 -19.369 1.00 53.19 124 ALA B O 1
ATOM 2799 N N . LEU B 1 127 ? 17.064 51.720 -20.184 1.00 44.51 125 LEU B N 1
ATOM 2800 C CA . LEU B 1 127 ? 15.649 51.678 -20.549 1.00 36.04 125 LEU B CA 1
ATOM 2801 C C . LEU B 1 127 ? 15.486 52.115 -21.989 1.00 32.06 125 LEU B C 1
ATOM 2802 O O . LEU B 1 127 ? 14.913 53.165 -22.269 1.00 49.07 125 LEU B O 1
ATOM 2807 N N . PRO B 1 128 ? 15.991 51.305 -22.924 1.00 43.40 126 PRO B N 1
ATOM 2808 C CA . PRO B 1 128 ? 15.943 51.548 -24.365 1.00 46.76 126 PRO B CA 1
ATOM 2809 C C . PRO B 1 128 ? 14.548 51.894 -24.842 1.00 51.35 126 PRO B C 1
ATOM 2810 O O . PRO B 1 128 ? 13.614 51.106 -24.665 1.00 47.67 126 PRO B O 1
ATOM 2814 N N . GLY B 1 129 ? 14.418 53.070 -25.449 1.00 43.45 127 GLY B N 1
ATOM 2815 C CA . GLY B 1 129 ? 13.139 53.508 -25.970 1.00 41.01 127 GLY B CA 1
ATOM 2816 C C . GLY B 1 129 ? 12.106 53.836 -24.909 1.00 44.37 127 GLY B C 1
ATOM 2817 O O . GLY B 1 129 ? 10.917 53.974 -25.224 1.00 53.16 127 GLY B O 1
ATOM 2818 N N . PHE B 1 130 ? 12.543 53.965 -23.658 1.00 34.91 128 PHE B N 1
ATOM 2819 C CA . PHE B 1 130 ? 11.626 54.288 -22.568 1.00 38.79 128 PHE B CA 1
ATOM 2820 C C . PHE B 1 130 ? 10.878 55.586 -22.825 1.00 36.73 128 PHE B C 1
ATOM 2821 O O . PHE B 1 130 ? 9.664 55.649 -22.665 1.00 46.03 128 PHE B O 1
ATOM 2829 N N . ALA B 1 131 ? 11.605 56.623 -23.232 1.00 43.28 129 ALA B N 1
ATOM 2830 C CA . ALA B 1 131 ? 10.999 57.932 -23.482 1.00 40.60 129 ALA B CA 1
ATOM 2831 C C . ALA B 1 131 ? 9.961 57.911 -24.603 1.00 33.90 129 ALA B C 1
ATOM 2832 O O . ALA B 1 131 ? 8.864 58.448 -24.452 1.00 36.19 129 ALA B O 1
ATOM 2834 N N . GLU B 1 132 ? 10.297 57.290 -25.729 1.00 36.35 130 GLU B N 1
ATOM 2835 C CA . GLU B 1 132 ? 9.348 57.234 -26.837 1.00 40.22 130 GLU B CA 1
ATOM 2836 C C . GLU B 1 132 ? 8.108 56.436 -26.429 1.00 39.92 130 GLU B C 1
ATOM 2837 O O . GLU B 1 132 ? 6.998 56.721 -26.891 1.00 41.52 130 GLU B O 1
ATOM 2843 N N . ALA B 1 133 ? 8.286 55.463 -25.532 1.00 29.51 131 ALA B N 1
ATOM 2844 C CA . ALA B 1 133 ? 7.144 54.673 -25.069 1.00 37.11 131 ALA B CA 1
ATOM 2845 C C . ALA B 1 133 ? 6.180 55.564 -24.266 1.00 29.56 131 ALA B C 1
ATOM 2846 O O . ALA B 1 133 ? 4.978 55.577 -24.516 1.00 33.47 131 ALA B O 1
ATOM 2848 N N . LEU B 1 134 ? 6.717 56.319 -23.309 1.00 36.55 132 LEU B N 1
ATOM 2849 C CA . LEU B 1 134 ? 5.894 57.219 -22.498 1.00 39.58 132 LEU B CA 1
ATOM 2850 C C . LEU B 1 134 ? 5.171 58.244 -23.363 1.00 32.5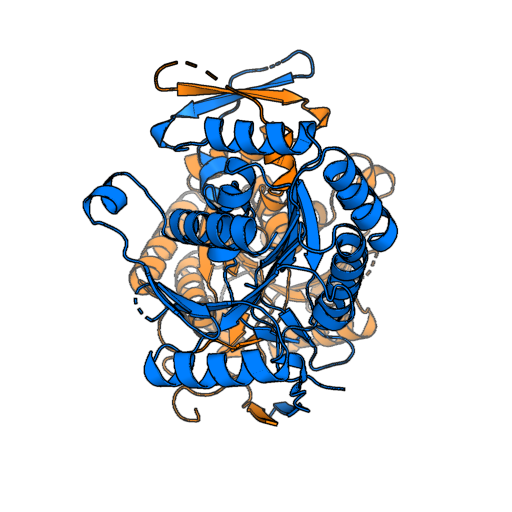6 132 LEU B C 1
ATOM 2851 O O . LEU B 1 134 ? 4.010 58.573 -23.116 1.00 34.31 132 LEU B O 1
ATOM 2856 N N . ARG B 1 135 ? 5.871 58.751 -24.378 1.00 38.75 133 ARG B N 1
ATOM 2857 C CA . ARG B 1 135 ? 5.293 59.758 -25.274 1.00 42.73 133 ARG B CA 1
ATOM 2858 C C . ARG B 1 135 ? 4.138 59.171 -26.091 1.00 39.74 133 ARG B C 1
ATOM 2859 O O . ARG B 1 135 ? 3.049 59.749 -26.147 1.00 35.39 133 ARG B O 1
ATOM 2861 N N . SER B 1 136 ? 4.377 58.015 -26.707 1.00 38.44 134 SER B N 1
ATOM 2862 C CA . SER B 1 136 ? 3.340 57.368 -27.513 1.00 33.89 134 SER B CA 1
ATOM 2863 C C . SER B 1 136 ? 2.082 57.130 -26.689 1.00 28.47 134 SER B C 1
ATOM 2864 O O . SER B 1 136 ? 0.971 57.353 -27.159 1.00 43.29 134 SER B O 1
ATOM 2867 N N . TYR B 1 137 ? 2.271 56.671 -25.454 1.00 42.46 135 TYR B N 1
ATOM 2868 C CA . TYR B 1 137 ? 1.152 56.409 -24.546 1.00 37.01 135 TYR B CA 1
ATOM 2869 C C . TYR B 1 137 ? 0.468 57.713 -24.167 1.00 34.05 135 TYR B C 1
ATOM 2870 O O . TYR B 1 137 ? -0.761 57.816 -24.165 1.00 39.73 135 TYR B O 1
ATOM 2879 N N . GLN B 1 138 ? 1.274 58.697 -23.792 1.00 34.92 136 GLN B N 1
ATOM 2880 C CA . GLN B 1 138 ? 0.710 59.973 -23.396 1.00 47.31 136 GLN B CA 1
ATOM 2881 C C . GLN B 1 138 ? 0.009 60.648 -24.559 1.00 40.79 136 GLN B C 1
ATOM 2882 O O . GLN B 1 138 ? -1.062 61.213 -24.373 1.00 35.46 136 GLN B O 1
ATOM 2888 N N . GLU B 1 139 ? 0.587 60.566 -25.758 1.00 28.76 137 GLU B N 1
ATOM 2889 C CA . GLU B 1 139 ? -0.063 61.172 -26.924 1.00 40.63 137 GLU B CA 1
ATOM 2890 C C . GLU B 1 139 ? -1.446 60.526 -27.112 1.00 47.44 137 GLU B C 1
ATOM 2891 O O . GLU B 1 139 ? -2.454 61.222 -27.320 1.00 46.14 137 GLU B O 1
ATOM 2893 N N . ALA B 1 140 ? -1.496 59.195 -27.010 1.00 40.77 138 ALA B N 1
ATOM 2894 C CA . ALA B 1 140 ? -2.749 58.456 -27.173 1.00 36.59 138 ALA B CA 1
ATOM 2895 C C . ALA B 1 140 ? -3.794 58.831 -26.134 1.00 33.73 138 ALA B C 1
ATOM 2896 O O . ALA B 1 140 ? -4.980 58.945 -26.452 1.00 48.23 138 ALA B O 1
ATOM 2898 N N . ALA B 1 141 ? -3.368 59.000 -24.885 1.00 39.93 139 ALA B N 1
ATOM 2899 C CA . ALA B 1 141 ? -4.298 59.383 -23.823 1.00 39.82 139 ALA B CA 1
ATOM 2900 C C . ALA B 1 141 ? -4.779 60.818 -24.064 1.00 43.35 139 ALA B C 1
ATOM 2901 O O . ALA B 1 141 ? -5.955 61.124 -23.909 1.00 39.41 139 ALA B O 1
ATOM 2903 N N . ALA B 1 142 ? -3.857 61.693 -24.441 1.00 32.28 140 ALA B N 1
ATOM 2904 C CA . ALA B 1 142 ? -4.206 63.090 -24.701 1.00 49.53 140 ALA B CA 1
ATOM 2905 C C . ALA B 1 142 ? -5.230 63.167 -25.824 1.00 49.22 140 ALA B C 1
ATOM 2906 O O . ALA B 1 142 ? -6.265 63.824 -25.695 1.00 56.34 140 ALA B O 1
ATOM 2908 N N . ALA B 1 143 ? -4.946 62.474 -26.923 1.00 46.32 141 ALA B N 1
ATOM 2909 C CA . ALA B 1 143 ? -5.847 62.470 -28.077 1.00 42.97 141 ALA B CA 1
ATOM 2910 C C . ALA B 1 143 ? -7.103 61.617 -27.904 1.00 37.41 141 ALA B C 1
ATOM 2911 O O . ALA B 1 143 ? -7.944 61.574 -28.796 1.00 49.75 141 ALA B O 1
ATOM 2913 N N . GLY B 1 144 ? -7.247 60.942 -26.769 1.00 42.30 142 GLY B N 1
ATOM 2914 C CA . GLY B 1 144 ? -8.416 60.087 -26.590 1.00 39.53 142 GLY B CA 1
ATOM 2915 C C . GLY B 1 144 ? -8.437 58.904 -27.562 1.00 34.60 142 GLY B C 1
ATOM 2916 O O . GLY B 1 144 ? -9.495 58.435 -27.953 1.00 36.29 142 GLY B O 1
ATOM 2917 N N . THR B 1 145 ? -7.274 58.401 -27.956 1.00 37.46 143 THR B N 1
ATOM 2918 C CA . THR B 1 145 ? -7.244 57.280 -28.890 1.00 39.48 143 THR B CA 1
ATOM 2919 C C . THR B 1 145 ? -6.997 55.887 -28.292 1.00 41.40 143 THR B C 1
ATOM 2920 O O . THR B 1 145 ? -6.890 54.917 -29.038 1.00 39.57 143 THR B O 1
ATOM 2924 N N . PHE B 1 146 ? -6.934 55.762 -26.968 1.00 34.20 144 PHE B N 1
ATOM 2925 C CA . PHE B 1 146 ? -6.643 54.457 -26.359 1.00 34.58 144 PHE B CA 1
ATOM 2926 C C . PHE B 1 146 ? -7.493 54.212 -25.125 1.00 29.80 144 PHE B C 1
ATOM 2927 O O . PHE B 1 146 ? -7.268 54.811 -24.073 1.00 33.72 144 PHE B O 1
ATOM 2935 N N . LEU B 1 147 ? -8.484 53.341 -25.253 1.00 24.36 145 LEU B N 1
ATOM 2936 C CA . LEU B 1 147 ? -9.339 53.025 -24.119 1.00 26.60 145 LEU B CA 1
ATOM 2937 C C . LEU B 1 147 ? -9.039 51.598 -23.657 1.00 31.67 145 LEU B C 1
ATOM 2938 O O . LEU B 1 147 ? -9.043 50.650 -24.446 1.00 32.96 145 LEU B O 1
ATOM 2943 N N . VAL B 1 148 ? -8.788 51.460 -22.366 1.00 32.28 146 VAL B N 1
ATOM 2944 C CA . VAL B 1 148 ? -8.438 50.178 -21.759 1.00 38.69 146 VAL B CA 1
ATOM 2945 C C . VAL B 1 148 ? -9.550 49.582 -20.897 1.00 34.56 146 VAL B C 1
ATOM 2946 O O . VAL B 1 148 ? -10.051 50.234 -20.004 1.00 38.19 146 VAL B O 1
ATOM 2950 N N . VAL B 1 149 ? -9.922 48.334 -21.166 1.00 30.26 147 VAL B N 1
ATOM 2951 C CA . VAL B 1 149 ? -10.966 47.654 -20.397 1.00 26.14 147 VAL B CA 1
ATOM 2952 C C . VAL B 1 149 ? -10.450 46.296 -19.871 1.00 26.43 147 VAL B C 1
ATOM 2953 O O . VAL B 1 149 ? -10.182 45.378 -20.639 1.00 28.32 147 VAL B O 1
ATOM 2957 N N . GLU B 1 150 ? -10.330 46.163 -18.561 1.00 27.16 148 GLU B N 1
ATOM 2958 C CA . GLU B 1 150 ? -9.837 44.927 -17.982 1.00 33.18 148 GLU B CA 1
ATOM 2959 C C . GLU B 1 150 ? -10.904 43.839 -17.797 1.00 33.43 148 GLU B C 1
ATOM 2960 O O . GLU B 1 150 ? -12.060 44.131 -17.544 1.00 35.38 148 GLU B O 1
ATOM 2966 N N . PHE B 1 151 ? -10.512 42.579 -17.960 1.00 33.31 149 PHE B N 1
ATOM 2967 C CA . PHE B 1 151 ? -11.411 41.468 -17.653 1.00 24.44 149 PHE B CA 1
ATOM 2968 C C . PHE B 1 151 ? -10.561 40.417 -16.932 1.00 23.89 149 PHE B C 1
ATOM 2969 O O . PHE B 1 151 ? -9.324 40.459 -16.959 1.00 25.08 149 PHE B O 1
ATOM 2977 N N . THR B 1 152 ? -11.225 39.491 -16.261 1.00 29.58 150 THR B N 1
ATOM 2978 C CA . THR B 1 152 ? -10.510 38.423 -15.607 1.00 30.42 150 THR B CA 1
ATOM 2979 C C . THR B 1 152 ? -11.156 37.085 -15.959 1.00 26.61 150 THR B C 1
ATOM 2980 O O . THR B 1 152 ? -10.513 36.239 -16.564 1.00 26.59 150 THR B O 1
ATOM 2984 N N . THR B 1 153 ? -12.431 36.894 -15.623 1.00 24.38 151 THR B N 1
ATOM 2985 C CA . THR B 1 153 ? -13.095 35.619 -15.901 1.00 24.57 151 THR B CA 1
ATOM 2986 C C . THR B 1 153 ? -13.667 35.550 -17.313 1.00 27.47 151 THR B C 1
ATOM 2987 O O . THR B 1 153 ? -13.664 36.530 -18.058 1.00 31.89 151 THR B O 1
ATOM 2991 N N . LEU B 1 154 ? -14.172 34.380 -17.675 1.00 33.53 152 LEU B N 1
ATOM 2992 C CA . LEU B 1 154 ? -14.829 34.230 -18.966 1.00 36.24 152 LEU B CA 1
ATOM 2993 C C . LEU B 1 154 ? -16.097 35.107 -18.950 1.00 28.91 152 LEU B C 1
ATOM 2994 O O . LEU B 1 154 ? -16.432 35.753 -19.945 1.00 40.08 152 LEU B O 1
ATOM 2999 N N . ALA B 1 155 ? -16.775 35.142 -17.807 1.00 29.65 153 ALA B N 1
ATOM 3000 C CA . ALA B 1 155 ? -18.010 35.921 -17.669 1.00 37.62 153 ALA B CA 1
ATOM 3001 C C . ALA B 1 155 ? -17.726 37.396 -17.938 1.00 43.02 153 ALA B C 1
ATOM 3002 O O . ALA B 1 155 ? -18.458 38.054 -18.693 1.00 32.62 153 ALA B O 1
ATOM 3004 N N . ASP B 1 156 ? -16.661 37.915 -17.330 1.00 32.72 154 ASP B N 1
ATOM 3005 C CA . ASP B 1 156 ? -16.285 39.303 -17.558 1.00 32.10 154 ASP B CA 1
ATOM 3006 C C . ASP B 1 156 ? -16.116 39.544 -19.070 1.00 34.21 154 ASP B C 1
ATOM 3007 O O . ASP B 1 156 ? -16.736 40.432 -19.656 1.00 33.87 154 ASP B O 1
ATOM 3012 N N . TYR B 1 157 ? -15.251 38.741 -19.681 1.00 24.49 155 TYR B N 1
ATOM 3013 C CA . TYR B 1 157 ? -14.929 38.844 -21.087 1.00 28.86 155 TYR B CA 1
ATOM 3014 C C . TYR B 1 157 ? -16.167 38.866 -22.004 1.00 23.07 155 TYR B C 1
ATOM 3015 O O . TYR B 1 157 ? -16.337 39.801 -22.778 1.00 27.02 155 TYR B O 1
ATOM 3024 N N . LEU B 1 158 ? -17.026 37.860 -21.888 1.00 30.25 156 LEU B N 1
ATOM 3025 C CA . LEU B 1 158 ? -18.230 37.768 -22.729 1.00 36.18 156 LEU B CA 1
ATOM 3026 C C . LEU B 1 158 ? -19.116 39.009 -22.635 1.00 39.99 156 LEU B C 1
ATOM 3027 O O . LEU B 1 158 ? -19.595 39.508 -23.642 1.00 37.07 156 LEU B O 1
ATOM 3032 N N . HIS B 1 159 ? -19.345 39.499 -21.422 1.00 31.44 157 HIS B N 1
ATOM 3033 C CA . HIS B 1 159 ? -20.156 40.691 -21.247 1.00 36.33 157 HIS B CA 1
ATOM 3034 C C . HIS B 1 159 ? -19.447 41.923 -21.815 1.00 39.41 157 HIS B C 1
ATOM 3035 O O . HIS B 1 159 ? -20.068 42.730 -22.483 1.00 34.29 157 HIS B O 1
ATOM 3042 N N . LEU B 1 160 ? -18.146 42.073 -21.573 1.00 35.09 158 LEU B N 1
ATOM 3043 C CA . LEU B 1 160 ? -17.472 43.264 -22.066 1.00 29.55 158 LEU B CA 1
ATOM 3044 C C . LEU B 1 160 ? -17.245 43.236 -23.585 1.00 32.49 158 LEU B C 1
ATOM 3045 O O . LEU B 1 160 ? -17.119 44.281 -24.223 1.00 40.44 158 LEU B O 1
ATOM 3050 N N . LEU B 1 161 ? -17.223 42.037 -24.158 1.00 30.51 159 LEU B N 1
ATOM 3051 C CA . LEU B 1 161 ? -17.021 41.875 -25.595 1.00 37.61 159 LEU B CA 1
ATOM 3052 C C . LEU B 1 161 ? -18.297 42.287 -26.354 1.00 34.63 159 LEU B C 1
ATOM 3053 O O . LEU B 1 161 ? -18.240 42.941 -27.398 1.00 32.88 159 LEU B O 1
ATOM 3058 N N . GLN B 1 162 ? -19.444 41.907 -25.807 1.00 37.44 160 GLN B N 1
ATOM 3059 C CA . GLN B 1 162 ? -20.726 42.264 -26.390 1.00 41.70 160 GLN B CA 1
ATOM 3060 C C . GLN B 1 162 ? -20.847 43.792 -26.322 1.00 41.12 160 GLN B C 1
ATOM 3061 O O . GLN B 1 162 ? -21.242 44.445 -27.290 1.00 33.43 160 GLN B O 1
ATOM 3067 N N . ALA B 1 163 ? -20.486 44.363 -25.178 1.00 32.38 161 ALA B N 1
ATOM 3068 C CA . ALA B 1 163 ? -20.543 45.809 -25.038 1.00 41.15 161 ALA B CA 1
ATOM 3069 C C . ALA B 1 163 ? -19.655 46.490 -26.088 1.00 40.56 161 ALA B C 1
ATOM 3070 O O . ALA B 1 163 ? -20.031 47.518 -26.666 1.00 42.29 161 ALA B O 1
ATOM 3072 N N . ALA B 1 164 ? -18.478 45.908 -26.323 1.00 37.24 162 ALA B N 1
ATOM 3073 C CA . ALA B 1 164 ? -17.510 46.448 -27.273 1.00 33.84 162 ALA B CA 1
ATOM 3074 C C . ALA B 1 164 ? -18.031 46.312 -28.703 1.00 29.14 162 ALA B C 1
ATOM 3075 O O . ALA B 1 164 ? -17.819 47.179 -29.539 1.00 35.72 162 ALA B O 1
ATOM 3077 N N . ALA B 1 165 ? -18.722 45.221 -28.976 1.00 35.15 163 ALA B N 1
ATOM 3078 C CA . ALA B 1 165 ? -19.283 44.999 -30.299 1.00 35.34 163 ALA B CA 1
ATOM 3079 C C . ALA B 1 165 ? -20.385 46.040 -30.559 1.00 43.18 163 ALA B C 1
ATOM 3080 O O . ALA B 1 165 ? -20.426 46.680 -31.612 1.00 43.06 163 ALA B O 1
ATOM 3082 N N . GLN B 1 166 ? -21.269 46.223 -29.585 1.00 46.31 164 GLN B N 1
ATOM 3083 C CA . GLN B 1 166 ? -22.347 47.197 -29.725 1.00 41.25 164 GLN B CA 1
ATOM 3084 C C . GLN B 1 166 ? -21.754 48.586 -29.848 1.00 35.50 164 GLN B C 1
ATOM 3085 O O . GLN B 1 166 ? -22.297 49.434 -30.558 1.00 35.00 164 GLN B O 1
ATOM 3091 N N . ALA B 1 167 ? -20.627 48.812 -29.178 1.00 27.84 165 ALA B N 1
ATOM 3092 C CA . ALA B 1 167 ? -19.956 50.115 -29.254 1.00 30.32 165 ALA B CA 1
ATOM 3093 C C . ALA B 1 167 ? -19.357 50.407 -30.635 1.00 45.41 165 ALA B C 1
ATOM 3094 O O . ALA B 1 167 ? -19.342 51.554 -31.077 1.00 47.66 165 ALA B O 1
ATOM 3096 N N . LEU B 1 168 ? -18.855 49.378 -31.316 1.00 35.63 166 LEU B N 1
ATOM 3097 C CA . LEU B 1 168 ? -18.211 49.592 -32.621 1.00 38.10 166 LEU B CA 1
ATOM 3098 C C . LEU B 1 168 ? -19.113 49.432 -33.833 1.00 35.03 166 LEU B C 1
ATOM 3099 O O . LEU B 1 168 ? -18.750 49.835 -34.944 1.00 40.09 166 LEU B O 1
ATOM 3104 N N . ASN B 1 169 ? -20.266 48.808 -33.621 1.00 34.02 167 ASN B N 1
ATOM 3105 C CA . ASN B 1 169 ? -21.218 48.561 -34.697 1.00 38.65 167 ASN B CA 1
ATOM 3106 C C . ASN B 1 169 ? -21.518 49.804 -35.537 1.00 38.55 167 ASN B C 1
ATOM 3107 O O . ASN B 1 169 ? -21.431 49.757 -36.756 1.00 40.07 167 ASN B O 1
ATOM 3112 N N . PRO B 1 170 ? -21.845 50.941 -34.893 1.00 42.68 168 PRO B N 1
ATOM 3113 C CA . PRO B 1 170 ? -22.144 52.152 -35.668 1.00 48.99 168 PRO B CA 1
ATOM 3114 C C . PRO B 1 170 ? -21.032 52.559 -36.616 1.00 43.75 168 PRO B C 1
ATOM 3115 O O . PRO B 1 170 ? -21.269 53.332 -37.532 1.00 43.79 168 PRO B O 1
ATOM 3119 N N . LEU B 1 171 ? -19.820 52.050 -36.408 1.00 45.36 169 LEU B N 1
ATOM 3120 C CA . LEU B 1 171 ? -18.707 52.428 -37.288 1.00 34.93 169 LEU B CA 1
ATOM 3121 C C . LEU B 1 171 ? -18.692 51.626 -38.579 1.00 30.65 169 LEU B C 1
ATOM 3122 O O . LEU B 1 171 ? -17.861 51.862 -39.468 1.00 34.01 169 LEU B O 1
ATOM 3127 N N . GLY B 1 172 ? -19.616 50.678 -38.678 1.00 32.64 170 GLY B N 1
ATOM 3128 C CA . GLY B 1 172 ? -19.697 49.846 -39.862 1.00 31.51 170 GLY B CA 1
ATOM 3129 C C . GLY B 1 172 ? -18.376 49.146 -40.139 1.00 45.42 170 GLY B C 1
ATOM 3130 O O . GLY B 1 172 ? -17.778 48.574 -39.225 1.00 48.38 170 GLY B O 1
ATOM 3131 N N . PRO B 1 173 ? -17.882 49.196 -41.384 1.00 38.33 171 PRO B N 1
ATOM 3132 C CA . PRO B 1 173 ? -16.631 48.575 -41.830 1.00 41.25 171 PRO B CA 1
ATOM 3133 C C . PRO B 1 173 ? -15.369 49.290 -41.364 1.00 36.50 171 PRO B C 1
ATOM 3134 O O . PRO B 1 173 ? -14.266 48.797 -41.579 1.00 39.87 171 PRO B O 1
ATOM 3138 N N . SER B 1 174 ? -15.531 50.462 -40.760 1.00 31.05 172 SER B N 1
ATOM 3139 C CA . SER B 1 174 ? -14.394 51.228 -40.277 1.00 35.37 172 SER B CA 1
ATOM 3140 C C . SER B 1 174 ? -13.878 50.672 -38.946 1.00 31.13 172 SER B C 1
ATOM 3141 O O . SER B 1 174 ? -12.832 51.106 -38.433 1.00 27.30 172 SER B O 1
ATOM 3144 N N . ALA B 1 175 ? -14.647 49.746 -38.381 1.00 38.88 173 ALA B N 1
ATOM 3145 C CA . ALA B 1 175 ? -14.278 49.073 -37.132 1.00 35.82 173 ALA B CA 1
ATOM 3146 C C . ALA B 1 175 ? -13.608 47.739 -37.457 1.00 39.31 173 ALA B C 1
ATOM 3147 O O . ALA B 1 175 ? -14.033 46.994 -38.360 1.00 33.60 173 ALA B O 1
ATOM 3149 N N . MET B 1 176 ? -12.554 47.443 -36.713 1.00 36.85 174 MET B N 1
ATOM 3150 C CA . MET B 1 176 ? -11.849 46.181 -36.883 1.00 28.37 174 MET B CA 1
ATOM 3151 C C . MET B 1 176 ? -11.877 45.472 -35.530 1.00 28.09 174 MET B C 1
ATOM 3152 O O . MET B 1 176 ? -11.893 46.126 -34.484 1.00 27.16 174 MET B O 1
ATOM 3157 N N . PHE B 1 177 ? -11.932 44.144 -35.563 1.00 22.57 175 PHE B N 1
ATOM 3158 C CA . PHE B 1 177 ? -11.850 43.333 -34.365 1.00 23.80 175 PHE B CA 1
ATOM 3159 C C . PHE B 1 177 ? -10.585 42.487 -34.556 1.00 34.24 175 PHE B C 1
ATOM 3160 O O . PHE B 1 177 ? -10.486 41.722 -35.525 1.00 30.95 175 PHE B O 1
ATOM 3168 N N . TYR B 1 178 ? -9.600 42.669 -33.679 1.00 25.42 176 TYR B N 1
ATOM 3169 C CA . TYR B 1 178 ? -8.353 41.888 -33.736 1.00 23.11 176 TYR B CA 1
ATOM 3170 C C . TYR B 1 178 ? -8.472 41.021 -32.469 1.00 27.42 176 TYR B C 1
ATOM 3171 O O . TYR B 1 178 ? -8.054 41.427 -31.371 1.00 24.87 176 TYR B O 1
ATOM 3180 N N . LEU B 1 179 ? -9.087 39.849 -32.632 1.00 21.65 177 LEU B N 1
ATOM 3181 C CA . LEU B 1 179 ? -9.366 38.948 -31.509 1.00 26.00 177 LEU B CA 1
ATOM 3182 C C . LEU B 1 179 ? -8.190 38.039 -31.188 1.00 28.96 177 LEU B C 1
ATOM 3183 O O . LEU B 1 179 ? -8.052 36.969 -31.752 1.00 30.10 177 LEU B O 1
ATOM 3188 N N . ALA B 1 180 ? -7.333 38.500 -30.286 1.00 25.15 178 ALA B N 1
ATOM 3189 C CA . ALA B 1 180 ? -6.150 37.746 -29.900 1.00 35.40 178 ALA B CA 1
ATOM 3190 C C . ALA B 1 180 ? -6.246 37.016 -28.544 1.00 37.92 178 ALA B C 1
ATOM 3191 O O . ALA B 1 180 ? -5.343 36.258 -28.194 1.00 30.14 178 ALA B O 1
ATOM 3193 N N . ALA B 1 181 ? -7.325 37.233 -27.789 1.00 29.16 179 ALA B N 1
ATOM 3194 C CA . ALA B 1 181 ? -7.473 36.580 -26.480 1.00 24.83 179 ALA B CA 1
ATOM 3195 C C . ALA B 1 181 ? -7.659 35.067 -26.552 1.00 23.51 179 ALA B C 1
ATOM 3196 O O . ALA B 1 181 ? -8.231 34.552 -27.499 1.00 29.28 179 ALA B O 1
ATOM 3198 N N . ALA B 1 182 ? -7.187 34.365 -25.533 1.00 28.47 180 ALA B N 1
ATOM 3199 C CA . ALA B 1 182 ? -7.330 32.913 -25.447 1.00 22.53 180 ALA B CA 1
ATOM 3200 C C . ALA B 1 182 ? -8.565 32.723 -24.567 1.00 28.16 180 ALA B C 1
ATOM 3201 O O . ALA B 1 182 ? -8.512 32.868 -23.353 1.00 25.61 180 ALA B O 1
ATOM 3203 N N . VAL B 1 183 ? -9.683 32.421 -25.211 1.00 28.36 181 VAL B N 1
ATOM 3204 C CA . VAL B 1 183 ? -10.967 32.263 -24.561 1.00 32.20 181 VAL B CA 1
ATOM 3205 C C . VAL B 1 183 ? -11.213 30.823 -24.116 1.00 42.00 181 VAL B C 1
ATOM 3206 O O . VAL B 1 183 ? -11.052 29.894 -24.903 1.00 33.90 181 VAL B O 1
ATOM 3210 N N . SER B 1 184 ? -11.613 30.645 -22.856 1.00 33.63 182 SER B N 1
ATOM 3211 C CA . SER B 1 184 ? -11.873 29.316 -22.314 1.00 33.51 182 SER B CA 1
ATOM 3212 C C . SER B 1 184 ? -12.873 28.556 -23.194 1.00 48.11 182 SER B C 1
ATOM 3213 O O . SER B 1 184 ? -13.885 29.119 -23.600 1.00 37.07 182 SER B O 1
ATOM 3216 N N . ASP B 1 185 ? -12.579 27.279 -23.461 1.00 56.87 183 ASP B N 1
ATOM 3217 C CA . ASP B 1 185 ? -13.432 26.377 -24.251 1.00 50.59 183 ASP B CA 1
ATOM 3218 C C . ASP B 1 185 ? -14.415 25.677 -23.308 1.00 55.78 183 ASP B C 1
ATOM 3219 O O . ASP B 1 185 ? -15.444 25.161 -23.744 1.00 49.24 183 ASP B O 1
ATOM 3224 N N . PHE B 1 186 ? -14.075 25.629 -22.022 1.00 46.15 184 PHE B N 1
ATOM 3225 C CA . PHE B 1 186 ? -14.927 24.943 -21.050 1.00 45.03 184 PHE B CA 1
ATOM 3226 C C . PHE B 1 186 ? -15.233 25.770 -19.830 1.00 43.23 184 PHE B C 1
ATOM 3227 O O . PHE B 1 186 ? -14.548 26.757 -19.546 1.00 55.70 184 PHE B O 1
ATOM 3235 N N . TYR B 1 187 ? -16.273 25.368 -19.103 1.00 44.27 185 TYR B N 1
ATOM 3236 C CA . TYR B 1 187 ? -16.666 26.070 -17.896 1.00 35.88 185 TYR B CA 1
ATOM 3237 C C . TYR B 1 187 ? -17.562 25.240 -16.999 1.00 45.78 185 TYR B C 1
ATOM 3238 O O . TYR B 1 187 ? -17.734 24.036 -17.199 1.00 53.43 185 TYR B O 1
ATOM 3247 N N . VAL B 1 188 ? -18.118 25.901 -15.992 1.00 49.41 186 VAL B N 1
ATOM 3248 C CA . VAL B 1 188 ? -19.011 25.264 -15.040 1.00 50.17 186 VAL B CA 1
ATOM 3249 C C . VAL B 1 188 ? -20.116 26.270 -14.784 1.00 58.64 186 VAL B C 1
ATOM 3250 O O . VAL B 1 188 ? -19.864 27.362 -14.253 1.00 45.15 186 VAL B O 1
ATOM 3254 N N . PRO B 1 189 ? -21.354 25.921 -15.172 1.00 59.72 187 PRO B N 1
ATOM 3255 C CA . PRO B 1 189 ? -22.560 26.744 -15.026 1.00 62.06 187 PRO B CA 1
ATOM 3256 C C . PRO B 1 189 ? -22.785 27.209 -13.597 1.00 69.55 187 PRO B C 1
ATOM 3257 O O . PRO B 1 189 ? -22.542 26.459 -12.649 1.00 67.52 187 PRO B O 1
ATOM 3261 N N . VAL B 1 190 ? -23.253 28.444 -13.445 1.00 76.59 188 VAL B N 1
ATOM 3262 C CA . VAL B 1 190 ? -23.522 28.988 -12.119 1.00 85.65 188 VAL B CA 1
ATOM 3263 C C . VAL B 1 190 ? -24.400 28.003 -11.343 1.00 90.08 188 VAL B C 1
ATOM 3264 O O . VAL B 1 190 ? -24.352 27.949 -10.112 1.00 92.33 188 VAL B O 1
ATOM 3266 N N . SER B 1 191 ? -25.186 27.217 -12.079 1.00 88.51 189 SER B N 1
ATOM 3267 C CA . SER B 1 191 ? -26.085 26.231 -11.485 1.00 87.10 189 SER B CA 1
ATOM 3268 C C . SER B 1 191 ? -25.379 24.913 -11.182 1.00 89.01 189 SER B C 1
ATOM 3269 O O . SER B 1 191 ? -25.368 24.461 -10.038 1.00 97.28 189 SER B O 1
ATOM 3271 N N . GLU B 1 192 ? -24.793 24.306 -12.210 1.00 85.21 190 GLU B N 1
ATOM 3272 C CA . GLU B 1 192 ? -24.098 23.028 -12.076 1.00 82.23 190 GLU B CA 1
ATOM 3273 C C . GLU B 1 192 ? -22.844 23.063 -11.191 1.00 82.39 190 GLU B C 1
ATOM 3274 O O . GLU B 1 192 ? -21.945 22.237 -11.359 1.00 81.45 190 GLU B O 1
ATOM 3276 N N . MET B 1 193 ? -22.784 24.007 -10.252 1.00 76.08 191 MET B N 1
ATOM 3277 C CA . MET B 1 193 ? -21.633 24.114 -9.361 1.00 71.27 191 MET B CA 1
ATOM 3278 C C . MET B 1 193 ? -22.061 24.395 -7.929 1.00 77.07 191 MET B C 1
ATOM 3279 O O . MET B 1 193 ? -21.876 25.504 -7.425 1.00 77.74 191 MET B O 1
ATOM 3281 N N . LEU B 1 205 ? -9.157 13.978 -7.011 1.00 85.19 203 LEU B N 1
ATOM 3282 C CA . LEU B 1 205 ? -10.394 14.629 -7.420 1.00 84.57 203 LEU B CA 1
ATOM 3283 C C . LEU B 1 205 ? -10.753 14.272 -8.853 1.00 86.05 203 LEU B C 1
ATOM 3284 O O . LEU B 1 205 ? -10.122 13.422 -9.482 1.00 86.69 203 LEU B O 1
ATOM 3286 N N . GLN B 1 206 ? -11.779 14.941 -9.360 1.00 88.02 204 GLN B N 1
ATOM 3287 C CA . GLN B 1 206 ? -12.254 14.712 -10.711 1.00 86.47 204 GLN B CA 1
ATOM 3288 C C . GLN B 1 206 ? -13.381 15.697 -10.991 1.00 84.59 204 GLN B C 1
ATOM 3289 O O . GLN B 1 206 ? -14.508 15.519 -10.530 1.00 81.28 204 GLN B O 1
ATOM 3291 N N . ILE B 1 207 ? -13.061 16.750 -11.733 1.00 81.29 205 ILE B N 1
ATOM 3292 C CA . ILE B 1 207 ? -14.047 17.758 -12.079 1.00 75.72 205 ILE B CA 1
ATOM 3293 C C . ILE B 1 207 ? -14.463 17.551 -13.529 1.00 73.67 205 ILE B C 1
ATOM 3294 O O . ILE B 1 207 ? -13.650 17.180 -14.377 1.00 73.52 205 ILE B O 1
ATOM 3296 N N . THR B 1 208 ? -15.738 17.767 -13.813 1.00 74.08 206 THR B N 1
ATOM 3297 C CA . THR B 1 208 ? -16.218 17.620 -15.178 1.00 69.90 206 THR B CA 1
ATOM 3298 C C . THR B 1 208 ? -16.644 19.012 -15.647 1.00 61.28 206 THR B C 1
ATOM 3299 O O . THR B 1 208 ? -17.345 19.736 -14.935 1.00 56.64 206 THR B O 1
ATOM 3303 N N . MET B 1 209 ? -16.196 19.404 -16.832 1.00 62.78 207 MET B N 1
ATOM 3304 C CA . MET B 1 209 ? -16.523 20.729 -17.333 1.00 63.97 207 MET B CA 1
ATOM 3305 C C . MET B 1 209 ? -17.298 20.696 -18.638 1.00 55.48 207 MET B C 1
ATOM 3306 O O . MET B 1 209 ? -16.896 20.032 -19.593 1.00 55.92 207 MET B O 1
ATOM 3311 N N . LYS B 1 210 ? -18.403 21.437 -18.661 1.00 59.68 208 LYS B N 1
ATOM 3312 C CA . LYS B 1 210 ? -19.282 21.520 -19.826 1.00 52.99 208 LYS B CA 1
ATOM 3313 C C . LYS B 1 210 ? -18.722 22.464 -20.869 1.00 53.30 208 LYS B C 1
ATOM 3314 O O . LYS B 1 210 ? -18.009 23.416 -20.543 1.00 60.01 208 LYS B O 1
ATOM 3316 N N . MET B 1 211 ? -19.053 22.200 -22.128 1.00 52.20 209 MET B N 1
ATOM 3317 C CA . MET B 1 211 ? -18.593 23.037 -23.220 1.00 48.26 209 MET B CA 1
ATOM 3318 C C . MET B 1 211 ? -19.259 24.401 -23.128 1.00 60.45 209 MET B C 1
ATOM 3319 O O . MET B 1 211 ? -20.428 24.524 -22.739 1.00 54.30 209 MET B O 1
ATOM 3321 N N . VAL B 1 212 ? -18.486 25.427 -23.462 1.00 59.14 210 VAL B N 1
ATOM 3322 C CA . VAL B 1 212 ? -18.971 26.797 -23.444 1.00 58.59 210 VAL B CA 1
ATOM 3323 C C . VAL B 1 212 ? -19.985 26.916 -24.583 1.00 52.93 210 VAL B C 1
ATOM 3324 O O . VAL B 1 212 ? -19.651 26.675 -25.739 1.00 58.53 210 VAL B O 1
ATOM 3328 N N . PRO B 1 213 ? -21.237 27.280 -24.259 1.00 58.76 211 PRO B N 1
ATOM 3329 C CA . PRO B 1 213 ? -22.330 27.438 -25.222 1.00 59.17 211 PRO B CA 1
ATOM 3330 C C . PRO B 1 213 ? -21.888 28.000 -26.568 1.00 61.30 211 PRO B C 1
ATOM 3331 O O . PRO B 1 213 ? -21.384 29.121 -26.646 1.00 62.42 211 PRO B O 1
ATOM 3335 N N . LYS B 1 214 ? -22.078 27.204 -27.619 1.00 55.89 212 LYS B N 1
ATOM 3336 C CA . LYS B 1 214 ? -21.696 27.601 -28.969 1.00 61.16 212 LYS B CA 1
ATOM 3337 C C . LYS B 1 214 ? -22.374 28.880 -29.433 1.00 63.89 212 LYS B C 1
ATOM 3338 O O . LYS B 1 214 ? -21.829 29.592 -30.275 1.00 60.18 212 LYS B O 1
ATOM 3344 N N . LEU B 1 215 ? -23.552 29.178 -28.885 1.00 53.50 213 LEU B N 1
ATOM 3345 C CA . LEU B 1 215 ? -24.261 30.397 -29.264 1.00 58.56 213 LEU B CA 1
ATOM 3346 C C . LEU B 1 215 ? -23.383 31.647 -29.092 1.00 61.11 213 LEU B C 1
ATOM 3347 O O . LEU B 1 215 ? -23.615 32.670 -29.742 1.00 54.81 213 LEU B O 1
ATOM 3349 N N . LEU B 1 216 ? -22.380 31.553 -28.217 1.00 57.26 214 LEU B N 1
ATOM 3350 C CA . LEU B 1 216 ? -21.474 32.668 -27.939 1.00 63.20 214 LEU B CA 1
ATOM 3351 C C . LEU B 1 216 ? -20.429 32.888 -29.022 1.00 61.16 214 LEU B C 1
ATOM 3352 O O . LEU B 1 216 ? -19.810 33.948 -29.082 1.00 76.01 214 LEU B O 1
ATOM 3357 N N . SER B 1 217 ? -20.236 31.876 -29.860 1.00 65.78 215 SER B N 1
ATOM 3358 C CA . SER B 1 217 ? -19.252 31.912 -30.939 1.00 71.22 215 SER B CA 1
ATOM 3359 C C . SER B 1 217 ? -19.271 33.169 -31.811 1.00 73.14 215 SER B C 1
ATOM 3360 O O . SER B 1 217 ? -18.274 33.894 -31.885 1.00 72.06 215 SER B O 1
ATOM 3363 N N . PRO B 1 218 ? -20.400 33.411 -32.476 1.00 70.30 216 PRO B N 1
ATOM 3364 C CA . PRO B 1 218 ? -20.536 34.561 -33.367 1.00 67.25 216 PRO B CA 1
ATOM 3365 C C . PRO B 1 218 ? -20.978 35.847 -32.674 1.00 58.51 216 PRO B C 1
ATOM 3366 O O . PRO B 1 218 ? -21.461 36.768 -33.329 1.00 43.57 216 PRO B O 1
ATOM 3368 N N . LEU B 1 219 ? -20.794 35.918 -31.359 1.00 55.04 217 LEU B N 1
ATOM 3369 C CA . LEU B 1 219 ? -21.204 37.097 -30.609 1.00 53.82 217 LEU B CA 1
ATOM 3370 C C . LEU B 1 219 ? -20.819 38.406 -31.304 1.00 53.31 217 LEU B C 1
ATOM 3371 O O . LEU B 1 219 ? -21.652 39.307 -31.438 1.00 46.32 217 LEU B O 1
ATOM 3373 N N . VAL B 1 220 ? -19.568 38.505 -31.754 1.00 49.33 218 VAL B N 1
ATOM 3374 C CA . VAL B 1 220 ? -19.084 39.719 -32.412 1.00 51.90 218 VAL B CA 1
ATOM 3375 C C . VAL B 1 220 ? -19.805 40.058 -33.724 1.00 53.71 218 VAL B C 1
ATOM 3376 O O . VAL B 1 220 ? -20.321 41.172 -33.898 1.00 51.07 218 VAL B O 1
ATOM 3380 N N . LYS B 1 221 ? -19.832 39.108 -34.649 1.00 51.00 219 LYS B N 1
ATOM 3381 C CA . LYS B 1 221 ? -20.494 39.323 -35.928 1.00 57.42 219 LYS B CA 1
ATOM 3382 C C . LYS B 1 221 ? -21.967 39.691 -35.729 1.00 56.93 219 LYS B C 1
ATOM 3383 O O . LYS B 1 221 ? -22.506 40.539 -36.436 1.00 58.54 219 LYS B O 1
ATOM 3389 N N . ASP B 1 222 ? -22.603 39.054 -34.750 1.00 54.67 220 ASP B N 1
ATOM 3390 C CA . ASP B 1 222 ? -24.011 39.280 -34.453 1.00 63.93 220 ASP B CA 1
ATOM 3391 C C . ASP B 1 222 ? -24.315 40.704 -33.977 1.00 59.01 220 ASP B C 1
ATOM 3392 O O . ASP B 1 222 ? -25.421 41.198 -34.172 1.00 60.06 220 ASP B O 1
ATOM 3394 N N . TRP B 1 223 ? -23.348 41.361 -33.344 1.00 50.70 221 TRP B N 1
ATOM 3395 C CA . TRP B 1 223 ? -23.563 42.730 -32.882 1.00 51.28 221 TRP B CA 1
ATOM 3396 C C . TRP B 1 223 ? -22.926 43.772 -33.789 1.00 43.92 221 TRP B C 1
ATOM 3397 O O . TRP B 1 223 ? -23.309 44.946 -33.750 1.00 46.19 221 TRP B O 1
ATOM 3408 N N . ALA B 1 224 ? -21.951 43.341 -34.590 1.00 40.05 222 ALA B N 1
ATOM 3409 C CA . ALA B 1 224 ? -21.254 44.223 -35.519 1.00 42.71 222 ALA B CA 1
ATOM 3410 C C . ALA B 1 224 ? -21.095 43.473 -36.841 1.00 50.92 222 ALA B C 1
ATOM 3411 O O . ALA B 1 224 ? -19.993 43.102 -37.237 1.00 47.71 222 ALA B O 1
ATOM 3413 N N . PRO B 1 225 ? -22.210 43.272 -37.557 1.00 50.82 223 PRO B N 1
ATOM 3414 C CA . PRO B 1 225 ? -22.279 42.563 -38.842 1.00 44.31 223 PRO B CA 1
ATOM 3415 C C . PRO B 1 225 ? -21.379 43.085 -39.949 1.00 36.37 223 PRO B C 1
ATOM 3416 O O . PRO B 1 225 ? -20.972 42.328 -40.813 1.00 47.02 223 PRO B O 1
ATOM 3420 N N . LYS B 1 226 ? -21.070 44.374 -39.923 1.00 38.33 224 LYS B N 1
ATOM 3421 C CA . LYS B 1 226 ? -20.268 44.978 -40.982 1.00 44.38 224 LYS B CA 1
ATOM 3422 C C . LYS B 1 226 ? -18.805 45.226 -40.674 1.00 42.79 224 LYS B C 1
ATOM 3423 O O . LYS B 1 226 ? -18.082 45.734 -41.529 1.00 38.85 224 LYS B O 1
ATOM 3429 N N . ALA B 1 227 ? -18.364 44.879 -39.468 1.00 43.76 225 ALA B N 1
ATOM 3430 C CA . ALA B 1 227 ? -16.975 45.123 -39.067 1.00 34.06 225 ALA B CA 1
ATOM 3431 C C . ALA B 1 227 ? -15.936 44.235 -39.761 1.00 31.33 225 ALA B C 1
ATOM 3432 O O . ALA B 1 227 ? -16.250 43.160 -40.252 1.00 28.20 225 ALA B O 1
ATOM 3434 N N . PHE B 1 228 ? -14.701 44.712 -39.836 1.00 21.13 226 PHE B N 1
ATOM 3435 C CA . PHE B 1 228 ? -13.623 43.920 -40.409 1.00 28.83 226 PHE B CA 1
ATOM 3436 C C . PHE B 1 228 ? -13.143 43.056 -39.210 1.00 34.53 226 PHE B C 1
ATOM 3437 O O . PHE B 1 228 ? -12.451 43.540 -38.310 1.00 34.32 226 PHE B O 1
ATOM 3445 N N . ILE B 1 229 ? -13.554 41.790 -39.202 1.00 30.31 227 ILE B N 1
ATOM 3446 C CA . ILE B 1 229 ? -13.224 40.852 -38.134 1.00 39.86 227 ILE B CA 1
ATOM 3447 C C . ILE B 1 229 ? -12.028 39.942 -38.426 1.00 30.59 227 ILE B C 1
ATOM 3448 O O . ILE B 1 229 ? -11.993 39.237 -39.436 1.00 33.06 227 ILE B O 1
ATOM 3453 N N . ILE B 1 230 ? -11.057 39.982 -37.518 1.00 33.33 228 ILE B N 1
ATOM 3454 C CA . ILE B 1 230 ? -9.821 39.202 -37.616 1.00 34.19 228 ILE B CA 1
ATOM 3455 C C . ILE B 1 230 ? -9.554 38.353 -36.363 1.00 33.27 228 ILE B C 1
ATOM 3456 O O . ILE B 1 230 ? -9.490 38.891 -35.271 1.00 40.68 228 ILE B O 1
ATOM 3461 N N . SER B 1 231 ? -9.396 37.045 -36.501 1.00 26.39 229 SER B N 1
ATOM 3462 C CA . SER B 1 231 ? -9.087 36.263 -35.318 1.00 33.58 229 SER B CA 1
ATOM 3463 C C . SER B 1 231 ? -7.622 35.857 -35.406 1.00 32.81 229 SER B C 1
ATOM 3464 O O . SER B 1 231 ? -7.108 35.485 -36.484 1.00 28.87 229 SER B O 1
ATOM 3467 N N . PHE B 1 232 ? -6.942 35.995 -34.273 1.00 34.32 230 PHE B N 1
ATOM 3468 C CA . PHE B 1 232 ? -5.522 35.671 -34.160 1.00 34.25 230 PHE B CA 1
ATOM 3469 C C . PHE B 1 232 ? -5.392 34.370 -33.362 1.00 39.12 230 PHE B C 1
ATOM 3470 O O . PHE B 1 232 ? -5.854 34.287 -32.216 1.00 36.21 230 PHE B O 1
ATOM 3478 N N . LYS B 1 233 ? -4.786 33.355 -33.982 1.00 33.49 231 LYS B N 1
ATOM 3479 C CA . LYS B 1 233 ? -4.582 32.047 -33.346 1.00 34.93 231 LYS B CA 1
ATOM 3480 C C . LYS B 1 233 ? -3.238 32.052 -32.632 1.00 37.02 231 LYS B C 1
ATOM 3481 O O . LYS B 1 233 ? -2.192 32.289 -33.253 1.00 41.44 231 LYS B O 1
ATOM 3487 N N . LEU B 1 234 ? -3.260 31.783 -31.332 1.00 31.79 232 LEU B N 1
ATOM 3488 C CA . LEU B 1 234 ? -2.039 31.818 -30.533 1.00 37.01 232 LEU B CA 1
ATOM 3489 C C . LEU B 1 234 ? -1.029 30.714 -30.810 1.00 30.36 232 LEU B C 1
ATOM 3490 O O . LEU B 1 234 ? 0.158 30.886 -30.548 1.00 33.51 232 LEU B O 1
ATOM 3495 N N . GLU B 1 235 ? -1.505 29.591 -31.333 1.00 32.75 233 GLU B N 1
ATOM 3496 C CA . GLU B 1 235 ? -0.635 28.453 -31.651 1.00 36.99 233 GLU B CA 1
ATOM 3497 C C . GLU B 1 235 ? 0.425 28.824 -32.691 1.00 39.83 233 GLU B C 1
ATOM 3498 O O . GLU B 1 235 ? 0.212 29.707 -33.533 1.00 33.60 233 GLU B O 1
ATOM 3504 N N . THR B 1 236 ? 1.564 28.141 -32.631 1.00 44.69 234 THR B N 1
ATOM 3505 C CA . THR B 1 236 ? 2.653 28.379 -33.573 1.00 52.25 234 THR B CA 1
ATOM 3506 C C . THR B 1 236 ? 2.951 27.135 -34.414 1.00 54.72 234 THR B C 1
ATOM 3507 O O . THR B 1 236 ? 3.740 27.199 -35.360 1.00 56.32 234 THR B O 1
ATOM 3511 N N . ASP B 1 237 ? 2.313 26.013 -34.079 1.00 56.20 235 ASP B N 1
ATOM 3512 C CA . ASP B 1 237 ? 2.499 24.768 -34.822 1.00 65.06 235 ASP B CA 1
ATOM 3513 C C . ASP B 1 237 ? 1.792 24.890 -36.172 1.00 76.14 235 ASP B C 1
ATOM 3514 O O . ASP B 1 237 ? 0.570 25.022 -36.234 1.00 81.16 235 ASP B O 1
ATOM 3516 N N . PRO B 1 238 ? 2.560 24.844 -37.273 1.00 82.56 236 PRO B N 1
ATOM 3517 C CA . PRO B 1 238 ? 2.077 24.948 -38.657 1.00 84.80 236 PRO B CA 1
ATOM 3518 C C . PRO B 1 238 ? 0.801 24.170 -38.980 1.00 92.71 236 PRO B C 1
ATOM 3519 O O . PRO B 1 238 ? -0.211 24.751 -39.385 1.00 97.31 236 PRO B O 1
ATOM 3523 N N . ALA B 1 239 ? 0.858 22.854 -38.812 1.00 90.69 237 ALA B N 1
ATOM 3524 C CA . ALA B 1 239 ? -0.287 22.002 -39.104 1.00 89.34 237 ALA B CA 1
ATOM 3525 C C . ALA B 1 239 ? -1.540 22.431 -38.345 1.00 87.47 237 ALA B C 1
ATOM 3526 O O . ALA B 1 239 ? -2.596 22.645 -38.947 1.00 86.89 237 ALA B O 1
ATOM 3528 N N . ILE B 1 240 ? -1.407 22.565 -37.026 1.00 83.71 238 ILE B N 1
ATOM 3529 C CA . ILE B 1 240 ? -2.519 22.938 -36.153 1.00 68.56 238 ILE B CA 1
ATOM 3530 C C . ILE B 1 240 ? -3.190 24.271 -36.474 1.00 74.03 238 ILE B C 1
ATOM 3531 O O . ILE B 1 240 ? -4.421 24.377 -36.440 1.00 77.05 238 ILE B O 1
ATOM 3533 N N . VAL B 1 241 ? -2.392 25.289 -36.781 1.00 69.75 239 VAL B N 1
ATOM 3534 C CA . VAL B 1 241 ? -2.940 26.605 -37.083 1.00 67.31 239 VAL B CA 1
ATOM 3535 C C . VAL B 1 241 ? -3.584 26.683 -38.468 1.00 66.46 239 VAL B C 1
ATOM 3536 O O . VAL B 1 241 ? -4.662 27.268 -38.623 1.00 50.26 239 VAL B O 1
ATOM 3538 N N . ILE B 1 242 ? -2.934 26.090 -39.468 1.00 70.52 240 ILE B N 1
ATOM 3539 C CA . ILE B 1 242 ? -3.455 26.122 -40.833 1.00 67.97 240 ILE B CA 1
ATOM 3540 C C . ILE B 1 242 ? -4.888 25.616 -40.897 1.00 78.53 240 ILE B C 1
ATOM 3541 O O . ILE B 1 242 ? -5.756 26.251 -41.504 1.00 79.89 240 ILE B O 1
ATOM 3543 N N . ASN B 1 243 ? -5.137 24.472 -40.266 1.00 80.72 241 ASN B N 1
ATOM 3544 C CA . ASN B 1 243 ? -6.474 23.894 -40.259 1.00 79.81 241 ASN B CA 1
ATOM 3545 C C . ASN B 1 243 ? -7.410 24.710 -39.371 1.00 84.95 241 ASN B C 1
ATOM 3546 O O . ASN B 1 243 ? -8.569 24.942 -39.726 1.00 91.56 241 ASN B O 1
ATOM 3548 N N . ARG B 1 244 ? -6.913 25.150 -38.216 1.00 85.83 242 ARG B N 1
ATOM 3549 C CA . ARG B 1 244 ? -7.734 25.944 -37.305 1.00 80.42 242 ARG B CA 1
ATOM 3550 C C . ARG B 1 244 ? -8.074 27.265 -38.012 1.00 75.56 242 ARG B C 1
ATOM 3551 O O . ARG B 1 244 ? -9.130 27.860 -37.780 1.00 74.45 242 ARG B O 1
ATOM 3559 N N . ALA B 1 245 ? -7.180 27.703 -38.894 1.00 62.37 243 ALA B N 1
ATOM 3560 C CA . ALA B 1 245 ? -7.372 28.943 -39.630 1.00 65.84 243 ALA B CA 1
ATOM 3561 C C . ALA B 1 245 ? -8.450 28.817 -40.703 1.00 71.91 243 ALA B C 1
ATOM 3562 O O . ALA B 1 245 ? -9.399 29.599 -40.737 1.00 69.85 243 ALA B O 1
ATOM 3564 N N . ARG B 1 246 ? -8.308 27.828 -41.578 1.00 75.16 244 ARG B N 1
ATOM 3565 C CA . ARG B 1 246 ? -9.274 27.624 -42.652 1.00 74.87 244 ARG B CA 1
ATOM 3566 C C . ARG B 1 246 ? -10.658 27.229 -42.136 1.00 75.71 244 ARG B C 1
ATOM 3567 O O . ARG B 1 246 ? -11.576 26.971 -42.918 1.00 79.04 244 ARG B O 1
ATOM 3569 N N . LYS B 1 247 ? -10.811 27.187 -40.818 1.00 69.99 245 LYS B N 1
ATOM 3570 C CA . LYS B 1 247 ? -12.089 26.837 -40.216 1.00 61.02 245 LYS B CA 1
ATOM 3571 C C . LYS B 1 247 ? -12.792 28.104 -39.753 1.00 70.32 245 LYS B C 1
ATOM 3572 O O . LYS B 1 247 ? -13.991 28.284 -39.967 1.00 73.52 245 LYS B O 1
ATOM 3574 N N . ALA B 1 248 ? -12.036 28.982 -39.104 1.00 69.16 246 ALA B N 1
ATOM 3575 C CA . ALA B 1 248 ? -12.583 30.242 -38.619 1.00 64.93 246 ALA B CA 1
ATOM 3576 C C . ALA B 1 248 ? -13.095 31.101 -39.774 1.00 67.10 246 ALA B C 1
ATOM 3577 O O . ALA B 1 248 ? -13.784 32.107 -39.545 1.00 56.64 246 ALA B O 1
ATOM 3579 N N . LEU B 1 249 ? -12.754 30.717 -41.007 1.00 57.05 247 LEU B N 1
ATOM 3580 C CA . LEU B 1 249 ? -13.201 31.471 -42.178 1.00 60.49 247 LEU B CA 1
ATOM 3581 C C . LEU B 1 249 ? -14.520 30.922 -42.701 1.00 58.89 247 LEU B C 1
ATOM 3582 O O . LEU B 1 249 ? -15.534 31.619 -42.731 1.00 52.51 247 LEU B O 1
ATOM 3587 N N . GLU B 1 250 ? -14.501 29.661 -43.111 1.00 63.68 248 GLU B N 1
ATOM 3588 C CA . GLU B 1 250 ? -15.693 29.021 -43.633 1.00 60.29 248 GLU B CA 1
ATOM 3589 C C . GLU B 1 250 ? -16.836 29.117 -42.625 1.00 62.19 248 GLU B C 1
ATOM 3590 O O . GLU B 1 250 ? -17.845 29.777 -42.858 1.00 58.67 248 GLU B O 1
ATOM 3592 N N . ILE B 1 251 ? -16.653 28.473 -41.487 1.00 62.19 249 ILE B N 1
ATOM 3593 C CA . ILE B 1 251 ? -17.677 28.451 -40.460 1.00 56.75 249 ILE B CA 1
ATOM 3594 C C . ILE B 1 251 ? -18.006 29.766 -39.755 1.00 61.70 249 ILE B C 1
ATOM 3595 O O . ILE B 1 251 ? -19.152 30.229 -39.815 1.00 59.06 249 ILE B O 1
ATOM 3600 N N . TYR B 1 252 ? -17.019 30.376 -39.098 1.00 59.25 250 TYR B N 1
ATOM 3601 C CA . TYR B 1 252 ? -17.249 31.622 -38.356 1.00 45.48 250 TYR B CA 1
ATOM 3602 C C . TYR B 1 252 ? -17.448 32.870 -39.217 1.00 44.48 250 TYR B C 1
ATOM 3603 O O . TYR B 1 252 ? -17.969 33.876 -38.744 1.00 56.75 250 TYR B O 1
ATOM 3605 N N . GLN B 1 253 ? -17.031 32.808 -40.478 1.00 52.54 251 GLN B N 1
ATOM 3606 C CA . GLN B 1 253 ? -17.162 33.943 -41.399 1.00 55.81 251 GLN B CA 1
ATOM 3607 C C . GLN B 1 253 ? -16.354 35.198 -41.017 1.00 56.61 251 GLN B C 1
ATOM 3608 O O . GLN B 1 253 ? -16.812 36.331 -41.219 1.00 53.90 251 GLN B O 1
ATOM 3610 N N . HIS B 1 254 ? -15.168 34.995 -40.441 1.00 55.25 252 HIS B N 1
ATOM 3611 C CA . HIS B 1 254 ? -14.270 36.105 -40.102 1.00 46.59 252 HIS B CA 1
ATOM 3612 C C . HIS B 1 254 ? -13.673 36.492 -41.449 1.00 40.27 252 HIS B C 1
ATOM 3613 O O . HIS B 1 254 ? -13.652 35.687 -42.369 1.00 43.84 252 HIS B O 1
ATOM 3620 N N . GLN B 1 255 ? -13.164 37.706 -41.566 1.00 39.24 253 GLN B N 1
ATOM 3621 C CA . GLN B 1 255 ? -12.584 38.135 -42.832 1.00 39.81 253 GLN B CA 1
ATOM 3622 C C . GLN B 1 255 ? -11.155 37.638 -42.981 1.00 42.47 253 GLN B C 1
ATOM 3623 O O . GLN B 1 255 ? -10.731 37.271 -44.076 1.00 40.19 253 GLN B O 1
ATOM 3629 N N . VAL B 1 256 ? -10.439 37.594 -41.858 1.00 30.18 254 VAL B N 1
ATOM 3630 C CA . VAL B 1 256 ? -9.036 37.220 -41.831 1.00 31.67 254 VAL B CA 1
ATOM 3631 C C . VAL B 1 256 ? -8.670 36.370 -40.607 1.00 36.22 254 VAL B C 1
ATOM 3632 O O . VAL B 1 256 ? -9.278 36.494 -39.547 1.00 39.79 254 VAL B O 1
ATOM 3636 N N . VAL B 1 257 ? -7.682 35.502 -40.773 1.00 29.00 255 VAL B N 1
ATOM 3637 C CA . VAL B 1 257 ? -7.166 34.677 -39.690 1.00 26.36 255 VAL B CA 1
ATOM 3638 C C . VAL B 1 257 ? -5.663 34.890 -39.759 1.00 31.95 255 VAL B C 1
ATOM 3639 O O . VAL B 1 257 ? -5.069 34.749 -40.836 1.00 31.06 255 VAL B O 1
ATOM 3643 N N . VAL B 1 258 ? -5.063 35.237 -38.620 1.00 21.21 256 VAL B N 1
ATOM 3644 C CA . VAL B 1 258 ? -3.617 35.533 -38.522 1.00 26.36 256 VAL B CA 1
ATOM 3645 C C . VAL B 1 258 ? -2.948 34.660 -37.470 1.00 32.89 256 VAL B C 1
ATOM 3646 O O . VAL B 1 258 ? -3.551 34.365 -36.439 1.00 38.49 256 VAL B O 1
ATOM 3650 N N . ALA B 1 259 ? -1.697 34.273 -37.704 1.00 38.65 257 ALA B N 1
ATOM 3651 C CA . ALA B 1 259 ? -0.993 33.442 -36.734 1.00 34.88 257 ALA B CA 1
ATOM 3652 C C . ALA B 1 259 ? 0.512 33.484 -36.925 1.00 42.56 257 ALA B C 1
ATOM 3653 O O . ALA B 1 259 ? 0.985 33.621 -38.059 1.00 45.17 257 ALA B O 1
ATOM 3655 N N . ASN B 1 260 ? 1.262 33.406 -35.821 1.00 39.82 258 ASN B N 1
ATOM 3656 C CA . ASN B 1 260 ? 2.729 33.354 -35.905 1.00 42.68 258 ASN B CA 1
ATOM 3657 C C . ASN B 1 260 ? 3.107 31.884 -36.088 1.00 46.35 258 ASN B C 1
ATOM 3658 O O . ASN B 1 260 ? 2.678 31.020 -35.316 1.00 47.44 258 ASN B O 1
ATOM 3663 N N . ILE B 1 261 ? 3.889 31.599 -37.121 1.00 37.45 259 ILE B N 1
ATOM 3664 C CA . ILE B 1 261 ? 4.332 30.238 -37.378 1.00 44.47 259 ILE B CA 1
ATOM 3665 C C . ILE B 1 261 ? 5.847 30.144 -37.165 1.00 46.56 259 ILE B C 1
ATOM 3666 O O . ILE B 1 261 ? 6.322 29.270 -36.437 1.00 57.82 259 ILE B O 1
ATOM 3671 N N . SER B 1 267 ? 10.550 31.167 -38.713 1.00 40.01 265 SER B N 1
ATOM 3672 C CA . SER B 1 267 ? 9.489 32.025 -38.182 1.00 44.22 265 SER B CA 1
ATOM 3673 C C . SER B 1 267 ? 8.855 32.941 -39.217 1.00 43.83 265 SER B C 1
ATOM 3674 O O . SER B 1 267 ? 9.545 33.688 -39.914 1.00 55.70 265 SER B O 1
ATOM 3676 N N . PHE B 1 268 ? 7.534 32.887 -39.309 1.00 38.59 266 PHE B N 1
ATOM 3677 C CA . PHE B 1 268 ? 6.803 33.736 -40.222 1.00 35.96 266 PHE B CA 1
ATOM 3678 C C . PHE B 1 268 ? 5.377 33.868 -39.742 1.00 39.18 266 PHE B C 1
ATOM 3679 O O . PHE B 1 268 ? 4.949 33.155 -38.845 1.00 46.71 266 PHE B O 1
ATOM 3687 N N . VAL B 1 269 ? 4.651 34.812 -40.321 1.00 36.84 267 VAL B N 1
ATOM 3688 C CA . VAL B 1 269 ? 3.260 34.998 -39.964 1.00 32.60 267 VAL B CA 1
ATOM 3689 C C . VAL B 1 269 ? 2.455 34.481 -41.134 1.00 33.04 267 VAL B C 1
ATOM 3690 O O . VAL B 1 269 ? 2.843 34.629 -42.299 1.00 29.71 267 VAL B O 1
ATOM 3694 N N . LEU B 1 270 ? 1.348 33.842 -40.806 1.00 26.86 268 LEU B N 1
ATOM 3695 C CA . LEU B 1 270 ? 0.440 33.311 -41.792 1.00 31.21 268 LEU B CA 1
ATOM 3696 C C . LEU B 1 270 ? -0.810 34.171 -41.721 1.00 35.27 268 LEU B C 1
ATOM 3697 O O . LEU B 1 270 ? -1.374 34.354 -40.628 1.00 27.66 268 LEU B O 1
ATOM 3702 N N . ILE B 1 271 ? -1.237 34.707 -42.864 1.00 32.16 269 ILE B N 1
ATOM 3703 C CA . ILE B 1 271 ? -2.452 35.513 -42.922 1.00 27.83 269 ILE B CA 1
ATOM 3704 C C . ILE B 1 271 ? -3.377 34.871 -43.949 1.00 35.19 269 ILE B C 1
ATOM 3705 O O . ILE B 1 271 ? -3.039 34.782 -45.128 1.00 31.43 269 ILE B O 1
ATOM 3710 N N . VAL B 1 272 ? -4.549 34.432 -43.497 1.00 29.10 270 VAL B N 1
ATOM 3711 C CA . VAL B 1 272 ? -5.494 33.741 -44.378 1.00 23.58 270 VAL B CA 1
ATOM 3712 C C . VAL B 1 272 ? -6.849 34.402 -44.505 1.00 26.44 270 VAL B C 1
ATOM 3713 O O . VAL B 1 272 ? -7.404 34.873 -43.514 1.00 32.68 270 VAL B O 1
ATOM 3717 N N . THR B 1 273 ? -7.368 34.444 -45.734 1.00 28.23 271 THR B N 1
ATOM 3718 C CA . THR B 1 273 ? -8.689 35.003 -46.057 1.00 31.57 271 THR B CA 1
ATOM 3719 C C . THR B 1 273 ? -9.331 33.945 -46.941 1.00 40.97 271 THR B C 1
ATOM 3720 O O . THR B 1 273 ? -8.687 32.958 -47.310 1.00 37.29 271 THR B O 1
ATOM 3724 N N . LYS B 1 274 ? -10.586 34.145 -47.306 1.00 39.07 272 LYS B N 1
ATOM 3725 C CA . LYS B 1 274 ? -11.258 3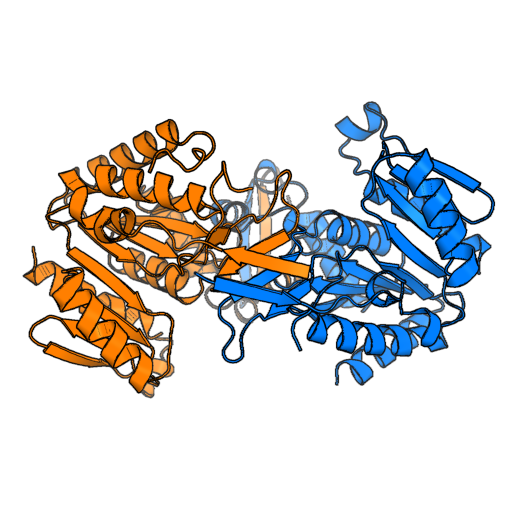3.143 -48.122 1.00 51.26 272 LYS B CA 1
ATOM 3726 C C . LYS B 1 274 ? -10.581 32.909 -49.462 1.00 46.92 272 LYS B C 1
ATOM 3727 O O . LYS B 1 274 ? -10.642 31.806 -50.000 1.00 59.30 272 LYS B O 1
ATOM 3733 N N . ASP B 1 275 ? -9.912 33.937 -49.975 1.00 52.08 273 ASP B N 1
ATOM 3734 C CA . ASP B 1 275 ? -9.246 33.861 -51.271 1.00 57.60 273 ASP B CA 1
ATOM 3735 C C . ASP B 1 275 ? -7.714 34.020 -51.295 1.00 58.34 273 ASP B C 1
ATOM 3736 O O . ASP B 1 275 ? -7.139 34.159 -52.381 1.00 51.42 273 ASP B O 1
ATOM 3741 N N . SER B 1 276 ? -7.051 34.025 -50.138 1.00 44.45 274 SER B N 1
ATOM 3742 C CA . SER B 1 276 ? -5.590 34.176 -50.140 1.00 41.74 274 SER B CA 1
ATOM 3743 C C . SER B 1 276 ? -4.857 33.678 -48.902 1.00 34.38 274 SER B C 1
ATOM 3744 O O . SER B 1 276 ? -5.384 33.707 -47.794 1.00 44.31 274 SER B O 1
ATOM 3747 N N . GLU B 1 277 ? -3.629 33.224 -49.117 1.00 34.58 275 GLU B N 1
ATOM 3748 C CA . GLU B 1 277 ? -2.785 32.714 -48.058 1.00 39.47 275 GLU B CA 1
ATOM 3749 C C . GLU B 1 277 ? -1.459 33.462 -48.198 1.00 40.37 275 GLU B C 1
ATOM 3750 O O . GLU B 1 277 ? -0.743 33.285 -49.178 1.00 40.28 275 GLU B O 1
ATOM 3756 N N . THR B 1 278 ? -1.149 34.319 -47.231 1.00 31.66 27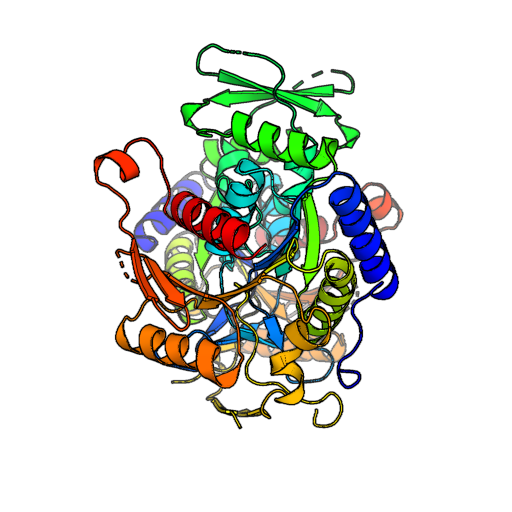6 THR B N 1
ATOM 3757 C CA . THR B 1 278 ? 0.100 35.060 -47.243 1.00 31.33 276 THR B CA 1
ATOM 3758 C C . THR B 1 278 ? 1.017 34.590 -46.109 1.00 33.97 276 THR B C 1
ATOM 3759 O O . THR B 1 278 ? 0.545 34.220 -45.032 1.00 35.07 276 THR B O 1
ATOM 3763 N N . LYS B 1 279 ? 2.321 34.584 -46.378 1.00 33.65 277 LYS B N 1
ATOM 3764 C CA . LYS B 1 279 ? 3.363 34.240 -45.415 1.00 36.25 277 LYS B CA 1
ATOM 3765 C C . LYS B 1 279 ? 4.183 35.508 -45.354 1.00 36.61 277 LYS B C 1
ATOM 3766 O O . LYS B 1 279 ? 4.571 36.030 -46.390 1.00 41.60 277 LYS B O 1
ATOM 3772 N N . LEU B 1 280 ? 4.432 36.025 -44.159 1.00 32.71 278 LEU B N 1
ATOM 3773 C CA . LEU B 1 280 ? 5.226 37.238 -44.020 1.00 38.23 278 LEU B CA 1
ATOM 3774 C C . LEU B 1 280 ? 6.487 36.923 -43.214 1.00 36.91 278 LEU B C 1
ATOM 3775 O O . LEU B 1 280 ? 6.415 36.252 -42.188 1.00 38.57 278 LEU B O 1
ATOM 3780 N N . LEU B 1 281 ? 7.628 37.425 -43.666 1.00 35.81 279 LEU B N 1
ATOM 3781 C CA . LEU B 1 281 ? 8.890 37.190 -42.974 1.00 42.43 279 LEU B CA 1
ATOM 3782 C C . LEU B 1 281 ? 9.451 38.472 -42.358 1.00 46.54 279 LEU B C 1
ATOM 3783 O O . LEU B 1 281 ? 9.263 39.562 -42.893 1.00 41.03 279 LEU B O 1
ATOM 3788 N N . LEU B 1 282 ? 10.149 38.331 -41.236 1.00 42.16 280 LEU B N 1
ATOM 3789 C CA . LEU B 1 282 ? 10.776 39.477 -40.584 1.00 56.60 280 LEU B CA 1
ATOM 3790 C C . LEU B 1 282 ? 12.211 39.472 -41.111 1.00 54.38 280 LEU B C 1
ATOM 3791 O O . LEU B 1 282 ? 13.003 38.587 -40.769 1.00 46.01 280 LEU B O 1
ATOM 3796 N N . SER B 1 283 ? 12.531 40.453 -41.954 1.00 61.02 281 SER B N 1
ATOM 3797 C CA . SER B 1 283 ? 13.855 40.534 -42.554 1.00 76.99 281 SER B CA 1
ATOM 3798 C C . SER B 1 283 ? 15.073 40.470 -41.646 1.00 75.53 281 SER B C 1
ATOM 3799 O O . SER B 1 283 ? 14.972 40.588 -40.424 1.00 74.25 281 SER B O 1
ATOM 3800 N N . GLU B 1 284 ? 16.238 40.263 -42.249 1.00 76.77 282 GLU B N 1
ATOM 3801 C CA . GLU B 1 284 ? 17.463 40.228 -41.475 1.00 86.93 282 GLU B CA 1
ATOM 3802 C C . GLU B 1 284 ? 17.769 41.666 -41.092 1.00 89.43 282 GLU B C 1
ATOM 3803 O O . GLU B 1 284 ? 18.150 41.959 -39.957 1.00 85.92 282 GLU B O 1
ATOM 3804 N N . GLU B 1 285 ? 17.579 42.566 -42.057 1.00 91.61 283 GLU B N 1
ATOM 3805 C CA . GLU B 1 285 ? 17.808 43.995 -41.859 1.00 92.02 283 GLU B CA 1
ATOM 3806 C C . GLU B 1 285 ? 16.623 44.606 -41.113 1.00 93.01 283 GLU B C 1
ATOM 3807 O O . GLU B 1 285 ? 16.702 45.728 -40.607 1.00 92.66 283 GLU B O 1
ATOM 3809 N N . GLU B 1 286 ? 15.520 43.863 -41.061 1.00 92.19 284 GLU B N 1
ATOM 3810 C CA . GLU B 1 286 ? 14.325 44.318 -40.365 1.00 84.35 284 GLU B CA 1
ATOM 3811 C C . GLU B 1 286 ? 14.487 43.953 -38.891 1.00 83.51 284 GLU B C 1
ATOM 3812 O O . GLU B 1 286 ? 14.235 44.775 -38.010 1.00 80.26 284 GLU B O 1
ATOM 3814 N N . ILE B 1 287 ? 14.922 42.721 -38.631 1.00 79.28 285 ILE B N 1
ATOM 3815 C CA . ILE B 1 287 ? 15.127 42.253 -37.266 1.00 80.71 285 ILE B CA 1
ATOM 3816 C C . ILE B 1 287 ? 16.251 43.075 -36.649 1.00 89.75 285 ILE B C 1
ATOM 3817 O O . ILE B 1 287 ? 16.453 43.071 -35.433 1.00 84.33 285 ILE B O 1
ATOM 3819 N N . GLU B 1 288 ? 16.975 43.790 -37.507 1.00 97.57 286 GLU B N 1
ATOM 3820 C CA . GLU B 1 288 ? 18.073 44.618 -37.048 1.00 94.96 286 GLU B CA 1
ATOM 3821 C C . GLU B 1 288 ? 17.653 46.038 -36.714 1.00 92.39 286 GLU B C 1
ATOM 3822 O O . GLU B 1 288 ? 17.824 46.488 -35.581 1.00 98.76 286 GLU B O 1
ATOM 3823 N N . LYS B 1 289 ? 17.100 46.743 -37.697 1.00 81.40 287 LYS B N 1
ATOM 3824 C CA . LYS B 1 289 ? 16.666 48.123 -37.503 1.00 68.63 287 LYS B CA 1
ATOM 3825 C C . LYS B 1 289 ? 15.585 48.274 -36.432 1.00 68.81 287 LYS B C 1
ATOM 3826 O O . LYS B 1 289 ? 14.918 49.311 -36.364 1.00 66.18 287 LYS B O 1
ATOM 3828 N N . GLY B 1 290 ? 15.414 47.247 -35.601 1.00 66.55 288 GLY B N 1
ATOM 3829 C CA . GLY B 1 290 ? 14.416 47.297 -34.541 1.00 69.20 288 GLY B CA 1
ATOM 3830 C C . GLY B 1 290 ? 12.963 47.239 -34.997 1.00 69.94 288 GLY B C 1
ATOM 3831 O O . GLY B 1 290 ? 12.133 48.043 -34.556 1.00 60.00 288 GLY B O 1
ATOM 3832 N N . VAL B 1 291 ? 12.657 46.295 -35.888 1.00 66.74 289 VAL B N 1
ATOM 3833 C CA . VAL B 1 291 ? 11.306 46.109 -36.404 1.00 46.50 289 VAL B CA 1
ATOM 3834 C C . VAL B 1 291 ? 10.777 44.789 -35.859 1.00 47.09 289 VAL B C 1
ATOM 3835 O O . VAL B 1 291 ? 11.472 43.774 -35.875 1.00 50.71 289 VAL B O 1
ATOM 3837 N N . GLU B 1 292 ? 9.554 44.802 -35.351 1.00 40.93 290 GLU B N 1
ATOM 3838 C CA . GLU B 1 292 ? 8.979 43.586 -34.799 1.00 45.71 290 GLU B CA 1
ATOM 3839 C C . GLU B 1 292 ? 7.908 43.150 -35.760 1.00 37.91 290 GLU B C 1
ATOM 3840 O O . GLU B 1 292 ? 7.334 43.977 -36.465 1.00 37.48 290 GLU B O 1
ATOM 3846 N N . ILE B 1 293 ? 7.642 41.851 -35.783 1.00 30.40 291 ILE B N 1
ATOM 3847 C CA . ILE B 1 293 ? 6.658 41.285 -36.688 1.00 28.82 291 ILE B CA 1
ATOM 3848 C C . ILE B 1 293 ? 5.256 41.944 -36.581 1.00 35.24 291 ILE B C 1
ATOM 3849 O O . ILE B 1 293 ? 4.577 42.110 -37.588 1.00 39.04 291 ILE B O 1
ATOM 3854 N N . GLU B 1 294 ? 4.825 42.324 -35.375 1.00 34.33 292 GLU B N 1
ATOM 3855 C CA . GLU B 1 294 ? 3.494 42.916 -35.209 1.00 35.69 292 GLU B CA 1
ATOM 3856 C C . GLU B 1 294 ? 3.319 44.177 -36.025 1.00 41.84 292 GLU B C 1
ATOM 3857 O O . GLU B 1 294 ? 2.227 44.452 -36.539 1.00 38.01 292 GLU B O 1
ATOM 3863 N N . GLU B 1 295 ? 4.383 44.964 -36.122 1.00 32.42 293 GLU B N 1
ATOM 3864 C CA . GLU B 1 295 ? 4.318 46.181 -36.912 1.00 42.36 293 GLU B CA 1
ATOM 3865 C C . GLU B 1 295 ? 4.007 45.766 -38.349 1.00 39.81 293 GLU B C 1
ATOM 3866 O O . GLU B 1 295 ? 3.222 46.420 -39.043 1.00 41.13 293 GLU B O 1
ATOM 3872 N N . LYS B 1 296 ? 4.617 44.666 -38.787 1.00 32.27 294 LYS B N 1
ATOM 3873 C CA . LYS B 1 296 ? 4.399 44.184 -40.143 1.00 34.45 294 LYS B CA 1
ATOM 3874 C C . LYS B 1 296 ? 2.978 43.659 -40.309 1.00 34.21 294 LYS B C 1
ATOM 3875 O O . LYS B 1 296 ? 2.327 43.925 -41.318 1.00 38.47 294 LYS B O 1
ATOM 3881 N N . ILE B 1 297 ? 2.493 42.938 -39.302 1.00 28.21 295 ILE B N 1
ATOM 3882 C CA . ILE B 1 297 ? 1.139 42.410 -39.349 1.00 26.86 295 ILE B CA 1
ATOM 3883 C C . ILE B 1 297 ? 0.142 43.555 -39.485 1.00 32.21 295 ILE B C 1
ATOM 3884 O O . ILE B 1 297 ? -0.792 43.489 -40.287 1.00 32.04 295 ILE B O 1
ATOM 3889 N N . VAL B 1 298 ? 0.357 44.611 -38.708 1.00 27.78 296 VAL B N 1
ATOM 3890 C CA . VAL B 1 298 ? -0.527 45.763 -38.725 1.00 35.79 296 VAL B CA 1
ATOM 3891 C C . VAL B 1 298 ? -0.556 46.460 -40.095 1.00 39.10 296 VAL B C 1
ATOM 3892 O O . VAL B 1 298 ? -1.632 46.760 -40.615 1.00 35.72 296 VAL B O 1
ATOM 3896 N N . ASP B 1 299 ? 0.614 46.702 -40.680 1.00 39.46 297 ASP B N 1
ATOM 3897 C CA . ASP B 1 299 ? 0.710 47.337 -42.008 1.00 35.28 297 ASP B CA 1
ATOM 3898 C C . ASP B 1 299 ? -0.123 46.522 -42.990 1.00 34.67 297 ASP B C 1
ATOM 3899 O O . ASP B 1 299 ? -0.927 47.059 -43.751 1.00 37.91 297 ASP B O 1
ATOM 3904 N N . ASN B 1 300 ? 0.078 45.212 -42.980 1.00 36.33 298 ASN B N 1
ATOM 3905 C CA . ASN B 1 300 ? -0.675 44.350 -43.868 1.00 33.52 298 ASN B CA 1
ATOM 3906 C C . ASN B 1 300 ? -2.188 44.381 -43.592 1.00 39.84 298 ASN B C 1
ATOM 3907 O O . ASN B 1 300 ? -2.984 44.415 -44.515 1.00 35.30 298 ASN B O 1
ATOM 3912 N N . LEU B 1 301 ? -2.590 44.366 -42.324 1.00 39.53 299 LEU B N 1
ATOM 3913 C CA . LEU B 1 301 ? -4.016 44.374 -41.991 1.00 32.36 299 LEU B CA 1
ATOM 3914 C C . LEU B 1 301 ? -4.695 45.725 -42.277 1.00 33.72 299 LEU B C 1
ATOM 3915 O O . LEU B 1 301 ? -5.869 45.776 -42.625 1.00 33.14 299 LEU B O 1
ATOM 3920 N N . GLN B 1 302 ? -3.945 46.811 -42.138 1.00 27.86 300 GLN B N 1
ATOM 3921 C CA . GLN B 1 302 ? -4.481 48.143 -42.385 1.00 36.13 300 GLN B CA 1
ATOM 3922 C C . GLN B 1 302 ? -4.855 48.336 -43.875 1.00 45.19 300 GLN B C 1
ATOM 3923 O O . GLN B 1 302 ? -5.904 48.906 -44.185 1.00 38.34 300 GLN B O 1
ATOM 3929 N N . SER B 1 303 ? -4.034 47.835 -44.798 1.00 41.01 301 SER B N 1
ATOM 3930 C CA . SER B 1 303 ? -4.365 47.982 -46.216 1.00 38.12 301 SER B CA 1
ATOM 3931 C C . SER B 1 303 ? -5.516 47.047 -46.581 1.00 41.11 301 SER B C 1
ATOM 3932 O O . SER B 1 303 ? -6.381 47.406 -47.380 1.00 38.78 301 SER B O 1
ATOM 3935 N N . ARG B 1 304 ? -5.546 45.847 -45.999 1.00 39.02 302 ARG B N 1
ATOM 3936 C CA . ARG B 1 304 ? -6.659 44.951 -46.290 1.00 31.35 302 ARG B CA 1
ATOM 3937 C C . ARG B 1 304 ? -7.943 45.584 -45.773 1.00 38.50 302 ARG B C 1
ATOM 3938 O O . ARG B 1 304 ? -9.006 45.396 -46.349 1.00 31.12 302 ARG B O 1
ATOM 3946 N N . HIS B 1 305 ? -7.833 46.320 -44.672 1.00 33.14 303 HIS B N 1
ATOM 3947 C CA . HIS B 1 305 ? -8.979 46.973 -44.067 1.00 31.38 303 HIS B CA 1
ATOM 3948 C C . HIS B 1 305 ? -9.423 48.092 -45.013 1.00 40.19 303 HIS B C 1
ATOM 3949 O O . HIS B 1 305 ? -10.607 48.244 -45.305 1.00 33.36 303 HIS B O 1
ATOM 3956 N N . THR B 1 306 ? -8.456 48.876 -45.472 1.00 33.48 304 THR B N 1
ATOM 3957 C CA . THR B 1 306 ? -8.722 49.950 -46.414 1.00 40.77 304 THR B CA 1
ATOM 3958 C C . THR B 1 306 ? -9.538 49.424 -47.595 1.00 48.14 304 THR B C 1
ATOM 3959 O O . THR B 1 306 ? -10.563 50.001 -47.965 1.00 37.36 304 THR B O 1
ATOM 3963 N N . ALA B 1 307 ? -9.077 48.323 -48.181 1.00 41.06 305 ALA B N 1
ATOM 3964 C CA . ALA B 1 307 ? -9.763 47.723 -49.318 1.00 39.60 305 ALA B CA 1
ATOM 3965 C C . ALA B 1 307 ? -11.135 47.190 -48.925 1.00 52.74 305 ALA B C 1
ATOM 3966 O O . ALA B 1 307 ? -12.036 47.114 -49.768 1.00 39.46 305 ALA B O 1
ATOM 3968 N N . PHE B 1 308 ? -11.289 46.805 -47.657 1.00 41.84 306 PHE B N 1
ATOM 3969 C CA . PHE B 1 308 ? -12.563 46.270 -47.171 1.00 31.30 306 PHE B CA 1
ATOM 3970 C C . PHE B 1 308 ? -13.565 47.411 -47.004 1.00 37.17 306 PHE B C 1
ATOM 3971 O O . PHE B 1 308 ? -14.770 47.251 -47.223 1.00 34.49 306 PHE B O 1
ATOM 3979 N N . ILE B 1 309 ? -13.056 48.560 -46.584 1.00 33.32 307 ILE B N 1
ATOM 3980 C CA . ILE B 1 309 ? -13.893 49.721 -46.392 1.00 41.62 307 ILE B CA 1
ATOM 3981 C C . ILE B 1 309 ? -14.306 50.298 -47.755 1.00 53.70 307 ILE B C 1
ATOM 3982 O O . ILE B 1 309 ? -15.485 50.280 -48.112 1.00 49.03 307 ILE B O 1
#

GO terms:
  GO:0003015 heart process (P, IMP)
  GO:0004632 phosphopantothenate--cysteine ligase activity (F, IMP)
  GO:0042803 protein homodimerization activity (F, IMP)
  GO:0015937 coenzyme A biosynthetic process (P, IMP)
  GO:0006085 acetyl-CoA biosynthetic process (P, IMP)
  GO:0005829 cytosol (C, TAS)
  GO:0042802 identical protein binding (F, IPI)
  GO:0004632 phosphopantothenate--cysteine ligase activity (F, IDA)
  GO:0015937 coenzyme A biosynthetic process (P, IDA)

Radius of gyration: 25.27 Å; Cα contacts (8 Å, |Δi|>4): 1131; chains: 2; bounding box: 56×58×74 Å

Organism: Homo sapiens (NCBI:txid9606)

Solvent-accessible surface area: 23270 Å² total; per-residue (Å²): 116,103,59,89,47,0,44,146,23,0,60,118,0,24,94,95,68,73,53,0,0,0,0,0,1,1,0,0,4,4,51,25,62,79,80,29,73,31,18,11,14,27,96,36,57,5,115,51,2,0,6,0,0,22,14,0,25,95,42,36,5,0,0,0,0,0,13,36,7,124,15,18,8,0,16,6,47,120,7,69,57,62,48,5,0,57,8,0,78,45,55,46,101,83,100,57,84,21,50,0,47,0,77,82,137,45,3,91,50,2,35,64,9,0,55,53,17,38,63,8,55,96,40,26,8,23,31,19,0,94,3,32,28,12,70,52,6,56,123,11,2,68,12,0,0,95,7,0,62,106,25,13,60,34,0,0,0,0,16,19,12,25,40,6,42,18,83,50,128,142,28,92,13,96,16,42,75,43,101,113,21,111,9,17,19,0,58,98,64,0,58,132,1,8,0,0,8,26,47,133,61,91,60,50,63,69,1,28,115,140,1,79,40,23,8,135,106,75,81,9,40,0,0,0,0,65,63,80,2,1,0,0,14,167,120,35,81,37,127,22,73,71,34,65,96,30,55,73,91,64,31,35,29,4,86,75,0,3,100,33,0,54,66,56,0,72,86,78,90,53,104,71,15,96,127,9,122,50,16,80,62,66,32,62,71,2,49,62,23,0,60,121,0,23,96,92,70,69,52,0,0,0,0,0,1,1,1,0,13,2,46,24,62,63,73,53,98,77,18,2,6,12,75,18,39,4,41,69,3,0,9,1,0,17,10,0,23,95,36,35,4,0,0,0,0,2,11,41,14,169,13,17,9,0,14,5,54,93,8,66,51,81,44,5,0,46,7,1,114,76,144,40,64,25,67,2,67,0,43,51,90,47,1,94,36,2,26,112,10,0,50,53,20,39,62,6,58,90,46,27,9,25,28,18,0,59,4,34,30,3,12,26,12,17,30,2,11,62,10,1,0,71,6,0,62,106,24,12,46,36,0,0,0,1,24,4,16,17,50,4,77,34,23,24,36,83,97,77,73,77,69,25,113,1,46,51,21,52,165,99,24,88,53,22,9,58,72,106,1,84,140,1,7,0,0,7,10,15,41,63,75,53,83,86,54,0,43,72,115,0,63,42,13,21,85,155,40,42,34,53,2,1,0,0,26,33,131,57,0,6,0,17,19,200,122,44,110,37,102,35,116,64,30,73,92,20,66,57,96,60,30,63,26,15,85,76,1,4,95,34,0,55,66,52,0,73,90,75,94

InterPro domains:
  IPR007085 DNA/pantothenate metabolism flavoprotein, C-terminal [PF04127] (36-82)
  IPR007085 DNA/pantothenate metabolism flavoprotein, C-terminal [PF04127] (171-268)
  IPR035929 CoaB-like superfamily [G3DSA:3.40.50.10300] (18-311)
  IPR035929 CoaB-like superfamily [SSF102645] (22-306)

B-factor: mean 42.95, std 16.91, range [12.77, 103.44]